Protein AF-A0A420XPG4-F1 (afdb_monomer)

pLDDT: mean 70.77, std 21.62, range [25.17, 98.94]

Structure (mmCIF, N/CA/C/O backbone):
data_AF-A0A420XPG4-F1
#
_entry.id   AF-A0A420XPG4-F1
#
loop_
_atom_site.group_PDB
_atom_site.id
_atom_site.type_symbol
_atom_site.label_atom_id
_atom_site.label_alt_id
_atom_site.label_comp_id
_atom_site.label_asym_id
_atom_site.label_entity_id
_atom_site.label_seq_id
_atom_site.pdbx_PDB_ins_code
_atom_site.Cartn_x
_atom_site.Cartn_y
_atom_site.Cartn_z
_atom_site.occupancy
_atom_site.B_iso_or_equiv
_atom_site.auth_seq_id
_atom_site.auth_comp_id
_atom_site.auth_asym_id
_atom_site.auth_atom_id
_atom_site.pdbx_PDB_model_num
ATOM 1 N N . MET A 1 1 ? -44.645 -32.592 48.740 1.00 31.52 1 MET A N 1
ATOM 2 C CA . MET A 1 1 ? -45.724 -33.504 49.201 1.00 31.52 1 MET A CA 1
ATOM 3 C C . MET A 1 1 ? -46.464 -34.057 47.979 1.00 31.52 1 MET A C 1
ATOM 5 O O . MET A 1 1 ? -46.398 -33.397 46.958 1.00 31.52 1 MET A O 1
ATOM 9 N N . VAL A 1 2 ? -47.105 -35.236 48.093 1.00 32.53 2 VAL A N 1
ATOM 10 C CA . VAL A 1 2 ? -48.361 -35.679 47.411 1.00 32.53 2 VAL A CA 1
ATOM 11 C C . VAL A 1 2 ? -48.550 -35.232 45.931 1.00 32.53 2 VAL A C 1
ATOM 13 O O . VAL A 1 2 ? -48.788 -34.062 45.683 1.00 32.53 2 VAL A O 1
ATOM 16 N N . ARG A 1 3 ? -48.349 -36.095 44.908 1.00 37.06 3 ARG A N 1
ATOM 17 C CA . ARG A 1 3 ? -49.292 -37.122 44.348 1.00 37.06 3 ARG A CA 1
ATOM 18 C C . ARG A 1 3 ? -50.565 -36.508 43.704 1.00 37.06 3 ARG A C 1
ATOM 20 O O . ARG A 1 3 ? -51.094 -35.562 44.256 1.00 37.06 3 ARG A O 1
ATOM 27 N N . LEU A 1 4 ? -51.184 -37.019 42.628 1.00 38.66 4 LEU A N 1
ATOM 28 C CA . LEU A 1 4 ? -50.964 -38.161 41.706 1.00 38.66 4 LEU A CA 1
ATOM 29 C C . LEU A 1 4 ? -51.913 -37.990 40.487 1.00 38.66 4 LEU A C 1
ATOM 31 O O . LEU A 1 4 ? -53.027 -37.520 40.701 1.00 38.66 4 LEU A O 1
ATOM 35 N N . HIS A 1 5 ? -51.560 -38.472 39.282 1.00 32.75 5 HIS A N 1
ATOM 36 C CA . HIS A 1 5 ? -52.242 -39.615 38.621 1.00 32.75 5 HIS A CA 1
ATOM 37 C C . HIS A 1 5 ? -51.789 -39.908 37.172 1.00 32.75 5 HIS A C 1
ATOM 39 O O . HIS A 1 5 ? -51.384 -39.054 36.393 1.00 32.75 5 HIS A O 1
ATOM 45 N N . SER A 1 6 ? -51.894 -41.188 36.831 1.00 39.88 6 SER A N 1
ATOM 46 C CA . SER A 1 6 ? -51.866 -41.852 35.511 1.00 39.88 6 SER A CA 1
ATOM 47 C C . SER A 1 6 ? -52.829 -43.080 35.670 1.00 39.88 6 SER A C 1
ATOM 49 O O . SER A 1 6 ? -53.490 -43.096 36.718 1.00 39.88 6 SER A O 1
ATOM 51 N N . PRO A 1 7 ? -52.944 -44.142 34.818 1.00 55.41 7 PRO A N 1
ATOM 52 C CA . PRO A 1 7 ? -52.112 -44.540 33.662 1.00 55.41 7 PRO A CA 1
ATOM 53 C C . PRO A 1 7 ? -52.809 -45.363 32.514 1.00 55.41 7 PRO A C 1
ATOM 55 O O . PRO A 1 7 ? -54.017 -45.558 32.502 1.00 55.41 7 PRO A O 1
ATOM 58 N N . ARG A 1 8 ? -51.961 -45.988 31.664 1.00 31.66 8 ARG A N 1
ATOM 59 C CA . ARG A 1 8 ? -52.093 -47.299 30.949 1.00 31.66 8 ARG A CA 1
ATOM 60 C C . ARG A 1 8 ? -52.672 -47.396 29.517 1.00 31.66 8 ARG A C 1
ATOM 62 O O . ARG A 1 8 ? -53.660 -46.780 29.151 1.00 31.66 8 ARG A O 1
ATOM 69 N N . ARG A 1 9 ? -52.022 -48.293 28.748 1.00 35.31 9 ARG A N 1
ATOM 70 C CA . ARG A 1 9 ? -52.396 -48.865 27.434 1.00 35.31 9 ARG A CA 1
ATOM 71 C C . ARG A 1 9 ? -52.854 -50.335 27.577 1.00 35.31 9 ARG A C 1
ATOM 73 O O . ARG A 1 9 ? -52.466 -50.975 28.558 1.00 35.31 9 ARG A O 1
ATOM 80 N N . PRO A 1 10 ? -53.531 -50.894 26.551 1.00 49.34 10 PRO A N 1
ATOM 81 C CA . PRO A 1 10 ? -53.412 -52.314 26.132 1.00 49.34 10 PRO A CA 1
ATOM 82 C C . PRO A 1 10 ? -52.450 -52.536 24.927 1.00 49.34 10 PRO A C 1
ATOM 84 O O . PRO A 1 10 ? -51.630 -51.667 24.626 1.00 49.34 10 PRO A O 1
ATOM 87 N N . VAL A 1 11 ? -52.454 -53.730 24.299 1.00 33.03 11 VAL A N 1
ATOM 88 C CA . VAL A 1 11 ? -51.278 -54.303 23.587 1.00 33.03 11 VAL A CA 1
ATOM 89 C C . VAL A 1 11 ? -51.637 -55.314 22.450 1.00 33.03 11 VAL A C 1
ATOM 91 O O . VAL A 1 11 ? -52.542 -56.114 22.658 1.00 33.03 11 VAL A O 1
ATOM 94 N N . ARG A 1 12 ? -50.819 -55.375 21.358 1.00 32.38 12 ARG A N 1
ATOM 95 C CA . ARG A 1 12 ? -50.674 -56.453 20.302 1.00 32.38 12 ARG A CA 1
ATOM 96 C C . ARG A 1 12 ? -51.816 -56.623 19.246 1.00 32.38 12 ARG A C 1
ATOM 98 O O . ARG A 1 12 ? -52.920 -56.182 19.517 1.00 32.38 12 ARG A O 1
ATOM 105 N N . ALA A 1 13 ? -51.645 -57.223 18.039 1.00 28.66 13 ALA A N 1
ATOM 106 C CA . ALA A 1 13 ? -50.471 -57.754 17.281 1.00 28.66 13 ALA A CA 1
ATOM 107 C C . ALA A 1 13 ? -50.730 -58.004 15.747 1.00 28.66 13 ALA A C 1
ATOM 109 O O . ALA A 1 13 ? -51.874 -58.107 15.334 1.00 28.66 13 ALA A O 1
ATOM 110 N N . ALA A 1 14 ? -49.634 -58.224 14.983 1.00 30.55 14 ALA A N 1
ATOM 111 C CA . ALA A 1 14 ? -49.432 -59.150 13.827 1.00 30.55 14 ALA A CA 1
ATOM 112 C C . ALA A 1 14 ? -50.010 -58.935 12.381 1.00 30.55 14 ALA A C 1
ATOM 114 O O . ALA A 1 14 ? -51.122 -59.345 12.086 1.00 30.55 14 ALA A O 1
ATOM 115 N N . ALA A 1 15 ? -49.106 -58.535 11.457 1.00 32.00 15 ALA A N 1
ATOM 116 C CA . ALA A 1 15 ? -48.528 -59.340 10.337 1.00 32.00 15 ALA A CA 1
ATOM 117 C C . ALA A 1 15 ? -49.186 -59.538 8.921 1.00 32.00 15 ALA A C 1
ATOM 119 O O . ALA A 1 15 ? -50.388 -59.696 8.781 1.00 32.00 15 ALA A O 1
ATOM 120 N N . LEU A 1 16 ? -48.279 -59.691 7.918 1.00 30.09 16 LEU A N 1
ATOM 121 C CA . LEU A 1 16 ? -48.343 -60.373 6.584 1.00 30.09 16 LEU A CA 1
ATOM 122 C C . LEU A 1 16 ? -48.868 -59.680 5.281 1.00 30.09 16 LEU A C 1
ATOM 124 O O . LEU A 1 16 ? -50.062 -59.610 5.036 1.00 30.09 16 LEU A O 1
ATOM 128 N N . LEU A 1 17 ? -47.903 -59.321 4.405 1.00 29.80 17 LEU A N 1
ATOM 129 C CA . LEU A 1 17 ? -47.677 -59.690 2.969 1.00 29.80 17 LEU A CA 1
ATOM 130 C C . LEU A 1 17 ? -48.765 -59.658 1.847 1.00 29.80 17 LEU A C 1
ATOM 132 O O . LEU A 1 17 ? -49.904 -60.074 2.013 1.00 29.80 17 LEU A O 1
ATOM 136 N N . SER A 1 18 ? -48.309 -59.272 0.638 1.00 33.88 18 SER A N 1
ATOM 137 C CA . SER A 1 18 ? -49.013 -59.216 -0.672 1.00 33.88 18 SER A CA 1
ATOM 138 C C . SER A 1 18 ? -49.035 -60.541 -1.473 1.00 33.88 18 SER A C 1
ATOM 140 O O . SER A 1 18 ? -48.288 -61.465 -1.148 1.00 33.88 18 SER A O 1
ATOM 142 N N . PRO A 1 19 ? -49.804 -60.604 -2.591 1.00 56.66 19 PRO A N 1
ATOM 143 C CA . PRO A 1 19 ? -49.243 -61.056 -3.888 1.00 56.66 19 PRO A CA 1
ATOM 144 C C . PRO A 1 19 ? -49.596 -60.132 -5.101 1.00 56.66 19 PRO A C 1
ATOM 146 O O . PRO A 1 19 ? -49.576 -58.915 -4.931 1.00 56.66 19 PRO A O 1
ATOM 149 N N . LEU A 1 20 ? -49.785 -60.659 -6.335 1.00 37.75 20 LEU A N 1
ATOM 150 C CA . LEU A 1 20 ? -49.637 -59.932 -7.630 1.00 37.75 20 LEU A CA 1
ATOM 151 C C . LEU A 1 20 ? -50.364 -60.605 -8.847 1.00 37.75 20 LEU A C 1
ATOM 153 O O . LEU A 1 20 ? -50.935 -61.678 -8.674 1.00 37.75 20 LEU A O 1
ATOM 157 N N . LEU A 1 21 ? -50.210 -60.031 -10.070 1.00 35.19 21 LEU A N 1
ATOM 158 C CA . LEU A 1 21 ? -50.530 -60.562 -11.442 1.00 35.19 21 LEU A CA 1
ATOM 159 C C . LEU A 1 21 ? -52.034 -60.553 -11.865 1.00 35.19 21 LEU A C 1
ATOM 161 O O . LEU A 1 21 ? -52.884 -60.557 -10.984 1.00 35.19 21 LEU A O 1
ATOM 165 N N . CYS A 1 22 ? -52.507 -60.552 -13.138 1.00 27.77 22 CYS A N 1
ATOM 166 C CA . CYS A 1 22 ? -52.030 -60.389 -14.556 1.00 27.77 22 CYS A CA 1
ATOM 167 C C . CYS A 1 22 ? -53.297 -60.135 -15.461 1.00 27.77 22 CYS A C 1
ATOM 169 O O . CYS A 1 22 ? -54.386 -60.142 -14.896 1.00 27.77 22 CYS A O 1
ATOM 171 N N . SER A 1 23 ? -53.391 -59.953 -16.802 1.00 34.38 23 SER A N 1
ATOM 172 C CA . SER A 1 23 ? -52.579 -59.788 -18.055 1.00 34.38 23 SER A CA 1
ATOM 173 C C . SER A 1 23 ? -53.543 -59.179 -19.137 1.00 34.38 23 SER A C 1
ATOM 175 O O . SER A 1 23 ? -54.748 -59.288 -18.938 1.00 34.38 23 SER A O 1
ATOM 177 N N . ALA A 1 24 ? -53.220 -58.430 -20.214 1.00 39.78 24 ALA A N 1
ATOM 178 C CA . ALA A 1 24 ? -52.250 -58.469 -21.344 1.00 39.78 24 ALA A CA 1
ATOM 179 C C . ALA A 1 24 ? -52.742 -59.174 -22.654 1.00 39.78 24 ALA A C 1
ATOM 181 O O . ALA A 1 24 ? -53.135 -60.332 -22.569 1.00 39.78 24 ALA A O 1
ATOM 182 N N . VAL A 1 25 ? -52.677 -58.482 -23.829 1.00 31.78 25 VAL A N 1
ATOM 183 C CA . VAL A 1 25 ? -52.510 -58.924 -25.270 1.00 31.78 25 VAL A CA 1
ATOM 184 C C . VAL A 1 25 ? -53.006 -57.831 -26.279 1.00 31.78 25 VAL A C 1
ATOM 186 O O . VAL A 1 25 ? -53.831 -57.003 -25.905 1.00 31.78 25 VAL A O 1
ATOM 189 N N . ALA A 1 26 ? -52.486 -57.777 -27.529 1.00 38.62 26 ALA A N 1
ATOM 190 C CA . ALA A 1 26 ? -52.723 -56.732 -28.570 1.00 38.62 26 ALA A CA 1
ATOM 191 C C .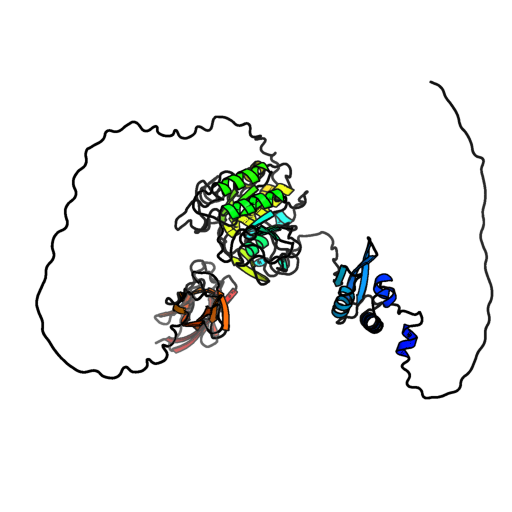 ALA A 1 26 ? -52.579 -57.258 -30.038 1.00 38.62 26 ALA A C 1
ATOM 193 O O . ALA A 1 26 ? -52.154 -58.403 -30.181 1.00 38.62 26 ALA A O 1
ATOM 194 N N . LEU A 1 27 ? -52.857 -56.464 -31.112 1.00 29.59 27 LEU A N 1
ATOM 195 C CA . LEU A 1 27 ? -52.445 -56.772 -32.522 1.00 29.59 27 LEU A CA 1
ATOM 196 C C . LEU A 1 27 ? -52.531 -55.622 -33.601 1.00 29.59 27 LEU A C 1
ATOM 198 O O . LEU A 1 27 ? -53.574 -54.997 -33.731 1.00 29.59 27 LEU A O 1
ATOM 202 N N . ALA A 1 28 ? -51.451 -55.453 -34.401 1.00 34.97 28 ALA A N 1
ATOM 203 C CA . ALA A 1 28 ? -51.246 -55.094 -35.851 1.00 34.97 28 ALA A CA 1
ATOM 204 C C . ALA A 1 28 ? -52.006 -53.989 -36.690 1.00 34.97 28 ALA A C 1
ATOM 206 O O . ALA A 1 28 ? -53.113 -53.570 -36.382 1.00 34.97 28 ALA A O 1
ATOM 207 N N . ALA A 1 29 ? -51.382 -53.581 -37.829 1.00 35.97 29 ALA A N 1
ATOM 208 C CA . ALA A 1 29 ? -51.813 -52.627 -38.904 1.00 35.97 29 ALA A CA 1
ATOM 209 C C . ALA A 1 29 ? -51.394 -53.124 -40.336 1.00 35.97 29 ALA A C 1
ATOM 211 O O . ALA A 1 29 ? -50.753 -54.181 -40.371 1.00 35.97 29 ALA A O 1
ATOM 212 N N . PRO A 1 30 ? -51.725 -52.472 -41.504 1.00 52.12 30 PRO A N 1
ATOM 213 C CA . PRO A 1 30 ? -50.714 -51.649 -42.254 1.00 52.12 30 PRO A CA 1
ATOM 214 C C . PRO A 1 30 ? -51.152 -50.587 -43.351 1.00 52.12 30 PRO A C 1
ATOM 216 O O . PRO A 1 30 ? -52.201 -50.697 -43.970 1.00 52.12 30 PRO A O 1
ATOM 219 N N . ALA A 1 31 ? -50.242 -49.620 -43.622 1.00 31.89 31 ALA A N 1
ATOM 220 C CA . ALA A 1 31 ? -49.834 -48.813 -44.829 1.00 31.89 31 ALA A CA 1
ATOM 221 C C . ALA A 1 31 ? -50.682 -48.506 -46.119 1.00 31.89 31 ALA A C 1
ATOM 223 O O . ALA A 1 31 ? -51.300 -49.404 -46.678 1.00 31.89 31 ALA A O 1
ATOM 224 N N . VAL A 1 32 ? -50.496 -47.286 -46.709 1.00 29.38 32 VAL A N 1
ATOM 225 C CA . VAL A 1 32 ? -50.073 -46.961 -48.129 1.00 29.38 32 VAL A CA 1
ATOM 226 C C . VAL A 1 32 ? -49.886 -45.421 -48.386 1.00 29.38 32 VAL A C 1
ATOM 228 O O . VAL A 1 32 ? -50.360 -44.605 -47.609 1.00 29.38 32 VAL A O 1
ATOM 231 N N . ALA A 1 33 ? -49.120 -45.043 -49.429 1.00 28.42 33 ALA A N 1
ATOM 232 C CA . ALA A 1 33 ? -48.316 -43.816 -49.665 1.00 28.42 33 ALA A CA 1
ATOM 233 C C . ALA A 1 33 ? -48.936 -42.477 -50.199 1.00 28.42 33 ALA A C 1
ATOM 235 O O . ALA A 1 33 ? -49.929 -42.501 -50.912 1.00 28.42 33 ALA A O 1
ATOM 236 N N . ALA A 1 34 ? -48.166 -41.376 -49.991 1.00 27.48 34 ALA A N 1
ATOM 237 C CA . ALA A 1 34 ? -47.862 -40.204 -50.873 1.00 27.48 34 ALA A CA 1
ATOM 238 C C . ALA A 1 34 ? -48.978 -39.234 -51.381 1.00 27.48 34 ALA A C 1
ATOM 240 O O . ALA A 1 34 ? -50.056 -39.677 -51.744 1.00 27.48 34 ALA A O 1
ATOM 241 N N . ALA A 1 35 ? -48.763 -37.912 -51.563 1.00 28.33 35 ALA A N 1
ATOM 242 C CA . ALA A 1 35 ? -47.692 -36.963 -51.165 1.00 28.33 35 ALA A CA 1
ATOM 243 C C . ALA A 1 35 ? -48.147 -35.480 -51.386 1.00 28.33 35 ALA A C 1
ATOM 245 O O . ALA A 1 35 ? -49.238 -35.253 -51.896 1.00 28.33 35 ALA A O 1
ATOM 246 N N . ASP A 1 36 ? -47.262 -34.519 -51.067 1.00 28.03 36 ASP A N 1
ATOM 247 C CA . ASP A 1 36 ? -47.311 -33.055 -51.320 1.00 28.03 36 ASP A CA 1
ATOM 248 C C . ASP A 1 36 ? -48.180 -32.154 -50.408 1.00 28.03 36 ASP A C 1
ATOM 250 O O . ASP A 1 36 ? -49.301 -31.777 -50.741 1.00 28.03 36 ASP A O 1
ATOM 254 N N . THR A 1 37 ? -47.574 -31.704 -49.300 1.00 29.52 37 THR A N 1
ATOM 255 C CA . THR A 1 37 ? -47.680 -30.314 -48.818 1.00 29.52 37 THR A CA 1
ATOM 256 C C . THR A 1 37 ? -46.362 -29.884 -48.163 1.00 29.52 37 THR A C 1
ATOM 258 O O . THR A 1 37 ? -45.938 -30.457 -47.160 1.00 29.52 37 THR A O 1
ATOM 261 N N . THR A 1 38 ? -45.719 -28.820 -48.653 1.00 33.56 38 THR A N 1
ATOM 262 C CA . THR A 1 38 ? -44.682 -28.110 -47.880 1.00 33.56 38 THR A CA 1
ATOM 263 C C . THR A 1 38 ? -45.342 -27.147 -46.890 1.00 33.56 38 THR A C 1
ATOM 265 O O . THR A 1 38 ? -45.362 -25.933 -47.101 1.00 33.56 38 THR A O 1
ATOM 268 N N . HIS A 1 39 ? -45.918 -27.694 -45.819 1.00 36.25 39 HIS A N 1
ATOM 269 C CA . HIS A 1 39 ? -46.256 -26.933 -44.616 1.00 36.25 39 HIS A CA 1
ATOM 270 C C . HIS A 1 39 ? -45.264 -27.310 -43.516 1.00 36.25 39 HIS A C 1
ATOM 272 O O . HIS A 1 39 ? -44.994 -28.491 -43.301 1.00 36.25 39 HIS A O 1
ATOM 278 N N . ASP A 1 40 ? -44.652 -26.308 -42.886 1.00 36.66 40 ASP A N 1
ATOM 279 C CA . ASP A 1 40 ? -43.470 -26.515 -42.052 1.00 36.66 40 ASP A CA 1
ATOM 280 C C . ASP A 1 40 ? -43.839 -27.130 -40.692 1.00 36.66 40 ASP A C 1
ATOM 282 O O . ASP A 1 40 ? -44.284 -26.444 -39.766 1.00 36.66 40 ASP A O 1
ATOM 286 N N . ALA A 1 41 ? -43.629 -28.445 -40.590 1.00 33.34 41 ALA A N 1
ATOM 287 C CA . ALA A 1 41 ? -43.954 -29.266 -39.426 1.00 33.34 41 ALA A CA 1
ATOM 288 C C . ALA A 1 41 ? -43.168 -28.903 -38.148 1.00 33.34 41 ALA A C 1
ATOM 290 O O . ALA A 1 41 ? -43.465 -29.446 -37.083 1.00 33.34 41 ALA A O 1
ATOM 291 N N . SER A 1 42 ? -42.196 -27.985 -38.218 1.00 40.56 42 SER A N 1
ATOM 292 C CA . SER A 1 42 ? -41.512 -27.452 -37.032 1.00 40.56 42 SER A CA 1
ATOM 293 C C . SER A 1 42 ? -42.438 -26.652 -36.102 1.00 40.56 42 SER A C 1
ATOM 295 O O . SER A 1 42 ? -42.248 -26.685 -34.886 1.00 40.56 42 SER A O 1
ATOM 297 N N . ASN A 1 43 ? -43.467 -25.980 -36.637 1.00 35.97 43 ASN A N 1
ATOM 298 C CA . ASN A 1 43 ? -44.330 -25.096 -35.843 1.00 35.97 43 ASN A CA 1
ATOM 299 C C . ASN A 1 43 ? -45.320 -25.863 -34.945 1.00 35.97 43 ASN A C 1
ATOM 301 O O . ASN A 1 43 ? -45.383 -25.612 -33.739 1.00 35.97 43 ASN A O 1
ATOM 305 N N . ASP A 1 44 ? -46.055 -26.837 -35.493 1.00 38.41 44 ASP A N 1
ATOM 306 C CA . ASP A 1 44 ? -47.060 -27.592 -34.724 1.00 38.41 44 ASP A CA 1
ATOM 307 C C . ASP A 1 44 ? -46.424 -28.490 -33.645 1.00 38.41 44 ASP A C 1
ATOM 309 O O . ASP A 1 44 ? -47.000 -28.688 -32.571 1.00 38.41 44 ASP A O 1
ATOM 313 N N . ALA A 1 45 ? -45.200 -28.979 -33.879 1.00 36.34 45 ALA A N 1
ATOM 314 C CA . ALA A 1 45 ? -44.456 -29.799 -32.921 1.00 36.34 45 ALA A CA 1
ATOM 315 C C . ALA A 1 45 ? -44.072 -29.044 -31.630 1.00 36.34 45 ALA A C 1
ATOM 317 O O . ALA A 1 45 ? -43.933 -29.665 -30.575 1.00 36.34 45 ALA A O 1
ATOM 318 N N . LEU A 1 46 ? -43.926 -27.714 -31.688 1.00 39.69 46 LEU A N 1
ATOM 319 C CA . LEU A 1 46 ? -43.554 -26.874 -30.539 1.00 39.69 46 LEU A CA 1
ATOM 320 C C . LEU A 1 46 ? -44.757 -26.300 -29.777 1.00 39.69 46 LEU A C 1
ATOM 322 O O . LEU A 1 46 ? -44.632 -25.975 -28.594 1.00 39.69 46 LEU A O 1
ATOM 326 N N . ALA A 1 47 ? -45.930 -26.218 -30.409 1.00 38.91 47 ALA A N 1
ATOM 327 C CA . ALA A 1 47 ? -47.172 -25.831 -29.738 1.00 38.91 47 ALA A CA 1
ATOM 328 C C . ALA A 1 47 ? -47.744 -26.959 -28.848 1.00 38.91 47 ALA A C 1
ATOM 330 O O . ALA A 1 47 ? -48.402 -26.693 -27.840 1.00 38.91 47 ALA A O 1
ATOM 331 N N . ALA A 1 48 ? -47.489 -28.225 -29.198 1.00 34.59 48 ALA A N 1
ATOM 332 C CA . ALA A 1 48 ? -48.185 -29.392 -28.653 1.00 34.59 48 ALA A CA 1
ATOM 333 C C . ALA A 1 48 ? -47.453 -30.127 -27.504 1.00 34.59 48 ALA A C 1
ATOM 335 O O . ALA A 1 48 ? -47.199 -31.327 -27.568 1.00 34.59 48 ALA A O 1
ATOM 336 N N . GLY A 1 49 ? -47.169 -29.433 -26.397 1.00 43.16 49 GLY A N 1
ATOM 337 C CA . GLY A 1 49 ? -47.004 -30.062 -25.070 1.00 43.16 49 GLY A CA 1
ATOM 338 C C . GLY A 1 49 ? -45.760 -30.933 -24.803 1.00 43.16 49 GLY A C 1
ATOM 339 O O . GLY A 1 49 ? -45.536 -31.311 -23.651 1.00 43.16 49 GLY A O 1
ATOM 340 N N . SER A 1 50 ? -44.914 -31.223 -25.794 1.00 40.94 50 SER A N 1
ATOM 341 C CA . SER A 1 50 ? -43.641 -31.934 -25.608 1.00 40.94 50 SER A CA 1
ATOM 342 C C . SER A 1 50 ? -42.431 -31.010 -25.753 1.00 40.94 50 SER A C 1
ATOM 344 O O . SER A 1 50 ? -41.619 -31.174 -26.660 1.00 40.94 50 SER A O 1
ATOM 346 N N . ALA A 1 51 ? -42.266 -30.076 -24.808 1.00 50.56 51 ALA A N 1
ATOM 347 C CA . ALA A 1 51 ? -40.972 -29.424 -24.599 1.00 50.56 51 ALA A CA 1
ATOM 348 C C . ALA A 1 51 ? -39.874 -30.495 -24.450 1.00 50.56 51 ALA A C 1
ATOM 350 O O . ALA A 1 51 ? -40.109 -31.525 -23.793 1.00 50.56 51 ALA A O 1
ATOM 351 N N . SER A 1 52 ? -38.715 -30.259 -25.074 1.00 61.44 52 SER A N 1
ATOM 352 C CA . SER A 1 52 ? -37.603 -31.214 -25.123 1.00 61.44 52 SER A CA 1
ATOM 353 C C . SER A 1 52 ? -37.060 -31.540 -23.724 1.00 61.44 52 SER A C 1
ATOM 355 O O . SER A 1 52 ? -37.410 -30.886 -22.736 1.00 61.44 52 SER A O 1
ATOM 357 N N . ALA A 1 53 ? -36.219 -32.572 -23.614 1.00 61.06 53 ALA A N 1
ATOM 358 C CA . ALA A 1 53 ? -35.618 -32.940 -22.330 1.00 61.06 53 ALA A CA 1
ATOM 359 C C . ALA A 1 53 ? -34.766 -31.793 -21.752 1.00 61.06 53 ALA A C 1
ATOM 361 O O . ALA A 1 53 ? -34.760 -31.576 -20.543 1.00 61.06 53 ALA A O 1
ATOM 362 N N . GLU A 1 54 ? -34.130 -31.025 -22.634 1.00 67.50 54 GLU A N 1
ATOM 363 C CA . GLU A 1 54 ? -33.329 -29.836 -22.357 1.00 67.50 54 GLU A CA 1
ATOM 364 C C . GLU A 1 54 ? -34.189 -28.676 -21.835 1.00 67.50 54 GLU A C 1
ATOM 366 O O . GLU A 1 54 ? -33.934 -28.155 -20.750 1.00 67.50 54 GLU A O 1
ATOM 371 N N . LEU A 1 55 ? -35.247 -28.292 -22.567 1.00 67.00 55 LEU A N 1
ATOM 372 C CA . LEU A 1 55 ? -36.116 -27.162 -22.195 1.00 67.00 55 LEU A CA 1
ATOM 373 C C . LEU A 1 55 ? -36.773 -27.347 -20.820 1.00 67.00 55 LEU A C 1
ATOM 375 O O . LEU A 1 55 ? -37.005 -26.369 -20.113 1.00 67.00 55 LEU A O 1
ATOM 379 N N . ARG A 1 56 ? -37.045 -28.592 -20.4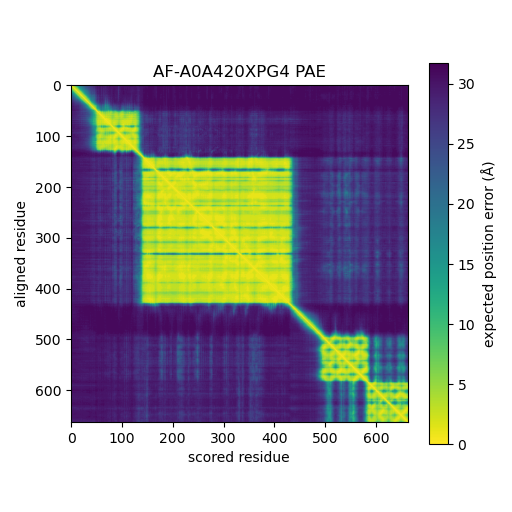07 1.00 71.31 56 ARG A N 1
ATOM 380 C CA . ARG A 1 56 ? -37.626 -28.916 -19.089 1.00 71.31 56 ARG A CA 1
ATOM 381 C C . ARG A 1 56 ? -36.718 -28.585 -17.901 1.00 71.31 56 ARG A C 1
ATOM 383 O O . ARG A 1 56 ? -37.199 -28.627 -16.771 1.00 71.31 56 ARG A O 1
ATOM 390 N N . ALA A 1 57 ? -35.443 -28.270 -18.129 1.00 66.69 57 ALA A N 1
ATOM 391 C CA . ALA A 1 57 ? -34.536 -27.805 -17.083 1.00 66.69 57 ALA A CA 1
ATOM 392 C C . ALA A 1 57 ? -34.707 -26.306 -16.748 1.00 66.69 57 ALA A C 1
ATOM 394 O O . ALA A 1 57 ? -34.225 -25.858 -15.709 1.00 66.69 57 ALA A O 1
ATOM 395 N N . LEU A 1 58 ? -35.404 -25.528 -17.588 1.00 74.38 58 LEU A N 1
ATOM 396 C CA . LEU A 1 58 ? -35.710 -24.116 -17.331 1.00 74.38 58 LEU A CA 1
ATOM 397 C C . LEU A 1 58 ? -36.950 -23.961 -16.419 1.00 74.38 58 LEU A C 1
ATOM 399 O O . LEU A 1 58 ? -37.933 -24.683 -16.603 1.00 74.38 58 LEU A O 1
ATOM 403 N N . PRO A 1 59 ? -36.969 -23.000 -15.472 1.00 75.06 59 PRO A N 1
ATOM 404 C CA . PRO A 1 59 ? -38.161 -22.688 -14.680 1.00 75.06 59 PRO A CA 1
ATOM 405 C C . PRO A 1 59 ? -39.369 -22.273 -15.521 1.00 75.06 59 PRO A C 1
ATOM 407 O O . PRO A 1 59 ? -39.231 -21.604 -16.546 1.00 75.06 59 PRO A O 1
ATOM 410 N N . ALA A 1 60 ? -40.572 -22.580 -15.032 1.00 77.81 60 ALA A N 1
ATOM 411 C CA . ALA A 1 60 ? -41.821 -22.194 -15.688 1.00 77.81 60 ALA A CA 1
ATOM 412 C C . ALA A 1 60 ? -41.975 -20.669 -15.925 1.00 77.81 60 ALA A C 1
ATOM 414 O O . ALA A 1 60 ? -42.432 -20.316 -17.014 1.00 77.81 60 ALA A O 1
ATOM 415 N N . PRO A 1 61 ? -41.558 -19.758 -15.013 1.00 74.94 61 PRO A N 1
ATOM 416 C CA . PRO A 1 61 ? -41.569 -18.316 -15.285 1.00 74.94 61 PRO A CA 1
ATOM 417 C C . PRO A 1 61 ? -40.700 -17.911 -16.484 1.00 74.94 61 PRO A C 1
ATOM 419 O O . PRO A 1 61 ? -41.118 -17.089 -17.293 1.00 74.94 61 PRO A O 1
ATOM 422 N N . LEU A 1 62 ? -39.526 -18.535 -16.631 1.00 77.69 62 LEU A N 1
ATOM 423 C CA . LEU A 1 62 ? -38.565 -18.259 -17.702 1.00 77.69 62 LEU A CA 1
ATOM 424 C C . LEU A 1 62 ? -39.018 -18.868 -19.039 1.00 77.69 62 LEU A C 1
ATOM 426 O O . LEU A 1 62 ? -39.010 -18.195 -20.067 1.00 77.69 62 LEU A O 1
ATOM 430 N N . LEU A 1 63 ? -39.522 -20.107 -19.021 1.00 80.19 63 LEU A N 1
ATOM 431 C CA . LEU A 1 63 ? -40.175 -20.723 -20.184 1.00 80.19 63 LEU A CA 1
ATOM 432 C C . LEU A 1 63 ? -41.369 -19.897 -20.679 1.00 80.19 63 LEU A C 1
ATOM 434 O O . LEU A 1 63 ? -41.597 -19.817 -21.883 1.00 80.19 63 LEU A O 1
ATOM 438 N N . GLY A 1 64 ? -42.124 -19.277 -19.768 1.00 78.19 64 GLY A N 1
ATOM 439 C CA . GLY A 1 64 ? -43.244 -18.396 -20.096 1.00 78.19 64 GLY A CA 1
ATOM 440 C C . GLY A 1 64 ? -42.849 -17.084 -20.784 1.00 78.19 64 GLY A C 1
ATOM 441 O O . GLY A 1 64 ? -43.712 -16.477 -21.412 1.00 78.19 64 GLY A O 1
ATOM 442 N N . GLN A 1 65 ? -41.582 -16.665 -20.687 1.00 82.75 65 GLN A N 1
ATOM 443 C CA . GLN A 1 65 ? -41.065 -15.427 -21.286 1.00 82.75 65 GLN A CA 1
ATOM 444 C C . GLN A 1 65 ? -40.460 -15.653 -22.677 1.00 82.75 65 GLN A C 1
ATOM 446 O O . GLN A 1 65 ? -40.752 -14.877 -23.581 1.00 82.75 65 GLN A O 1
ATOM 451 N N . LEU A 1 66 ? -39.693 -16.736 -22.860 1.00 81.31 66 LEU A N 1
ATOM 452 C CA . LEU A 1 66 ? -39.017 -17.050 -24.125 1.00 81.31 66 LEU A CA 1
ATOM 453 C C . LEU A 1 66 ? -40.010 -17.274 -25.281 1.00 81.31 66 LEU A C 1
ATOM 455 O O . LEU A 1 66 ? -40.921 -18.107 -25.160 1.00 81.31 66 LEU A O 1
ATOM 459 N N . ASP A 1 67 ? -39.791 -16.608 -26.419 1.00 84.75 67 ASP A N 1
ATOM 460 C CA . ASP A 1 67 ? -40.562 -16.806 -27.656 1.00 84.75 67 ASP A CA 1
ATOM 461 C C . ASP A 1 67 ? -40.226 -18.136 -28.377 1.00 84.75 67 ASP A C 1
ATOM 463 O O . ASP A 1 67 ? -39.384 -18.919 -27.935 1.00 84.75 67 ASP A O 1
ATOM 467 N N . VAL A 1 68 ? -40.907 -18.452 -29.486 1.00 77.62 68 VAL A N 1
ATOM 468 C CA . VAL A 1 68 ? -40.694 -19.716 -30.228 1.00 77.62 68 VAL A CA 1
ATOM 469 C C . VAL A 1 68 ? -39.271 -19.830 -30.804 1.00 77.62 68 VAL A C 1
ATOM 471 O O . VAL A 1 68 ? -38.669 -20.903 -30.748 1.00 77.62 68 VAL A O 1
ATOM 474 N N . SER A 1 69 ? -38.707 -18.731 -31.306 1.00 77.69 69 SER A N 1
ATOM 475 C CA . SER A 1 69 ? -37.336 -18.656 -31.833 1.00 77.69 69 SER A CA 1
ATOM 476 C C . SER A 1 69 ? -36.294 -18.710 -30.717 1.00 77.69 69 SER A C 1
ATOM 478 O O . SER A 1 69 ? -35.236 -19.318 -30.881 1.00 77.69 69 SER A O 1
ATOM 480 N N . GLU A 1 70 ? -36.575 -18.090 -29.573 1.00 82.44 70 GLU A N 1
ATOM 481 C CA . GLU A 1 70 ? -35.719 -18.141 -28.388 1.00 82.44 70 GLU A CA 1
ATOM 482 C C . GLU A 1 70 ? -35.715 -19.536 -27.755 1.00 82.44 70 GLU A C 1
ATOM 484 O O . GLU A 1 70 ? -34.647 -20.048 -27.424 1.00 82.44 70 GLU A O 1
ATOM 489 N N . ARG A 1 71 ? -36.872 -20.205 -27.665 1.00 82.38 71 ARG A N 1
ATOM 490 C CA . ARG A 1 71 ? -36.976 -21.609 -27.226 1.00 82.38 71 ARG A CA 1
ATOM 491 C C . ARG A 1 71 ? -36.231 -22.558 -28.158 1.00 82.38 71 ARG A C 1
ATOM 493 O O . ARG A 1 71 ? -35.569 -23.470 -27.666 1.00 82.38 71 ARG A O 1
ATOM 500 N N . LEU A 1 72 ? -36.291 -22.339 -29.474 1.00 78.06 72 LEU A N 1
ATOM 501 C CA . LEU A 1 72 ? -35.478 -23.074 -30.451 1.00 78.06 72 LEU A CA 1
ATOM 502 C C . LEU A 1 72 ? -33.980 -22.868 -30.184 1.00 78.06 72 LEU A C 1
ATOM 504 O O . LEU A 1 72 ? -33.275 -23.838 -29.929 1.00 78.06 72 LEU A O 1
ATOM 508 N N . ARG A 1 73 ? -33.510 -21.615 -30.108 1.00 78.81 73 ARG A N 1
ATOM 509 C CA . ARG A 1 73 ? -32.100 -21.292 -29.803 1.00 78.81 73 ARG A CA 1
ATOM 510 C C . ARG A 1 73 ? -31.632 -21.842 -28.454 1.00 78.81 73 ARG A C 1
ATOM 512 O O . ARG A 1 73 ? -30.484 -22.259 -28.338 1.00 78.81 73 ARG A O 1
ATOM 519 N N . ALA A 1 74 ? -32.500 -21.846 -27.444 1.00 78.50 74 ALA A N 1
ATOM 520 C CA . ALA A 1 74 ? -32.215 -22.441 -26.145 1.00 78.50 74 ALA A CA 1
ATOM 521 C C . ALA A 1 74 ? -32.111 -23.971 -26.242 1.00 78.50 74 ALA A C 1
ATOM 523 O O . ALA A 1 74 ? -31.188 -24.543 -25.675 1.00 78.50 74 ALA A O 1
ATOM 524 N N . THR A 1 75 ? -32.993 -24.624 -27.006 1.00 82.62 75 THR A N 1
ATOM 525 C CA . THR A 1 75 ? -32.929 -26.072 -27.278 1.00 82.62 75 THR A CA 1
ATOM 526 C C . THR A 1 75 ? -31.632 -26.435 -28.000 1.00 82.62 75 THR A C 1
ATOM 528 O O . THR A 1 75 ? -30.900 -27.297 -27.527 1.00 82.62 75 THR A O 1
ATOM 531 N N . ASP A 1 76 ? -31.302 -25.720 -29.079 1.00 80.50 76 ASP A N 1
ATOM 532 C CA . ASP A 1 76 ? -30.087 -25.928 -29.877 1.00 80.50 76 ASP A CA 1
ATOM 533 C C . ASP A 1 76 ? -28.794 -25.657 -29.090 1.00 80.50 76 ASP A C 1
ATOM 535 O O . ASP A 1 76 ? -27.725 -26.133 -29.467 1.00 80.50 76 ASP A O 1
ATOM 539 N N . ALA A 1 77 ? -28.847 -24.858 -28.022 1.00 78.06 77 ALA A N 1
ATOM 540 C CA . ALA A 1 77 ? -27.678 -24.518 -27.215 1.00 78.06 77 ALA A CA 1
ATOM 541 C C . ALA A 1 77 ? -27.550 -25.334 -25.922 1.00 78.06 77 ALA A C 1
ATOM 543 O O . ALA A 1 77 ? -26.468 -25.332 -25.333 1.00 78.06 77 ALA A O 1
ATOM 544 N N . LEU A 1 78 ? -28.608 -26.009 -25.469 1.00 81.81 78 LEU A N 1
ATOM 545 C CA . LEU A 1 78 ? -28.608 -26.862 -24.282 1.00 81.81 78 LEU A CA 1
ATOM 546 C C . LEU A 1 78 ? -28.188 -28.303 -24.611 1.00 81.81 78 LEU A C 1
ATOM 548 O O . LEU A 1 78 ? -28.242 -28.758 -25.748 1.00 81.81 78 LEU A O 1
ATOM 552 N N . THR A 1 79 ? -27.773 -29.050 -23.590 1.00 78.19 79 THR A N 1
ATOM 553 C CA . THR A 1 79 ? -27.506 -30.487 -23.697 1.00 78.19 79 THR A CA 1
ATOM 554 C C . THR A 1 79 ? -27.858 -31.214 -22.402 1.00 78.19 79 THR A C 1
ATOM 556 O O . THR A 1 79 ? -27.759 -30.660 -21.310 1.00 78.19 79 THR A O 1
ATOM 559 N N . THR A 1 80 ? -28.258 -32.478 -22.521 1.00 66.06 80 THR A N 1
ATOM 560 C CA . THR A 1 80 ? -28.506 -33.389 -21.392 1.00 66.06 80 THR A CA 1
ATOM 561 C C . THR A 1 80 ? -27.255 -34.165 -20.951 1.00 66.06 80 THR A C 1
ATOM 563 O O . THR A 1 80 ? -27.306 -34.894 -19.961 1.00 66.06 80 THR A O 1
ATOM 566 N N . GLY A 1 81 ? -26.125 -34.013 -21.656 1.00 57.69 81 GLY A N 1
ATOM 567 C CA . GLY A 1 81 ? -24.856 -34.680 -21.346 1.00 57.69 81 GLY A CA 1
ATOM 568 C C . GLY A 1 81 ? -24.011 -33.981 -20.271 1.00 57.69 81 GLY A C 1
ATOM 569 O O . GLY A 1 81 ? -24.117 -32.776 -20.041 1.00 57.69 81 GLY A O 1
ATOM 570 N N . THR A 1 82 ? -23.105 -34.739 -19.646 1.00 54.25 82 THR A N 1
ATOM 571 C CA . THR A 1 82 ? -22.119 -34.239 -18.664 1.00 54.25 82 THR A CA 1
ATOM 572 C C . THR A 1 82 ? -21.088 -33.283 -19.260 1.00 54.25 82 THR A C 1
ATOM 574 O O . THR A 1 82 ? -20.549 -32.440 -18.545 1.00 54.25 82 THR A O 1
ATOM 577 N N . ASP A 1 83 ? -20.839 -33.399 -20.563 1.00 53.19 83 ASP A N 1
ATOM 578 C CA . ASP A 1 83 ? -19.648 -32.853 -21.228 1.00 53.19 83 ASP A CA 1
ATOM 579 C C . ASP A 1 83 ? -19.888 -31.445 -21.814 1.00 53.19 83 ASP A C 1
ATOM 581 O O . ASP A 1 83 ? -19.001 -30.834 -22.415 1.00 53.19 83 ASP A O 1
ATOM 585 N N . GLY A 1 84 ? -21.104 -30.919 -21.632 1.00 62.31 84 GLY A N 1
ATOM 586 C CA . GLY A 1 84 ? -21.453 -29.535 -21.938 1.00 62.31 84 GLY A CA 1
ATOM 587 C C . GLY A 1 84 ? -20.880 -28.548 -20.919 1.00 62.31 84 GLY A C 1
ATOM 588 O O . GLY A 1 84 ? -20.672 -28.879 -19.747 1.00 62.31 84 GLY A O 1
ATOM 589 N N . VAL A 1 85 ? -20.683 -27.305 -21.353 1.00 60.31 85 VAL A N 1
ATOM 590 C CA . VAL A 1 85 ? -20.276 -26.189 -20.493 1.00 60.31 85 VAL A CA 1
ATOM 591 C C . VAL A 1 85 ? -21.340 -25.988 -19.406 1.00 60.31 85 VAL A C 1
ATOM 593 O O . VAL A 1 85 ? -22.521 -25.859 -19.744 1.00 60.31 85 VAL A O 1
ATOM 596 N N . PRO A 1 86 ? -20.973 -25.967 -18.116 1.00 54.72 86 PRO A N 1
ATOM 597 C CA . PRO A 1 86 ? -21.913 -25.681 -17.040 1.00 54.72 86 PRO A CA 1
ATOM 598 C C . PRO A 1 86 ? -22.350 -24.206 -17.084 1.00 54.72 86 PRO A C 1
ATOM 600 O O . PRO A 1 86 ? -21.534 -23.303 -17.280 1.00 54.72 86 PRO A O 1
ATOM 603 N N . VAL A 1 87 ? -23.649 -23.961 -16.918 1.00 65.75 87 VAL A N 1
ATOM 604 C CA . VAL A 1 87 ? -24.279 -22.629 -16.949 1.00 65.75 87 VAL A CA 1
ATOM 605 C C . VAL A 1 87 ? -25.195 -22.498 -15.734 1.00 65.75 87 VAL A C 1
ATOM 607 O O . VAL A 1 87 ? -26.007 -23.388 -15.491 1.00 65.75 87 VAL A O 1
ATOM 610 N N . ALA A 1 88 ? -25.092 -21.402 -14.985 1.00 58.41 88 ALA A N 1
ATOM 611 C CA . ALA A 1 88 ? -25.967 -21.096 -13.854 1.00 58.41 88 ALA A CA 1
ATOM 612 C C . ALA A 1 88 ? -26.766 -19.822 -14.116 1.00 58.41 88 ALA A C 1
ATOM 614 O O . ALA A 1 88 ? -26.290 -18.897 -14.772 1.00 58.41 88 ALA A O 1
ATOM 615 N N . LEU A 1 89 ? -27.987 -19.789 -13.593 1.00 66.19 89 LEU A N 1
ATOM 616 C CA . LEU A 1 89 ? -28.894 -18.648 -13.666 1.00 66.19 89 LEU A CA 1
ATOM 617 C C . LEU A 1 89 ? -29.638 -18.496 -12.343 1.00 66.19 89 LEU A C 1
ATOM 619 O O . LEU A 1 89 ? -30.105 -19.480 -11.765 1.00 66.19 89 LEU A O 1
ATOM 623 N N . THR A 1 90 ? -29.771 -17.253 -11.892 1.00 58.47 90 THR A N 1
ATOM 624 C CA . THR A 1 90 ? -30.580 -16.871 -10.735 1.00 58.47 90 THR A CA 1
ATOM 625 C C . THR A 1 90 ? -31.903 -16.317 -11.242 1.00 58.47 90 THR A C 1
ATOM 627 O O . THR A 1 90 ? -31.938 -15.238 -11.826 1.00 58.47 90 THR A O 1
ATOM 630 N N . VAL A 1 91 ? -32.995 -17.050 -11.034 1.00 67.12 91 VAL A N 1
ATOM 631 C CA . VAL A 1 91 ? -34.338 -16.682 -11.507 1.00 67.12 91 VAL A CA 1
ATOM 632 C C . VAL A 1 91 ? -35.178 -16.174 -10.337 1.00 67.12 91 VAL A C 1
ATOM 634 O O . VAL A 1 91 ? -35.248 -16.828 -9.293 1.00 67.12 91 VAL A O 1
ATOM 637 N N . ARG A 1 92 ? -35.826 -15.019 -10.494 1.00 64.38 92 ARG A N 1
ATOM 638 C CA . ARG A 1 92 ? -36.744 -14.434 -9.513 1.00 64.38 92 ARG A CA 1
ATOM 639 C C . ARG A 1 92 ? -38.181 -14.886 -9.781 1.00 64.38 92 ARG A C 1
ATOM 641 O O . ARG A 1 92 ? -38.773 -14.557 -10.805 1.00 64.38 92 ARG A O 1
ATOM 648 N N . GLU A 1 93 ? -38.773 -15.575 -8.809 1.00 70.81 93 GLU A N 1
ATOM 649 C CA . GLU A 1 93 ? -40.200 -15.907 -8.777 1.00 70.81 93 GLU A CA 1
ATOM 650 C C . GLU A 1 93 ? -40.862 -15.157 -7.610 1.00 70.81 93 GLU A C 1
ATOM 652 O O . GLU A 1 93 ? -40.787 -15.549 -6.440 1.00 70.81 93 GLU A O 1
ATOM 657 N N . GLY A 1 94 ? -41.468 -14.007 -7.920 1.00 71.12 94 GLY A N 1
ATOM 658 C CA . GLY A 1 94 ? -42.015 -13.094 -6.915 1.00 71.12 94 GLY A CA 1
ATOM 659 C C . GLY A 1 94 ? -40.922 -12.553 -5.987 1.00 71.12 94 GLY A C 1
ATOM 660 O O . GLY A 1 94 ? -40.045 -11.812 -6.419 1.00 71.12 94 GLY A O 1
ATOM 661 N N . THR A 1 95 ? -40.976 -12.919 -4.704 1.00 54.47 95 THR A N 1
ATOM 662 C CA . THR A 1 95 ? -39.977 -12.539 -3.685 1.00 54.47 95 THR A CA 1
ATOM 663 C C . THR A 1 95 ? -38.896 -13.599 -3.448 1.00 54.47 95 THR A C 1
ATOM 665 O O . THR A 1 95 ? -38.058 -13.424 -2.564 1.00 54.47 95 THR A O 1
ATOM 668 N N . ARG A 1 96 ? -38.903 -14.710 -4.197 1.00 46.47 96 ARG A N 1
ATOM 669 C CA . ARG A 1 96 ? -37.915 -15.791 -4.070 1.00 46.47 96 ARG A CA 1
ATOM 670 C C . ARG A 1 96 ? -36.924 -15.768 -5.225 1.00 46.47 96 ARG A C 1
ATOM 672 O O . ARG A 1 96 ? -37.297 -15.479 -6.356 1.00 46.47 96 ARG A O 1
ATOM 679 N N . LEU A 1 97 ? -35.680 -16.130 -4.927 1.00 46.75 97 LEU A N 1
ATOM 680 C CA . LEU A 1 97 ? -34.652 -16.425 -5.921 1.00 46.75 97 LEU A CA 1
ATOM 681 C C . LEU A 1 97 ? -34.439 -17.941 -5.980 1.00 46.75 97 LEU A C 1
ATOM 683 O O . LEU A 1 97 ? -34.321 -18.591 -4.939 1.00 46.75 97 LEU A O 1
ATOM 687 N N . GLN A 1 98 ? -34.375 -18.492 -7.187 1.00 56.84 98 GLN A N 1
ATOM 688 C CA . GLN A 1 98 ? -34.040 -19.884 -7.460 1.00 56.84 98 GLN A CA 1
ATOM 689 C C . GLN A 1 98 ? -32.791 -19.928 -8.340 1.00 56.84 98 GLN A C 1
ATOM 691 O O . GLN A 1 98 ? -32.793 -19.397 -9.447 1.00 56.84 98 GLN A O 1
ATOM 696 N N . VAL A 1 99 ? -31.738 -20.601 -7.874 1.00 50.16 99 VAL A N 1
ATOM 697 C CA . VAL A 1 99 ? -30.581 -20.917 -8.720 1.00 50.16 99 VAL A CA 1
ATOM 698 C C . VAL A 1 99 ? -30.880 -22.189 -9.509 1.00 50.16 99 VAL A C 1
ATOM 700 O O . VAL A 1 99 ? -31.272 -23.206 -8.932 1.00 50.16 99 VAL A O 1
ATOM 703 N N . VAL A 1 100 ? -30.683 -22.136 -10.823 1.00 67.00 100 VAL A N 1
ATOM 704 C CA . VAL A 1 100 ? -30.800 -23.277 -11.736 1.00 67.00 100 VAL A CA 1
ATOM 705 C C . VAL A 1 100 ? -29.469 -23.509 -12.433 1.00 67.00 100 VAL A C 1
ATOM 707 O O . VAL A 1 100 ? -28.791 -22.564 -12.826 1.00 67.00 100 VAL A O 1
ATOM 710 N N . ARG A 1 101 ? -29.110 -24.787 -12.583 1.00 70.25 101 ARG A N 1
ATOM 711 C CA . ARG A 1 101 ? -27.929 -25.249 -13.315 1.00 70.25 101 ARG A CA 1
ATOM 712 C C . ARG A 1 101 ? -28.349 -25.957 -14.592 1.00 70.25 101 ARG A C 1
ATOM 714 O O . ARG A 1 101 ? -29.210 -26.833 -14.562 1.00 70.25 101 ARG A O 1
ATOM 721 N N . LEU A 1 102 ? -27.701 -25.589 -15.685 1.00 78.94 102 LEU A N 1
ATOM 722 C CA . LEU A 1 102 ? -27.891 -26.107 -17.031 1.00 78.94 102 LEU A CA 1
ATOM 723 C C . LEU A 1 102 ? -26.546 -26.590 -17.590 1.00 78.94 102 LEU A C 1
ATOM 725 O O . LEU A 1 102 ? -25.474 -26.292 -17.055 1.00 78.94 102 LEU A O 1
ATOM 729 N N . ARG A 1 103 ? -26.606 -27.321 -18.702 1.00 77.06 103 ARG A N 1
ATOM 730 C CA . ARG A 1 103 ? -25.443 -27.700 -19.507 1.00 77.06 103 ARG A CA 1
ATOM 731 C C . ARG A 1 103 ? -25.669 -27.224 -20.931 1.00 77.06 103 ARG A C 1
ATOM 733 O O . ARG A 1 103 ? -26.753 -27.416 -21.473 1.00 77.06 103 ARG A O 1
ATOM 740 N N . ALA A 1 104 ? -24.658 -26.594 -21.513 1.00 77.62 104 ALA A N 1
ATOM 741 C CA . ALA A 1 104 ? -24.722 -25.995 -22.838 1.00 77.62 104 ALA A CA 1
ATOM 742 C C . ALA A 1 104 ? -23.665 -26.580 -23.781 1.00 77.62 104 ALA A C 1
ATOM 744 O O . ALA A 1 104 ? -22.588 -26.984 -23.343 1.00 77.62 104 ALA A O 1
ATOM 745 N N . GLU A 1 105 ? -23.939 -26.610 -25.083 1.00 82.25 105 GLU A N 1
ATOM 746 C CA . GLU A 1 105 ? -22.963 -27.083 -26.065 1.00 82.25 105 GLU A CA 1
ATOM 747 C C . GLU A 1 105 ? -21.722 -26.169 -26.096 1.00 82.25 105 GLU A C 1
ATOM 749 O O . GLU A 1 105 ? -21.806 -24.936 -25.994 1.00 82.25 105 GLU A O 1
ATOM 754 N N . ASN A 1 106 ? -20.545 -26.783 -26.247 1.00 59.88 106 ASN A N 1
ATOM 755 C CA . ASN A 1 106 ? -19.282 -26.068 -26.399 1.00 59.88 106 ASN A CA 1
ATOM 756 C C . ASN A 1 106 ? -19.356 -25.090 -27.587 1.00 59.88 106 ASN A C 1
ATOM 758 O O . ASN A 1 106 ? -19.763 -25.443 -28.688 1.00 59.88 106 ASN A O 1
ATOM 762 N N . GLY A 1 107 ? -18.998 -23.828 -27.344 1.00 60.97 107 GLY A N 1
ATOM 763 C CA . GLY A 1 107 ? -19.148 -22.732 -28.309 1.00 60.97 107 GLY A CA 1
ATOM 764 C C . GLY A 1 107 ? -20.518 -22.033 -28.300 1.00 60.97 107 GLY A C 1
ATOM 765 O O . GLY A 1 107 ? -20.564 -20.839 -28.591 1.00 60.97 107 GLY A O 1
ATOM 766 N N . ARG A 1 108 ? -21.613 -22.695 -27.889 1.00 75.00 108 ARG A N 1
ATOM 767 C CA . ARG A 1 108 ? -22.954 -22.072 -27.776 1.00 75.00 108 ARG A CA 1
ATOM 768 C C . ARG A 1 108 ? -23.238 -21.472 -26.397 1.00 75.00 108 ARG A C 1
ATOM 770 O O . ARG A 1 108 ? -24.007 -20.520 -26.297 1.00 75.00 108 ARG A O 1
ATOM 777 N N . ALA A 1 109 ? -22.563 -21.946 -25.348 1.00 63.78 109 ALA A N 1
ATOM 778 C CA . ALA A 1 109 ? -22.785 -21.536 -23.955 1.00 63.78 109 ALA A CA 1
ATOM 779 C C . ALA A 1 109 ? -22.844 -20.013 -23.701 1.00 63.78 109 ALA A C 1
ATOM 781 O O . ALA A 1 109 ? -23.723 -19.554 -22.979 1.00 63.78 109 ALA A O 1
ATOM 782 N N . ARG A 1 110 ? -21.963 -19.207 -24.318 1.00 58.97 110 ARG A N 1
ATOM 783 C CA . ARG A 1 110 ? -21.991 -17.735 -24.160 1.00 58.97 110 ARG A CA 1
ATOM 784 C C . ARG A 1 110 ? -23.207 -17.080 -24.825 1.00 58.97 110 ARG A C 1
ATOM 786 O O . ARG A 1 110 ? -23.717 -16.097 -24.301 1.00 58.97 110 ARG A O 1
ATOM 793 N N . ALA A 1 111 ? -23.681 -17.627 -25.945 1.00 71.38 111 ALA A N 1
ATOM 794 C CA . ALA A 1 111 ? -24.893 -17.152 -26.608 1.00 71.38 111 ALA A CA 1
ATOM 795 C C . ALA A 1 111 ? -26.153 -17.544 -25.818 1.00 71.38 111 ALA A C 1
ATOM 797 O O . ALA A 1 111 ? -27.075 -16.742 -25.720 1.00 71.38 111 ALA A O 1
ATOM 798 N N . LEU A 1 112 ? -26.163 -18.731 -25.193 1.00 74.81 112 LEU A N 1
ATOM 799 C CA . LEU A 1 112 ? -27.224 -19.129 -24.265 1.00 74.81 112 LEU A CA 1
ATOM 800 C C . LEU A 1 112 ? -27.257 -18.232 -23.021 1.00 74.81 112 LEU A C 1
ATOM 802 O O . LEU A 1 112 ? -28.330 -17.776 -22.646 1.00 74.81 112 LEU A O 1
ATOM 806 N N . VAL A 1 113 ? -26.102 -17.938 -22.412 1.00 67.38 113 VAL A N 1
ATOM 807 C CA . VAL A 1 113 ? -26.020 -16.991 -21.287 1.00 67.38 113 VAL A CA 1
ATOM 808 C C . VAL A 1 113 ? -26.607 -15.638 -21.687 1.00 67.38 113 VAL A C 1
ATOM 810 O O . VAL A 1 113 ? -27.536 -15.189 -21.033 1.00 67.38 113 VAL A O 1
ATOM 813 N N . ALA A 1 114 ? -26.162 -15.038 -22.797 1.00 67.88 114 ALA A N 1
ATOM 814 C CA . ALA A 1 114 ? -26.682 -13.744 -23.251 1.00 67.88 114 ALA A CA 1
ATOM 815 C C . ALA A 1 114 ? -28.189 -13.761 -23.595 1.00 67.88 114 ALA A C 1
ATOM 817 O O . ALA A 1 114 ? -28.870 -12.757 -23.409 1.00 67.88 114 ALA A O 1
ATOM 818 N N . LEU A 1 115 ? -28.718 -14.894 -24.075 1.00 81.19 115 LEU A N 1
ATOM 819 C CA . LEU A 1 115 ? -30.148 -15.080 -24.346 1.00 81.19 115 LEU A CA 1
ATOM 820 C C . LEU A 1 115 ? -30.992 -15.149 -23.063 1.00 81.19 115 LEU A C 1
ATOM 822 O O . LEU A 1 115 ? -32.119 -14.657 -23.054 1.00 81.19 115 LEU A O 1
ATOM 826 N N . LEU A 1 116 ? -30.470 -15.780 -22.006 1.00 79.38 116 LEU A N 1
ATOM 827 C CA . LEU A 1 116 ? -31.180 -15.962 -20.738 1.00 79.38 116 LEU A CA 1
ATOM 828 C C . LEU A 1 116 ? -31.008 -14.763 -19.791 1.00 79.38 116 LEU A C 1
ATOM 830 O O . LEU A 1 116 ? -31.973 -14.385 -19.139 1.00 79.38 116 LEU A O 1
ATOM 834 N N . ASP A 1 117 ? -29.831 -14.135 -19.752 1.00 73.19 117 ASP A N 1
ATOM 835 C CA . ASP A 1 117 ? -29.540 -12.939 -18.939 1.00 73.19 117 ASP A CA 1
ATOM 836 C C . ASP A 1 117 ? -30.422 -11.738 -19.331 1.00 73.19 117 ASP A C 1
ATOM 838 O O . ASP A 1 117 ? -30.803 -10.929 -18.493 1.00 73.19 117 ASP A O 1
ATOM 842 N N . GLY A 1 118 ? -30.826 -11.658 -20.605 1.00 70.75 118 GLY A N 1
ATOM 843 C CA . GLY A 1 118 ? -31.750 -10.635 -21.105 1.00 70.75 118 GLY A CA 1
ATOM 844 C C . GLY A 1 118 ? -33.230 -10.833 -20.734 1.00 70.75 118 GLY A C 1
ATOM 845 O O . GLY A 1 118 ? -34.055 -10.016 -21.146 1.00 70.75 118 GLY A O 1
ATOM 846 N N . GLN A 1 119 ? -33.600 -11.897 -20.011 1.00 84.25 119 GLN A N 1
ATOM 847 C CA . GLN A 1 119 ? -35.004 -12.232 -19.734 1.00 84.25 119 GLN A CA 1
ATOM 848 C C . GLN A 1 119 ? -35.509 -11.593 -18.425 1.00 84.25 119 GLN A C 1
ATOM 850 O O . GLN A 1 119 ? -34.839 -11.714 -17.402 1.00 84.25 119 GLN A O 1
ATOM 855 N N . PRO A 1 120 ? -36.720 -10.993 -18.371 1.00 79.44 120 PRO A N 1
ATOM 856 C CA . PRO A 1 120 ? -37.179 -10.222 -17.203 1.00 79.44 120 PRO A CA 1
ATOM 857 C C . PRO A 1 120 ? -37.349 -10.979 -15.873 1.00 79.44 120 PRO A C 1
ATOM 859 O O . PRO A 1 120 ? -37.655 -10.350 -14.862 1.00 79.44 120 PRO A O 1
ATOM 862 N N . SER A 1 121 ? -37.241 -12.312 -15.856 1.00 74.44 121 SER A N 1
ATOM 863 C CA . SER A 1 121 ? -37.210 -13.120 -14.622 1.00 74.44 121 SER A CA 1
ATOM 864 C C . SER A 1 121 ? -35.801 -13.525 -14.177 1.00 74.44 121 SER A C 1
ATOM 866 O O . SER A 1 121 ? -35.670 -14.151 -13.127 1.00 74.44 121 SER A O 1
ATOM 868 N N . VAL A 1 122 ? -34.753 -13.199 -14.934 1.00 65.62 122 VAL A N 1
ATOM 869 C CA . VAL A 1 122 ? -33.366 -13.570 -14.636 1.00 65.62 122 VAL A CA 1
ATOM 870 C C . VAL A 1 122 ? -32.643 -12.379 -14.008 1.00 65.62 122 VAL A C 1
ATOM 872 O O . VAL A 1 122 ? -32.601 -11.289 -14.562 1.00 65.62 122 VAL A O 1
ATOM 875 N N . GLU A 1 123 ? -32.085 -12.593 -12.819 1.00 63.09 123 GLU A N 1
ATOM 876 C CA . GLU A 1 123 ? -31.277 -11.605 -12.087 1.00 63.09 123 GLU A CA 1
ATOM 877 C C . GLU A 1 123 ? -29.795 -11.672 -12.473 1.00 63.09 123 GLU A C 1
ATOM 879 O O . GLU A 1 123 ? -29.047 -10.722 -12.257 1.00 63.09 123 GLU A O 1
ATOM 884 N N . SER A 1 124 ? -29.366 -12.835 -12.965 1.00 48.34 124 SER A N 1
ATOM 885 C CA . SER A 1 124 ? -28.054 -13.085 -13.558 1.00 48.34 124 SER A CA 1
ATOM 886 C C . SER A 1 124 ? -28.037 -14.448 -14.246 1.00 48.34 124 SER A C 1
ATOM 888 O O . SER A 1 124 ? -28.592 -15.416 -13.715 1.00 48.34 124 SER A O 1
ATOM 890 N N . ALA A 1 125 ? -27.350 -14.554 -15.380 1.00 52.19 125 ALA A N 1
ATOM 891 C CA . ALA A 1 125 ? -26.893 -15.814 -15.958 1.00 52.19 125 ALA A CA 1
ATOM 892 C C . ALA A 1 125 ? -25.380 -15.777 -16.235 1.00 52.19 125 ALA A C 1
ATOM 894 O O . ALA A 1 125 ? -24.804 -14.748 -16.577 1.00 52.19 125 ALA A O 1
ATOM 895 N N . GLY A 1 126 ? -24.712 -16.922 -16.100 1.00 53.25 126 GLY A N 1
ATOM 896 C CA . GLY A 1 126 ? -23.263 -17.026 -16.259 1.00 53.25 126 GLY A CA 1
ATOM 897 C C . GLY A 1 126 ? -22.778 -18.460 -16.451 1.00 53.25 126 GLY A C 1
ATOM 898 O O . GLY A 1 126 ? -23.551 -19.415 -16.389 1.00 53.25 126 GLY A O 1
ATOM 899 N N . LEU A 1 127 ? -21.477 -18.621 -16.694 1.00 54.44 127 LEU A N 1
ATOM 900 C CA . LEU A 1 127 ? -20.841 -19.941 -16.730 1.00 54.44 127 LEU A CA 1
ATOM 901 C C . LEU A 1 127 ? -20.590 -20.415 -15.285 1.00 54.44 127 LEU A C 1
ATOM 903 O O . LEU A 1 127 ? -19.988 -19.690 -14.498 1.00 54.44 127 LEU A O 1
ATOM 907 N N . ASP A 1 128 ? -21.061 -21.612 -14.936 1.00 42.97 128 ASP A N 1
ATOM 908 C CA . ASP A 1 128 ? -21.041 -22.175 -13.570 1.00 42.97 128 ASP A CA 1
ATOM 909 C C . ASP A 1 128 ? -19.709 -22.897 -13.323 1.00 42.97 128 ASP A C 1
ATOM 911 O O . ASP A 1 128 ? -19.567 -24.097 -13.561 1.00 42.97 128 ASP A O 1
ATOM 915 N N . THR A 1 129 ? -18.691 -22.133 -12.926 1.00 36.78 129 THR A N 1
ATOM 916 C CA . THR A 1 129 ? -17.329 -22.637 -12.719 1.00 36.78 129 THR A CA 1
ATOM 917 C C . THR A 1 129 ? -17.255 -23.625 -11.553 1.00 36.78 129 THR A C 1
ATOM 919 O O . THR A 1 129 ? -17.727 -23.372 -10.445 1.00 36.78 129 THR A O 1
ATOM 922 N N . VAL A 1 130 ? -16.630 -24.780 -11.795 1.00 32.41 130 VAL A N 1
ATOM 923 C CA . VAL A 1 130 ? -16.465 -25.825 -10.778 1.00 32.41 130 VAL A CA 1
ATOM 924 C C . VAL A 1 130 ? -15.235 -25.521 -9.927 1.00 32.41 130 VAL A C 1
ATOM 926 O O . VAL A 1 130 ? -14.109 -25.693 -10.384 1.00 32.41 130 VAL A O 1
ATOM 929 N N . ALA A 1 131 ? -15.452 -25.130 -8.672 1.00 26.17 131 ALA A N 1
ATOM 930 C CA . ALA A 1 131 ? -14.413 -25.162 -7.650 1.00 26.17 131 ALA A CA 1
ATOM 931 C C . ALA A 1 131 ? -14.265 -26.596 -7.109 1.00 26.17 131 ALA A C 1
ATOM 933 O O . ALA A 1 131 ? -15.219 -27.164 -6.571 1.00 26.17 131 ALA A O 1
ATOM 934 N N . THR A 1 132 ? -13.079 -27.187 -7.245 1.00 25.64 132 THR A N 1
ATOM 935 C CA . THR A 1 132 ? -12.740 -28.491 -6.657 1.00 25.64 132 THR A CA 1
ATOM 936 C C . THR A 1 132 ? -12.011 -28.304 -5.334 1.00 25.64 132 THR A C 1
ATOM 938 O O . THR A 1 132 ? -10.960 -27.668 -5.299 1.00 25.64 132 THR A O 1
ATOM 941 N N . ALA A 1 133 ? -12.525 -28.899 -4.258 1.00 25.17 133 ALA A N 1
ATOM 942 C CA . ALA A 1 133 ? -11.752 -29.057 -3.031 1.00 25.17 133 ALA A CA 1
ATOM 943 C C . ALA A 1 133 ? -10.692 -30.154 -3.232 1.00 25.17 133 ALA A C 1
ATOM 945 O O . ALA A 1 133 ? -11.032 -31.268 -3.632 1.00 25.17 133 ALA A O 1
ATOM 946 N N . SER A 1 134 ? -9.434 -29.828 -2.937 1.00 28.17 134 SER A N 1
ATOM 947 C CA . SER A 1 134 ? -8.301 -30.761 -2.913 1.00 28.17 134 SER A CA 1
ATOM 948 C C . SER A 1 134 ? -7.826 -30.938 -1.471 1.00 28.17 134 SER A C 1
ATOM 950 O O . SER A 1 134 ? -7.815 -29.973 -0.707 1.00 28.17 134 SER A O 1
ATOM 952 N N . ASP A 1 135 ? -7.455 -32.161 -1.090 1.00 26.19 135 ASP A N 1
ATOM 953 C CA . ASP A 1 135 ? -7.094 -32.493 0.292 1.00 26.19 135 ASP A CA 1
ATOM 954 C C . ASP A 1 135 ? -5.824 -31.781 0.793 1.00 26.19 135 ASP A C 1
ATOM 956 O O . ASP A 1 135 ? -4.886 -31.493 0.047 1.00 26.19 135 ASP A O 1
ATOM 960 N N . VAL A 1 136 ? -5.793 -31.511 2.101 1.00 39.12 136 VAL A N 1
ATOM 961 C CA . VAL A 1 136 ? -4.794 -30.646 2.740 1.00 39.12 136 VAL A CA 1
ATOM 962 C C . VAL A 1 136 ? -3.480 -31.392 3.013 1.00 39.12 136 VAL A C 1
ATOM 964 O O . VAL A 1 136 ? -3.362 -32.097 4.015 1.00 39.12 136 VAL A O 1
ATOM 967 N N . SER A 1 137 ? -2.452 -31.185 2.182 1.00 28.08 137 SER A N 1
ATOM 968 C CA . SER A 1 137 ? -1.060 -31.480 2.563 1.00 28.08 137 SER A CA 1
ATOM 969 C C . SER A 1 137 ? -0.036 -30.703 1.728 1.00 28.08 137 SER A C 1
ATOM 971 O O . SER A 1 137 ? -0.166 -30.643 0.510 1.00 28.08 137 SER A O 1
ATOM 973 N N . ALA A 1 138 ? 1.009 -30.198 2.401 1.00 27.36 138 ALA A N 1
ATOM 974 C CA . ALA A 1 138 ? 2.056 -29.307 1.883 1.00 27.36 138 ALA A CA 1
ATOM 975 C C . ALA A 1 138 ? 1.556 -27.932 1.392 1.00 27.36 138 ALA A C 1
ATOM 977 O O . ALA A 1 138 ? 0.425 -27.772 0.941 1.00 27.36 138 ALA A O 1
ATOM 978 N N . ALA A 1 139 ? 2.415 -26.916 1.511 1.00 35.16 139 ALA A N 1
ATOM 979 C CA . ALA A 1 139 ? 2.123 -25.588 0.989 1.00 35.16 139 ALA A CA 1
ATOM 980 C C . ALA A 1 139 ? 2.141 -25.636 -0.545 1.00 35.16 139 ALA A C 1
ATOM 982 O O . ALA A 1 139 ? 3.185 -25.886 -1.149 1.00 35.16 139 ALA A O 1
ATOM 983 N N . ALA A 1 140 ? 0.986 -25.402 -1.168 1.00 37.03 140 ALA A N 1
ATOM 984 C CA . ALA A 1 140 ? 0.933 -25.104 -2.589 1.00 37.03 140 ALA A CA 1
ATOM 985 C C . ALA A 1 140 ? 1.667 -23.777 -2.816 1.00 37.03 140 ALA A C 1
ATOM 987 O O . ALA A 1 140 ? 1.291 -22.757 -2.236 1.00 37.03 140 ALA A O 1
ATOM 988 N N . ALA A 1 141 ? 2.724 -23.805 -3.628 1.00 47.75 141 ALA A N 1
ATOM 989 C CA . ALA A 1 141 ? 3.325 -22.579 -4.124 1.00 47.75 141 ALA A CA 1
ATOM 990 C C . ALA A 1 141 ? 2.273 -21.829 -4.947 1.00 47.75 141 ALA A C 1
ATOM 992 O O . ALA A 1 141 ? 1.600 -22.436 -5.780 1.00 47.75 141 ALA A O 1
ATOM 993 N N . TYR A 1 142 ? 2.152 -20.529 -4.701 1.00 55.41 142 TYR A N 1
ATOM 994 C CA . TYR A 1 142 ? 1.356 -19.625 -5.518 1.00 55.41 142 TYR A CA 1
ATOM 995 C C . TYR A 1 142 ? 1.829 -19.721 -6.977 1.00 55.41 142 TYR A C 1
ATOM 997 O O . TYR A 1 142 ? 3.001 -19.464 -7.264 1.00 55.41 142 TYR A O 1
ATOM 1005 N N . ASP A 1 143 ? 0.945 -20.143 -7.884 1.00 61.31 143 ASP A N 1
ATOM 1006 C CA . ASP A 1 143 ? 1.241 -20.377 -9.306 1.00 61.31 143 ASP A CA 1
ATOM 1007 C C . ASP A 1 143 ? 1.104 -19.109 -10.172 1.00 61.31 143 ASP A C 1
ATOM 1009 O O . ASP A 1 143 ? 1.195 -19.155 -11.401 1.00 61.31 143 ASP A O 1
ATOM 1013 N N . ASP A 1 144 ? 0.951 -17.965 -9.506 1.00 68.50 144 ASP A N 1
ATOM 1014 C CA . ASP A 1 144 ? 0.823 -16.631 -10.080 1.00 68.50 144 ASP A CA 1
ATOM 1015 C C . ASP A 1 144 ? 2.112 -16.237 -10.845 1.00 68.50 144 ASP A C 1
ATOM 1017 O O . ASP A 1 144 ? 3.204 -16.233 -10.260 1.00 68.50 144 ASP A O 1
ATOM 1021 N N . PRO A 1 145 ? 2.035 -15.882 -12.147 1.00 59.53 145 PRO A N 1
ATOM 1022 C CA . PRO A 1 145 ? 3.195 -15.673 -13.024 1.00 59.53 145 PRO A CA 1
ATOM 1023 C C . PRO A 1 145 ? 4.306 -14.724 -12.544 1.00 59.53 145 PRO A C 1
ATOM 1025 O O . PRO A 1 145 ? 5.429 -14.835 -13.043 1.00 59.53 145 PRO A O 1
ATOM 1028 N N . TYR A 1 146 ? 4.029 -13.803 -11.615 1.00 68.50 146 TYR A N 1
ATOM 1029 C CA . TYR A 1 146 ? 5.012 -12.858 -11.073 1.00 68.50 146 TYR A CA 1
ATOM 1030 C C . TYR A 1 146 ? 5.370 -13.092 -9.595 1.00 68.50 146 TYR A C 1
ATOM 1032 O O . TYR A 1 146 ? 6.197 -12.347 -9.066 1.00 68.50 146 TYR A O 1
ATOM 1040 N N . ARG A 1 147 ? 4.860 -14.145 -8.928 1.00 80.31 147 ARG A N 1
ATOM 1041 C CA . ARG A 1 147 ? 5.211 -14.476 -7.524 1.00 80.31 147 ARG A CA 1
ATOM 1042 C C . ARG A 1 147 ? 6.722 -14.575 -7.286 1.00 80.31 147 ARG A C 1
ATOM 1044 O O . ARG A 1 147 ? 7.206 -14.207 -6.217 1.00 80.31 147 ARG A O 1
ATOM 1051 N N . SER A 1 148 ? 7.469 -15.044 -8.285 1.00 73.88 148 SER A N 1
ATOM 1052 C CA . SER A 1 148 ? 8.934 -15.175 -8.267 1.00 73.88 148 SER A CA 1
ATOM 1053 C C . SER A 1 148 ? 9.701 -13.848 -8.368 1.00 73.88 148 SER A C 1
ATOM 1055 O O . SER A 1 148 ? 10.918 -13.837 -8.197 1.00 73.88 148 SER A O 1
ATOM 1057 N N . MET A 1 149 ? 9.013 -12.734 -8.638 1.00 72.88 149 MET A N 1
ATOM 1058 C CA . MET A 1 149 ? 9.575 -11.376 -8.624 1.00 72.88 149 MET A CA 1
ATOM 1059 C C . MET A 1 149 ? 9.336 -10.672 -7.277 1.00 72.88 149 MET A C 1
ATOM 1061 O O . MET A 1 149 ? 10.058 -9.740 -6.923 1.00 72.88 149 MET A O 1
ATOM 1065 N N . GLN A 1 150 ? 8.363 -11.147 -6.492 1.00 84.38 150 GLN A N 1
ATOM 1066 C CA . GLN A 1 150 ? 7.928 -10.549 -5.228 1.00 84.38 150 GLN A CA 1
ATOM 1067 C C . GLN A 1 150 ? 8.838 -10.917 -4.043 1.00 84.38 150 GLN A C 1
ATOM 1069 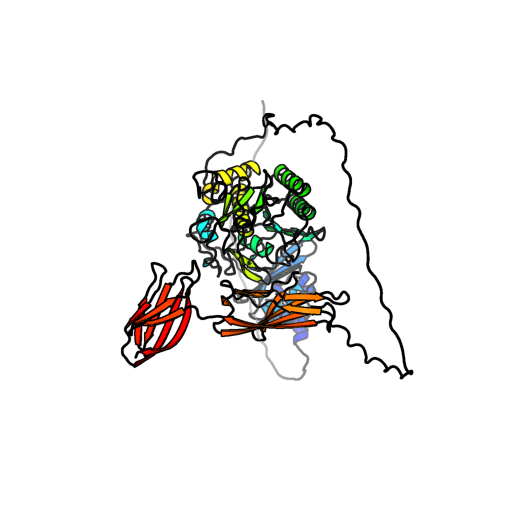O O . GLN A 1 150 ? 8.391 -11.487 -3.048 1.00 84.38 150 GLN A O 1
ATOM 1074 N N . TRP A 1 151 ? 10.116 -10.537 -4.132 1.00 88.81 151 TRP A N 1
ATOM 1075 C CA . TRP A 1 151 ? 11.150 -10.775 -3.111 1.00 88.81 151 TRP A CA 1
ATOM 1076 C C . TRP A 1 151 ? 10.721 -10.387 -1.684 1.00 88.81 151 TRP A C 1
ATOM 1078 O O . TRP A 1 151 ? 11.115 -11.023 -0.708 1.00 88.81 151 TRP A O 1
ATOM 1088 N N . ALA A 1 152 ? 9.891 -9.349 -1.567 1.00 93.69 152 ALA A N 1
ATOM 1089 C CA . ALA A 1 152 ? 9.348 -8.843 -0.316 1.00 93.69 152 ALA A CA 1
ATOM 1090 C C . ALA A 1 152 ? 8.493 -9.882 0.431 1.00 93.69 152 ALA A C 1
ATOM 1092 O O . ALA A 1 152 ? 8.571 -9.965 1.655 1.00 93.69 152 ALA A O 1
ATOM 1093 N N . LEU A 1 153 ? 7.729 -10.716 -0.288 1.00 94.44 153 LEU A N 1
ATOM 1094 C CA . LEU A 1 153 ? 6.965 -11.813 0.315 1.00 94.44 153 LEU A CA 1
ATOM 1095 C C . LEU A 1 153 ? 7.906 -12.845 0.940 1.00 94.44 153 LEU A C 1
ATOM 1097 O O . LEU A 1 153 ? 7.688 -13.284 2.068 1.00 94.44 153 LEU A O 1
ATOM 1101 N N . ASP A 1 154 ? 8.989 -13.186 0.243 1.00 91.12 154 ASP A N 1
ATOM 1102 C CA . ASP A 1 154 ? 9.982 -14.140 0.740 1.00 91.12 154 ASP A CA 1
ATOM 1103 C C . ASP A 1 154 ? 10.724 -13.575 1.962 1.00 91.12 154 ASP A C 1
ATOM 1105 O O . ASP A 1 154 ? 10.878 -14.273 2.969 1.00 91.12 154 ASP A O 1
ATOM 1109 N N . ARG A 1 155 ? 11.103 -12.287 1.926 1.00 94.31 155 ARG A N 1
ATOM 1110 C CA . ARG A 1 155 ? 11.789 -11.605 3.038 1.00 94.31 155 ARG A CA 1
ATOM 1111 C C . ARG A 1 155 ? 10.927 -11.478 4.296 1.00 94.31 155 ARG A C 1
ATOM 1113 O O . ARG A 1 155 ? 11.444 -11.647 5.400 1.00 94.31 155 ARG A O 1
ATOM 1120 N N . LEU A 1 156 ? 9.628 -11.234 4.130 1.00 96.00 156 LEU A N 1
ATOM 1121 C CA . LEU A 1 156 ? 8.634 -11.190 5.210 1.00 96.00 156 LEU A CA 1
ATOM 1122 C C . LEU A 1 156 ? 8.104 -12.582 5.603 1.00 96.00 156 LEU A C 1
ATOM 1124 O O . LEU A 1 156 ? 7.137 -12.693 6.358 1.00 96.00 156 LEU A O 1
ATOM 1128 N N . ARG A 1 157 ? 8.719 -13.658 5.086 1.00 94.69 157 ARG A N 1
ATOM 1129 C CA . ARG A 1 157 ? 8.371 -15.062 5.366 1.00 94.69 157 ARG A CA 1
ATOM 1130 C C . ARG A 1 157 ? 6.888 -15.364 5.109 1.00 94.69 157 ARG A C 1
ATOM 1132 O O . ARG A 1 157 ? 6.290 -16.190 5.802 1.00 94.69 157 ARG A O 1
ATOM 1139 N N . HIS A 1 158 ? 6.312 -14.717 4.094 1.00 93.50 158 HIS A N 1
ATOM 1140 C CA . HIS A 1 158 ? 4.893 -14.755 3.74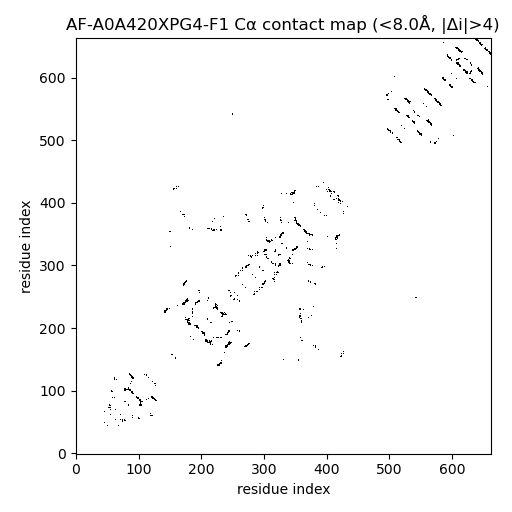2 1.00 93.50 158 HIS A CA 1
ATOM 1141 C C . HIS A 1 158 ? 4.332 -16.176 3.680 1.00 93.50 158 HIS A C 1
ATOM 1143 O O . HIS A 1 158 ? 3.245 -16.421 4.190 1.00 93.50 158 HIS A O 1
ATOM 1149 N N . ASP A 1 159 ? 5.071 -17.129 3.113 1.00 89.19 159 ASP A N 1
ATOM 1150 C CA . ASP A 1 159 ? 4.609 -18.511 2.946 1.00 89.19 159 ASP A CA 1
ATOM 1151 C C . ASP A 1 159 ? 4.583 -19.302 4.278 1.00 89.19 159 ASP A C 1
ATOM 1153 O O . ASP A 1 159 ? 3.872 -20.300 4.391 1.00 89.19 159 ASP A O 1
ATOM 1157 N N . GLN A 1 160 ? 5.291 -18.831 5.316 1.00 90.56 160 GLN A N 1
ATOM 1158 C CA . GLN A 1 160 ? 5.222 -19.364 6.687 1.00 90.56 160 GLN A CA 1
ATOM 1159 C C . GLN A 1 160 ? 4.089 -18.704 7.481 1.00 90.56 160 GLN A C 1
ATOM 1161 O O . GLN A 1 160 ? 3.262 -19.406 8.057 1.00 90.56 160 GLN A O 1
ATOM 1166 N N . VAL A 1 161 ? 4.006 -17.367 7.434 1.00 91.19 161 VAL A N 1
ATOM 1167 C CA . VAL A 1 161 ? 2.877 -16.557 7.946 1.00 91.19 161 VAL A CA 1
ATOM 1168 C C . VAL A 1 161 ? 1.549 -17.117 7.421 1.00 91.19 161 VAL A C 1
ATOM 1170 O O . VAL A 1 161 ? 0.607 -17.364 8.168 1.00 91.19 161 VAL A O 1
ATOM 1173 N N . SER A 1 162 ? 1.532 -17.423 6.125 1.00 86.06 162 SER A N 1
ATOM 1174 C CA . SER A 1 162 ? 0.459 -18.062 5.369 1.00 86.06 162 SER A CA 1
ATOM 1175 C C . SER A 1 162 ? -0.034 -19.400 5.908 1.00 86.06 162 SER A C 1
ATOM 1177 O O . SER A 1 162 ? -1.196 -19.742 5.694 1.00 86.06 162 SER A O 1
ATOM 1179 N N . ALA A 1 163 ? 0.847 -20.191 6.519 1.00 85.94 163 ALA A N 1
ATOM 1180 C CA . ALA A 1 163 ? 0.521 -21.528 7.000 1.00 85.94 163 ALA A CA 1
ATOM 1181 C C . ALA A 1 163 ? -0.108 -21.512 8.405 1.00 85.94 163 ALA A C 1
ATOM 1183 O O . ALA A 1 163 ? -0.557 -22.557 8.882 1.00 85.94 163 ALA A O 1
ATOM 1184 N N . LEU A 1 164 ? -0.144 -20.351 9.072 1.00 82.44 164 LEU A N 1
ATOM 1185 C CA . LEU A 1 164 ? -0.709 -20.214 10.410 1.00 82.44 164 LEU A CA 1
ATOM 1186 C C . LEU A 1 164 ? -2.248 -20.125 10.386 1.00 82.44 164 LEU A C 1
ATOM 1188 O O . LEU A 1 164 ? -2.825 -19.422 9.552 1.00 82.44 164 LEU A O 1
ATOM 1192 N N . PRO A 1 165 ? -2.943 -20.788 11.330 1.00 73.94 165 PRO A N 1
ATOM 1193 C CA . PRO A 1 165 ? -4.389 -20.680 11.471 1.00 73.94 165 PRO A CA 1
ATOM 1194 C C . PRO A 1 165 ? -4.777 -19.368 12.175 1.00 73.94 165 PRO A C 1
ATOM 1196 O O . PRO A 1 165 ? -4.900 -19.320 13.398 1.00 73.94 165 PRO A O 1
ATOM 1199 N N . VAL A 1 166 ? -5.009 -18.305 11.403 1.00 69.56 166 VAL A N 1
ATOM 1200 C CA . VAL A 1 166 ? -5.580 -17.050 11.926 1.00 69.56 166 VAL A CA 1
ATOM 1201 C C . VAL A 1 166 ? -7.054 -17.274 12.290 1.00 69.56 166 VAL A C 1
ATOM 1203 O O . VAL A 1 166 ? -7.842 -17.748 11.470 1.00 69.56 166 VAL A O 1
ATOM 1206 N N . ALA A 1 167 ? -7.427 -16.974 13.537 1.00 59.16 167 ALA A N 1
ATOM 1207 C CA . ALA A 1 167 ? -8.727 -17.354 14.099 1.00 59.16 167 ALA A CA 1
ATOM 1208 C C . ALA A 1 167 ? -9.895 -16.436 13.684 1.00 59.16 167 ALA A C 1
ATOM 1210 O O . ALA A 1 167 ? -11.048 -16.876 13.684 1.00 59.16 167 ALA A O 1
ATOM 1211 N N . GLY A 1 168 ? -9.617 -15.171 13.355 1.00 64.50 168 GLY A N 1
ATOM 1212 C CA . GLY A 1 168 ? -10.604 -14.199 12.883 1.00 64.50 168 GLY A CA 1
ATOM 1213 C C . GLY A 1 168 ? -10.622 -14.035 11.355 1.00 64.50 168 GLY A C 1
ATOM 1214 O O . GLY A 1 168 ? -9.605 -14.251 10.695 1.00 64.50 168 GLY A O 1
ATOM 1215 N N . PRO A 1 169 ? -11.754 -13.609 10.758 1.00 74.31 169 PRO A N 1
ATOM 1216 C CA . PRO A 1 169 ? -11.756 -13.109 9.387 1.00 74.31 169 PRO A CA 1
ATOM 1217 C C . PRO A 1 169 ? -10.944 -11.810 9.308 1.00 74.31 169 PRO A C 1
ATOM 1219 O O . PRO A 1 169 ? -10.978 -11.002 10.237 1.00 74.31 169 PRO A O 1
ATOM 1222 N N . ALA A 1 170 ? -10.270 -11.572 8.180 1.00 79.75 170 ALA A N 1
ATOM 1223 C CA . ALA A 1 170 ? -9.486 -10.355 7.999 1.00 79.75 170 ALA A CA 1
ATOM 1224 C C . ALA A 1 170 ? -10.353 -9.083 8.189 1.00 79.75 170 ALA A C 1
ATOM 1226 O O . ALA A 1 170 ? -11.493 -9.016 7.688 1.00 79.75 170 ALA A O 1
ATOM 1227 N N . PRO A 1 171 ? -9.841 -8.061 8.899 1.00 93.56 171 PRO A N 1
ATOM 1228 C CA . PRO A 1 171 ? -10.507 -6.773 8.998 1.00 93.56 171 PRO A CA 1
ATOM 1229 C C . PRO A 1 171 ? -10.555 -6.069 7.639 1.00 93.56 171 PRO A C 1
ATOM 1231 O O . PRO A 1 171 ? -9.905 -6.471 6.675 1.00 93.56 171 PRO A O 1
ATOM 1234 N N . VAL A 1 172 ? -11.325 -4.982 7.565 1.00 98.06 172 VAL A N 1
ATOM 1235 C CA . VAL A 1 172 ? -11.255 -4.086 6.408 1.00 98.06 172 VAL A CA 1
ATOM 1236 C C . VAL A 1 172 ? -9.985 -3.241 6.502 1.00 98.06 172 VAL A C 1
ATOM 1238 O O . VAL A 1 172 ? -9.760 -2.568 7.514 1.00 98.06 172 VAL A O 1
ATOM 1241 N N . VAL A 1 173 ? -9.194 -3.257 5.430 1.00 98.75 173 VAL A N 1
ATOM 1242 C CA . VAL A 1 173 ? -8.034 -2.379 5.234 1.00 98.75 173 VAL A CA 1
ATOM 1243 C C . VAL A 1 173 ? -8.424 -1.303 4.226 1.00 98.75 173 VAL A C 1
ATOM 1245 O O . VAL A 1 173 ? -8.813 -1.618 3.101 1.00 98.75 173 VAL A O 1
ATOM 1248 N N . ALA A 1 174 ? -8.355 -0.036 4.621 1.00 98.88 174 ALA A N 1
ATOM 1249 C CA . ALA A 1 174 ? -8.628 1.089 3.735 1.00 98.88 174 ALA A CA 1
ATOM 1250 C C . ALA A 1 174 ? -7.356 1.529 3.010 1.00 98.88 174 ALA A C 1
ATOM 1252 O O . ALA A 1 174 ? -6.342 1.799 3.649 1.00 98.88 174 ALA A O 1
ATOM 1253 N N . VAL A 1 175 ? -7.426 1.628 1.683 1.00 98.88 175 VAL A N 1
ATOM 1254 C CA . VAL A 1 175 ? -6.371 2.202 0.838 1.00 98.88 175 VAL A CA 1
ATOM 1255 C C . VAL A 1 175 ? -6.763 3.643 0.551 1.00 98.88 175 VAL A C 1
ATOM 1257 O O . VAL A 1 175 ? -7.659 3.894 -0.257 1.00 98.88 175 VAL A O 1
ATOM 1260 N N . ILE A 1 176 ? -6.136 4.570 1.276 1.00 98.44 176 ILE A N 1
ATOM 1261 C CA . ILE A 1 176 ? -6.419 6.006 1.239 1.00 98.44 176 ILE A CA 1
ATOM 1262 C C . ILE A 1 176 ? -5.416 6.654 0.280 1.00 98.44 176 ILE A C 1
ATOM 1264 O O . ILE A 1 176 ? -4.291 6.965 0.660 1.00 98.44 176 ILE A O 1
ATOM 1268 N N . ASP A 1 177 ? -5.805 6.760 -0.994 1.00 98.00 177 ASP A N 1
ATOM 1269 C CA . ASP A 1 177 ? -4.871 6.966 -2.111 1.00 98.00 177 ASP A CA 1
ATOM 1270 C C . ASP A 1 177 ? -5.553 7.632 -3.339 1.00 98.00 177 ASP A C 1
ATOM 1272 O O . ASP A 1 177 ? -6.545 8.354 -3.233 1.00 98.00 177 ASP A O 1
ATOM 1276 N N . THR A 1 178 ? -5.026 7.396 -4.537 1.00 83.00 178 THR A N 1
ATOM 1277 C CA . THR A 1 178 ? -5.500 7.800 -5.873 1.00 83.00 178 THR A CA 1
ATOM 1278 C C . THR A 1 178 ? -6.762 7.067 -6.344 1.00 83.00 178 THR A C 1
ATOM 1280 O O . THR A 1 178 ? -7.425 7.517 -7.281 1.00 83.00 178 THR A O 1
ATOM 1283 N N . GLY A 1 179 ? -7.147 5.987 -5.662 1.00 92.19 179 GLY A N 1
ATOM 1284 C CA . GLY A 1 179 ? -8.247 5.085 -6.014 1.00 92.19 179 GLY A CA 1
ATOM 1285 C C . GLY A 1 179 ? -7.735 3.664 -6.250 1.00 92.19 179 GLY A C 1
ATOM 1286 O O . GLY A 1 179 ? -6.593 3.356 -5.932 1.00 92.19 179 GLY A O 1
ATOM 1287 N N . ILE A 1 180 ? -8.571 2.790 -6.813 1.00 94.81 180 ILE A N 1
ATOM 1288 C CA . ILE A 1 180 ? -8.154 1.448 -7.269 1.00 94.81 180 ILE A CA 1
ATOM 1289 C C . ILE A 1 180 ? -8.763 1.186 -8.655 1.00 94.81 180 ILE A C 1
ATOM 1291 O O . ILE A 1 180 ? -9.913 1.566 -8.906 1.00 94.81 180 ILE A O 1
ATOM 1295 N N . GLN A 1 181 ? -8.054 0.514 -9.571 1.00 87.94 181 GLN A N 1
ATOM 1296 C CA . GLN A 1 181 ? -8.700 -0.153 -10.707 1.00 87.94 181 GLN A CA 1
ATOM 1297 C C . GLN A 1 181 ? -9.488 -1.360 -10.177 1.00 87.94 181 GLN A C 1
ATOM 1299 O O . GLN A 1 181 ? -9.020 -2.493 -10.231 1.00 87.94 181 GLN A O 1
ATOM 1304 N N . GLY A 1 182 ? -10.705 -1.142 -9.675 1.00 80.19 182 GLY A N 1
ATOM 1305 C CA . GLY A 1 182 ? -11.486 -2.219 -9.070 1.00 80.19 182 GLY A CA 1
ATOM 1306 C C . GLY A 1 182 ? -11.783 -3.403 -10.005 1.00 80.19 182 GLY A C 1
ATOM 1307 O O . GLY A 1 182 ? -11.955 -4.525 -9.539 1.00 80.19 182 GLY A O 1
ATOM 1308 N N . SER A 1 183 ? -11.773 -3.181 -11.321 1.00 85.88 183 SER A N 1
ATOM 1309 C CA . SER A 1 183 ? -11.941 -4.215 -12.349 1.00 85.88 183 SER A CA 1
ATOM 1310 C C . SER A 1 183 ? -10.656 -4.977 -12.703 1.00 85.88 183 SER A C 1
ATOM 1312 O O . SER A 1 183 ? -10.650 -5.743 -13.668 1.00 85.88 183 SER A O 1
ATOM 1314 N N . HIS A 1 184 ? -9.551 -4.746 -11.988 1.00 86.56 184 HIS A N 1
ATOM 1315 C CA . HIS A 1 184 ? -8.311 -5.497 -12.164 1.00 86.56 184 HIS A CA 1
ATOM 1316 C C . HIS A 1 184 ? -8.575 -6.980 -11.840 1.00 86.56 184 HIS A C 1
ATOM 1318 O O . HIS A 1 184 ? -9.130 -7.256 -10.775 1.00 86.56 184 HIS A O 1
ATOM 1324 N N . PRO A 1 185 ? -8.210 -7.943 -12.713 1.00 85.12 185 PRO A N 1
ATOM 1325 C CA . PRO A 1 185 ? -8.576 -9.353 -12.531 1.00 85.12 185 PRO A CA 1
ATOM 1326 C C . PRO A 1 185 ? -8.064 -9.900 -11.197 1.00 85.12 185 PRO A C 1
ATOM 1328 O O . PRO A 1 185 ? -8.779 -10.604 -10.495 1.00 85.12 185 PRO A O 1
ATOM 1331 N N . ASP A 1 186 ? -6.862 -9.473 -10.822 1.00 84.75 186 ASP A N 1
ATOM 1332 C CA . ASP A 1 186 ? -6.163 -9.880 -9.607 1.00 84.75 186 ASP A CA 1
ATOM 1333 C C . ASP A 1 186 ? -6.650 -9.173 -8.326 1.00 84.75 186 ASP A C 1
ATOM 1335 O O . ASP A 1 186 ? -6.228 -9.513 -7.230 1.00 84.75 186 ASP A O 1
ATOM 1339 N N . LEU A 1 187 ? -7.544 -8.181 -8.447 1.00 91.50 187 LEU A N 1
ATOM 1340 C CA . LEU A 1 187 ? -8.212 -7.514 -7.317 1.00 91.50 187 LEU A CA 1
ATOM 1341 C C . LEU A 1 187 ? -9.717 -7.843 -7.273 1.00 91.50 187 LEU A C 1
ATOM 1343 O O . LEU A 1 187 ? -10.467 -7.260 -6.482 1.00 91.50 187 LEU A O 1
ATOM 1347 N N . ALA A 1 188 ? -10.193 -8.750 -8.131 1.00 84.94 188 ALA A N 1
ATOM 1348 C CA . ALA A 1 188 ? -11.600 -9.108 -8.212 1.00 84.94 188 ALA A CA 1
ATOM 1349 C C . ALA A 1 188 ? -12.047 -9.877 -6.955 1.00 84.94 188 ALA A C 1
ATOM 1351 O O . ALA A 1 188 ? -11.454 -10.878 -6.569 1.00 84.94 188 ALA A O 1
ATOM 1352 N N . GLY A 1 189 ? -13.123 -9.418 -6.310 1.00 85.56 189 GLY A N 1
ATOM 1353 C CA . GLY A 1 189 ? -13.726 -10.090 -5.149 1.00 85.56 189 GLY A CA 1
ATOM 1354 C C . GLY A 1 189 ? -13.139 -9.737 -3.773 1.00 85.56 189 GLY A C 1
ATOM 1355 O O . GLY A 1 189 ? -13.841 -9.914 -2.783 1.00 85.56 189 GLY A O 1
ATOM 1356 N N . VAL A 1 190 ? -11.929 -9.168 -3.687 1.00 92.50 190 VAL A N 1
ATOM 1357 C CA . VAL A 1 190 ? -11.328 -8.703 -2.409 1.00 92.50 190 VAL A CA 1
ATOM 1358 C C . VAL A 1 190 ? -11.781 -7.307 -1.974 1.00 92.50 190 VAL A C 1
ATOM 1360 O O . VAL A 1 190 ? -11.478 -6.864 -0.869 1.00 92.50 190 VAL A O 1
ATOM 1363 N N . GLN A 1 191 ? -12.498 -6.577 -2.827 1.00 94.44 191 GLN A N 1
ATOM 1364 C CA . GLN A 1 191 ? -12.937 -5.213 -2.531 1.00 94.44 191 GLN A CA 1
ATOM 1365 C C . GLN A 1 191 ? -14.268 -5.174 -1.775 1.00 94.44 191 GLN A C 1
ATOM 1367 O O . GLN A 1 191 ? -15.226 -5.859 -2.135 1.00 94.44 191 GLN A O 1
ATOM 1372 N N . VAL A 1 192 ? -14.355 -4.287 -0.786 1.00 96.88 192 VAL A N 1
ATOM 1373 C CA . VAL A 1 192 ? -15.622 -3.839 -0.189 1.00 96.88 192 VAL A CA 1
ATOM 1374 C C . VAL A 1 192 ? -16.056 -2.499 -0.802 1.00 96.88 192 VAL A C 1
ATOM 1376 O O . VAL A 1 192 ? -15.385 -1.954 -1.678 1.00 96.88 192 VAL A O 1
ATOM 1379 N N . ALA A 1 193 ? -17.210 -1.970 -0.385 1.00 97.38 193 ALA A N 1
ATOM 1380 C CA . ALA A 1 193 ? -17.628 -0.626 -0.782 1.00 97.38 193 ALA A CA 1
ATOM 1381 C C . ALA A 1 193 ? -16.667 0.430 -0.205 1.00 97.38 193 ALA A C 1
ATOM 1383 O O . ALA A 1 193 ? -16.153 0.264 0.900 1.00 97.38 193 ALA A O 1
ATOM 1384 N N . GLY A 1 194 ? -16.443 1.505 -0.955 1.00 98.12 194 GLY A N 1
ATOM 1385 C CA . GLY A 1 194 ? -15.479 2.558 -0.635 1.00 98.12 194 GLY A CA 1
ATOM 1386 C C . GLY A 1 194 ? -16.005 3.961 -0.930 1.00 98.12 194 GLY A C 1
ATOM 1387 O O . GLY A 1 194 ? -17.216 4.160 -1.053 1.00 98.12 194 GLY A O 1
ATOM 1388 N N . TYR A 1 195 ? -15.108 4.938 -1.074 1.00 97.75 195 TYR A N 1
ATOM 1389 C CA . TYR A 1 195 ? -15.473 6.355 -1.165 1.00 97.75 195 TYR A CA 1
ATOM 1390 C C . TYR A 1 195 ? -14.509 7.186 -2.011 1.00 97.75 195 TYR A C 1
ATOM 1392 O O . TYR A 1 195 ? -13.296 7.074 -1.886 1.00 97.75 195 TYR A O 1
ATOM 1400 N N . ASP A 1 196 ? -15.052 8.051 -2.861 1.00 94.75 196 ASP A N 1
ATOM 1401 C CA . ASP A 1 196 ? -14.322 9.100 -3.565 1.00 94.75 196 ASP A CA 1
ATOM 1402 C C . ASP A 1 196 ? -14.565 10.416 -2.822 1.00 94.75 196 ASP A C 1
ATOM 1404 O O . ASP A 1 196 ? -15.611 11.048 -2.984 1.00 94.75 196 ASP A O 1
ATOM 1408 N N . ALA A 1 197 ? -13.607 10.812 -1.984 1.00 77.94 197 ALA A N 1
ATOM 1409 C CA . ALA A 1 197 ? -13.687 12.022 -1.172 1.00 77.94 197 ALA A CA 1
ATOM 1410 C C . ALA A 1 197 ? -13.530 13.304 -2.008 1.00 77.94 197 ALA A C 1
ATOM 1412 O O . ALA A 1 197 ? -14.012 14.357 -1.600 1.00 77.94 197 ALA A O 1
ATOM 1413 N N . ILE A 1 198 ? -12.924 13.219 -3.200 1.00 74.06 198 ILE A N 1
ATOM 1414 C CA . ILE A 1 198 ? -12.817 14.345 -4.144 1.00 74.06 198 ILE A CA 1
ATOM 1415 C C . ILE A 1 198 ? -14.192 14.659 -4.753 1.00 74.06 198 ILE A C 1
ATOM 1417 O O . ILE A 1 198 ? -14.521 15.822 -4.989 1.00 74.06 198 ILE A O 1
ATOM 1421 N N . ARG A 1 199 ? -15.008 13.629 -5.008 1.00 79.88 199 ARG A N 1
ATOM 1422 C CA . ARG A 1 199 ? -16.371 13.759 -5.558 1.00 79.88 199 ARG A CA 1
ATOM 1423 C C . ARG A 1 199 ? -17.477 13.749 -4.502 1.00 79.88 199 ARG A C 1
ATOM 1425 O O . ARG A 1 199 ? -18.607 14.117 -4.812 1.00 79.88 199 ARG A O 1
ATOM 1432 N N . GLY A 1 200 ? -17.176 13.315 -3.280 1.00 83.50 200 GLY A N 1
ATOM 1433 C CA . GLY A 1 200 ? -18.144 13.104 -2.203 1.00 83.50 200 GLY A CA 1
ATOM 1434 C C . GLY A 1 200 ? -19.044 11.874 -2.396 1.00 83.50 200 GLY A C 1
ATOM 1435 O O . GLY A 1 200 ? -20.123 11.818 -1.807 1.00 83.50 200 GLY A O 1
ATOM 1436 N N . THR A 1 201 ? -18.646 10.901 -3.224 1.00 90.38 201 THR A N 1
ATOM 1437 C CA . THR A 1 201 ? -19.508 9.796 -3.696 1.00 90.38 201 THR A CA 1
ATOM 1438 C C . THR A 1 201 ? -19.011 8.417 -3.270 1.00 90.38 201 THR A C 1
ATOM 1440 O O . THR A 1 201 ? -17.819 8.139 -3.349 1.00 90.38 201 THR A O 1
ATOM 1443 N N . ALA A 1 202 ? -19.921 7.512 -2.901 1.00 93.94 202 ALA A N 1
ATOM 1444 C CA . ALA A 1 202 ? -19.583 6.114 -2.628 1.00 93.94 202 ALA A CA 1
ATOM 1445 C C . ALA A 1 202 ? -19.072 5.372 -3.883 1.00 93.94 202 ALA A C 1
ATOM 1447 O O . ALA A 1 202 ? -19.545 5.605 -4.996 1.00 93.94 202 ALA A O 1
ATOM 1448 N N . ILE A 1 203 ? -18.137 4.445 -3.677 1.00 95.00 203 ILE A N 1
ATOM 1449 C CA . ILE A 1 203 ? -17.545 3.559 -4.686 1.00 95.00 203 ILE A CA 1
ATOM 1450 C C . ILE A 1 203 ? -18.121 2.153 -4.477 1.00 95.00 203 ILE A C 1
ATOM 1452 O O . ILE A 1 203 ? -17.998 1.584 -3.392 1.00 95.00 203 ILE A O 1
ATOM 1456 N N . ALA A 1 204 ? -18.736 1.569 -5.507 1.00 95.00 204 ALA A N 1
ATOM 1457 C CA . ALA A 1 204 ? -19.185 0.177 -5.455 1.00 95.00 204 ALA A CA 1
ATOM 1458 C C . ALA A 1 204 ? -17.992 -0.794 -5.628 1.00 95.00 204 ALA A C 1
ATOM 1460 O O . ALA A 1 204 ? -17.068 -0.466 -6.382 1.00 95.00 204 ALA A O 1
ATOM 1461 N N . PRO A 1 205 ? -18.002 -1.988 -4.999 1.00 93.12 205 PRO A N 1
ATOM 1462 C CA . PRO A 1 205 ? -16.959 -2.998 -5.192 1.00 93.12 205 PRO A CA 1
ATOM 1463 C C . PRO A 1 205 ? -16.678 -3.265 -6.676 1.00 93.12 205 PRO A C 1
ATOM 1465 O O . PRO A 1 205 ? -17.610 -3.400 -7.467 1.00 93.12 205 PRO A O 1
ATOM 1468 N N . GLY A 1 206 ? -15.405 -3.330 -7.066 1.00 89.50 206 GLY A N 1
ATOM 1469 C CA . GLY A 1 206 ? -15.012 -3.570 -8.456 1.00 89.50 206 GLY A CA 1
ATOM 1470 C C . GLY A 1 206 ? -15.045 -2.338 -9.375 1.00 89.50 206 GLY A C 1
ATOM 1471 O O . GLY A 1 206 ? -14.683 -2.441 -10.547 1.00 89.50 206 GLY A O 1
ATOM 1472 N N . THR A 1 207 ? -15.431 -1.157 -8.880 1.00 90.56 207 THR A N 1
ATOM 1473 C CA . THR A 1 207 ? -15.425 0.077 -9.687 1.00 90.56 207 THR A CA 1
ATOM 1474 C C . THR A 1 207 ? -13.996 0.571 -9.917 1.00 90.56 207 THR A C 1
ATOM 1476 O O . THR A 1 207 ? -13.259 0.842 -8.970 1.00 90.56 207 THR A O 1
ATOM 1479 N N . ALA A 1 208 ? -13.602 0.758 -11.179 1.00 85.81 208 ALA A N 1
ATOM 1480 C CA . ALA A 1 208 ? -12.345 1.421 -11.515 1.00 85.81 208 ALA A CA 1
ATOM 1481 C C . ALA A 1 208 ? -12.429 2.930 -11.224 1.00 85.81 208 ALA A C 1
ATOM 1483 O O . ALA A 1 208 ? -13.232 3.643 -11.825 1.00 85.81 208 ALA A O 1
ATOM 1484 N N . THR A 1 209 ? -11.603 3.405 -10.291 1.00 84.94 209 THR A N 1
ATOM 1485 C CA . THR A 1 209 ? -11.587 4.800 -9.812 1.00 84.94 209 THR A CA 1
ATOM 1486 C C . THR A 1 209 ? -10.210 5.459 -9.853 1.00 84.94 209 THR A C 1
ATOM 1488 O O . THR A 1 209 ? -10.145 6.690 -9.808 1.00 84.94 209 THR A O 1
ATOM 1491 N N . ASP A 1 210 ? -9.143 4.664 -9.972 1.00 81.06 210 ASP A N 1
ATOM 1492 C CA . ASP A 1 210 ? -7.750 5.113 -10.054 1.00 81.06 210 ASP A CA 1
ATOM 1493 C C . ASP A 1 210 ? -7.427 5.765 -11.419 1.00 81.06 210 ASP A C 1
ATOM 1495 O O . ASP A 1 210 ? -7.591 5.119 -12.458 1.00 81.06 210 ASP A O 1
ATOM 1499 N N . PRO A 1 211 ? -6.982 7.036 -11.448 1.00 69.56 211 PRO A N 1
ATOM 1500 C CA . PRO A 1 211 ? -6.537 7.741 -12.646 1.00 69.56 211 PRO A CA 1
ATOM 1501 C C . PRO A 1 211 ? -5.001 7.867 -12.758 1.00 69.56 211 PRO A C 1
ATOM 1503 O O . PRO A 1 211 ? -4.534 8.651 -13.585 1.00 69.56 211 PRO A O 1
ATOM 1506 N N . ASN A 1 212 ? -4.234 7.208 -11.885 1.00 80.31 212 ASN A N 1
ATOM 1507 C CA . ASN A 1 212 ? -2.791 7.395 -11.701 1.00 80.31 212 ASN A CA 1
ATOM 1508 C C . ASN A 1 212 ? -2.027 6.055 -11.709 1.00 80.31 212 ASN A C 1
ATOM 1510 O O . ASN A 1 212 ? -1.129 5.873 -12.529 1.00 80.31 212 ASN A O 1
ATOM 1514 N N . GLY A 1 213 ? -2.426 5.119 -10.845 1.00 67.00 213 GLY A N 1
ATOM 1515 C CA . GLY A 1 213 ? -1.897 3.757 -10.732 1.00 67.00 213 GLY A CA 1
ATOM 1516 C C . GLY A 1 213 ? -1.286 3.393 -9.390 1.00 67.00 213 GLY A C 1
ATOM 1517 O O . GLY A 1 213 ? -1.279 2.216 -9.028 1.00 67.00 213 GLY A O 1
ATOM 1518 N N . HIS A 1 214 ? -0.860 4.391 -8.623 1.00 84.75 214 HIS A N 1
ATOM 1519 C CA . HIS A 1 214 ? -0.255 4.206 -7.312 1.00 84.75 214 HIS A CA 1
ATOM 1520 C C . HIS A 1 214 ? -1.163 3.440 -6.329 1.00 84.75 214 HIS A C 1
ATOM 1522 O O . HIS A 1 214 ? -0.733 2.466 -5.714 1.00 84.75 214 HIS A O 1
ATOM 1528 N N . GLY A 1 215 ? -2.447 3.795 -6.241 1.00 87.00 215 GLY A N 1
ATOM 1529 C CA . GLY A 1 215 ? -3.391 3.155 -5.321 1.00 87.00 215 GLY A CA 1
ATOM 1530 C C . GLY A 1 215 ? -3.768 1.734 -5.741 1.00 87.00 215 GLY A C 1
ATOM 1531 O O . GLY A 1 215 ? -3.974 0.866 -4.891 1.00 87.00 215 GLY A O 1
ATOM 1532 N N . THR A 1 216 ? -3.765 1.452 -7.048 1.00 89.38 216 THR A N 1
ATOM 1533 C CA . THR A 1 216 ? -3.849 0.078 -7.568 1.00 89.38 216 THR A CA 1
ATOM 1534 C C . THR A 1 216 ? -2.607 -0.742 -7.198 1.00 89.38 216 THR A C 1
ATOM 1536 O O . THR A 1 216 ? -2.756 -1.906 -6.834 1.00 89.38 216 THR A O 1
ATOM 1539 N N . HIS A 1 217 ? -1.404 -0.156 -7.219 1.00 89.06 217 HIS A N 1
ATOM 1540 C CA . HIS A 1 217 ? -0.159 -0.828 -6.806 1.00 89.06 217 HIS A CA 1
ATOM 1541 C C . HIS A 1 217 ? -0.169 -1.180 -5.315 1.00 89.06 217 HIS A C 1
ATOM 1543 O O . HIS A 1 217 ? -0.016 -2.346 -4.941 1.00 89.06 217 HIS A O 1
ATOM 1549 N N . VAL A 1 218 ? -0.492 -0.198 -4.474 1.00 98.50 218 VAL A N 1
ATOM 1550 C CA . VAL A 1 218 ? -0.655 -0.341 -3.019 1.00 98.50 218 VAL A CA 1
ATOM 1551 C C . VAL A 1 218 ? -1.697 -1.413 -2.661 1.00 98.50 218 VAL A C 1
ATOM 1553 O O . VAL A 1 218 ? -1.457 -2.245 -1.784 1.00 98.50 218 VAL A O 1
ATOM 1556 N N . ALA A 1 219 ? -2.834 -1.451 -3.364 1.00 98.56 219 ALA A N 1
ATOM 1557 C CA . ALA A 1 219 ? -3.878 -2.450 -3.138 1.00 98.56 219 ALA A CA 1
ATOM 1558 C C . ALA A 1 219 ? -3.426 -3.888 -3.452 1.00 98.56 219 ALA A C 1
ATOM 1560 O O . ALA A 1 219 ? -3.753 -4.807 -2.697 1.00 98.56 219 ALA A O 1
ATOM 1561 N N . GLY A 1 220 ? -2.656 -4.092 -4.526 1.00 97.81 220 GLY A N 1
ATOM 1562 C CA . GLY A 1 220 ? -2.127 -5.414 -4.875 1.00 97.81 220 GLY A CA 1
ATOM 1563 C C . GLY A 1 220 ? -1.152 -5.964 -3.837 1.00 97.81 220 GLY A C 1
ATOM 1564 O O . GLY A 1 220 ? -1.239 -7.142 -3.496 1.00 97.81 220 GLY A O 1
ATOM 1565 N N . ILE A 1 221 ? -0.311 -5.103 -3.249 1.00 98.69 221 ILE A N 1
ATOM 1566 C CA . ILE A 1 221 ? 0.614 -5.492 -2.172 1.00 98.69 221 ILE A CA 1
ATOM 1567 C C . ILE A 1 221 ? -0.166 -6.011 -0.956 1.00 98.69 221 ILE A C 1
ATOM 1569 O O . ILE A 1 221 ? 0.175 -7.053 -0.393 1.00 98.69 221 ILE A O 1
ATOM 1573 N N . ILE A 1 222 ? -1.245 -5.317 -0.577 1.00 98.62 222 ILE A N 1
ATOM 1574 C CA . ILE A 1 222 ? -2.105 -5.720 0.543 1.00 98.62 222 ILE A CA 1
ATOM 1575 C C . ILE A 1 222 ? -2.810 -7.046 0.242 1.00 98.62 222 ILE A C 1
ATOM 1577 O O . ILE A 1 222 ? -2.899 -7.891 1.130 1.00 98.62 222 ILE A O 1
ATOM 1581 N N . GLY A 1 223 ? -3.337 -7.240 -0.972 1.00 95.81 223 GLY A N 1
ATOM 1582 C CA . GLY A 1 223 ? -4.334 -8.290 -1.187 1.00 95.81 223 GLY A CA 1
ATOM 1583 C C . GLY A 1 223 ? -4.734 -8.610 -2.622 1.00 95.81 223 GLY A C 1
ATOM 1584 O O . GLY A 1 223 ? -5.919 -8.843 -2.854 1.00 95.81 223 GLY A O 1
ATOM 1585 N N . ALA A 1 224 ? -3.798 -8.648 -3.572 1.00 95.25 224 ALA A N 1
ATOM 1586 C CA . ALA A 1 224 ? -4.023 -9.383 -4.817 1.00 95.25 224 ALA A CA 1
ATOM 1587 C C . ALA A 1 224 ? -4.321 -10.879 -4.556 1.00 95.25 224 ALA A C 1
ATOM 1589 O O . ALA A 1 224 ? -3.832 -11.467 -3.584 1.00 95.25 224 ALA A O 1
ATOM 1590 N N . VAL A 1 225 ? -5.165 -11.485 -5.395 1.00 91.62 225 VAL A N 1
ATOM 1591 C CA . VAL A 1 225 ? -5.804 -12.793 -5.155 1.00 91.62 225 VAL A CA 1
ATOM 1592 C C . VAL A 1 225 ? -4.861 -13.946 -5.504 1.00 91.62 225 VAL A C 1
ATOM 1594 O O . VAL A 1 225 ? -5.075 -14.669 -6.470 1.00 91.62 225 VAL A O 1
ATOM 1597 N N . GLY A 1 226 ? -3.822 -14.140 -4.696 1.00 86.12 226 GLY A N 1
ATOM 1598 C CA . GLY A 1 226 ? -2.808 -15.145 -4.998 1.00 86.12 226 GLY A CA 1
ATOM 1599 C C . GLY A 1 226 ? -3.337 -16.586 -5.041 1.00 86.12 226 GLY A C 1
ATOM 1600 O O . GLY A 1 226 ? -4.151 -16.993 -4.205 1.00 86.12 226 GLY A O 1
ATOM 1601 N N . GLY A 1 227 ? -2.814 -17.377 -5.979 1.00 79.81 227 GLY A N 1
ATOM 1602 C CA . GLY A 1 227 ? -3.219 -18.758 -6.256 1.00 79.81 227 GLY A CA 1
ATOM 1603 C C . GLY A 1 227 ? -4.380 -18.834 -7.247 1.00 79.81 227 GLY A C 1
ATOM 1604 O O . GLY A 1 227 ? -5.202 -19.751 -7.175 1.00 79.81 227 GLY A O 1
ATOM 1605 N N . ASN A 1 228 ? -4.486 -17.836 -8.128 1.00 79.75 228 ASN A N 1
ATOM 1606 C CA . ASN A 1 228 ? -5.487 -17.758 -9.192 1.00 79.75 228 ASN A CA 1
ATOM 1607 C C . ASN A 1 228 ? -4.881 -18.031 -10.591 1.00 79.75 228 ASN A C 1
ATOM 1609 O O . ASN A 1 228 ? -5.626 -18.082 -11.575 1.00 79.75 228 ASN A O 1
ATOM 1613 N N . GLY A 1 229 ? -3.554 -18.206 -10.685 1.00 78.12 229 GLY A N 1
ATOM 1614 C CA . GLY A 1 229 ? -2.813 -18.401 -11.937 1.00 78.12 229 GLY A CA 1
ATOM 1615 C C . GLY A 1 229 ? -2.602 -17.115 -12.751 1.00 78.12 229 GLY A C 1
ATOM 1616 O O . GLY A 1 229 ? -2.327 -17.171 -13.954 1.00 78.12 229 GLY A O 1
ATOM 1617 N N . VAL A 1 230 ? -2.756 -15.947 -12.127 1.00 78.00 230 VAL A N 1
ATOM 1618 C CA . VAL A 1 230 ? -2.706 -14.606 -12.720 1.00 78.00 230 VAL A CA 1
ATOM 1619 C C . VAL A 1 230 ? -1.829 -13.713 -11.843 1.00 78.00 230 VAL A C 1
ATOM 1621 O O . VAL A 1 230 ? -1.872 -13.784 -10.628 1.00 78.00 230 VAL A O 1
ATOM 1624 N N . GLY A 1 231 ? -1.030 -12.847 -12.465 1.00 83.25 231 GLY A N 1
ATOM 1625 C CA . GLY A 1 231 ? -0.470 -11.700 -11.759 1.00 83.25 231 GLY A CA 1
ATOM 1626 C C . GLY A 1 231 ? 0.452 -12.010 -10.574 1.00 83.25 231 GLY A C 1
ATOM 1627 O O . GLY A 1 231 ? 1.518 -12.607 -10.754 1.00 83.25 231 GLY A O 1
ATOM 1628 N N . VAL A 1 232 ? 0.075 -11.490 -9.406 1.00 83.81 232 VAL A N 1
ATOM 1629 C CA . VAL A 1 232 ? 0.863 -11.392 -8.172 1.00 83.81 232 VAL A CA 1
ATOM 1630 C C . VAL A 1 232 ? 0.066 -11.864 -6.954 1.00 83.81 232 VAL A C 1
ATOM 1632 O O . VAL A 1 232 ? -1.145 -11.706 -6.861 1.00 83.81 232 VAL A O 1
ATOM 1635 N N . THR A 1 233 ? 0.771 -12.354 -5.942 1.00 92.12 233 THR A N 1
ATOM 1636 C CA . THR A 1 233 ? 0.184 -12.665 -4.638 1.00 92.12 233 THR A CA 1
ATOM 1637 C C . THR A 1 233 ? 0.170 -11.416 -3.747 1.00 92.12 233 THR A C 1
ATOM 1639 O O . THR A 1 233 ? 1.207 -10.780 -3.556 1.00 92.12 233 THR A O 1
ATOM 1642 N N . GLY A 1 234 ? -0.971 -11.059 -3.154 1.00 95.62 234 GLY A N 1
ATOM 1643 C CA . GLY A 1 234 ? -1.031 -10.072 -2.069 1.00 95.62 234 GLY A CA 1
ATOM 1644 C C . GLY A 1 234 ? -0.723 -10.691 -0.706 1.00 95.62 234 GLY A C 1
ATOM 1645 O O . GLY A 1 234 ? -0.949 -11.882 -0.499 1.00 95.62 234 GLY A O 1
ATOM 1646 N N . PHE A 1 235 ? -0.247 -9.887 0.250 1.00 96.00 235 PHE A N 1
ATOM 1647 C CA . PHE A 1 235 ? 0.158 -10.387 1.573 1.00 96.00 235 PHE A CA 1
ATOM 1648 C C . PHE A 1 235 ? -1.013 -10.962 2.402 1.00 96.00 235 PHE A C 1
ATOM 1650 O O . PHE A 1 235 ? -0.818 -11.807 3.276 1.00 96.00 235 PHE A O 1
ATOM 1657 N N . LEU A 1 236 ? -2.250 -10.530 2.127 1.00 92.56 236 LEU A N 1
ATOM 1658 C CA . LEU A 1 236 ? -3.475 -11.077 2.710 1.00 92.56 236 LEU A CA 1
ATOM 1659 C C . LEU A 1 236 ? -4.198 -12.018 1.733 1.00 92.56 236 LEU A C 1
ATOM 1661 O O . LEU A 1 236 ? -4.900 -11.566 0.830 1.00 92.56 236 LEU A O 1
ATOM 1665 N N . ARG A 1 237 ? -4.170 -13.325 2.027 1.00 82.69 237 ARG A N 1
ATOM 1666 C CA . ARG A 1 237 ? -4.983 -14.382 1.373 1.00 82.69 237 ARG A CA 1
ATOM 1667 C C . ARG A 1 237 ? -6.452 -14.013 1.134 1.00 82.69 237 ARG A C 1
ATOM 1669 O O . ARG A 1 237 ? -7.047 -14.405 0.139 1.00 82.69 237 ARG A O 1
ATOM 1676 N N . SER A 1 238 ? -7.039 -13.338 2.120 1.00 84.62 238 SER A N 1
ATOM 1677 C CA . SER A 1 238 ? -8.481 -13.110 2.253 1.00 84.62 238 SER A CA 1
ATOM 1678 C C . SER A 1 238 ? -8.757 -11.629 2.502 1.00 84.62 238 SER A C 1
ATOM 1680 O O . SER A 1 238 ? -9.488 -11.269 3.427 1.00 84.62 238 SER A O 1
ATOM 1682 N N . ALA A 1 239 ? -8.090 -10.768 1.731 1.00 90.56 239 ALA A N 1
ATOM 1683 C CA . ALA A 1 239 ? -8.151 -9.324 1.885 1.00 90.56 239 ALA A CA 1
ATOM 1684 C C . ALA A 1 239 ? -9.579 -8.768 1.770 1.00 90.56 239 ALA A C 1
ATOM 1686 O O . ALA A 1 239 ? -10.414 -9.271 1.017 1.00 90.56 239 ALA A O 1
ATOM 1687 N N . ARG A 1 240 ? -9.839 -7.682 2.505 1.00 96.12 240 ARG A N 1
ATOM 1688 C CA . ARG A 1 240 ? -11.067 -6.883 2.411 1.00 96.12 240 ARG A CA 1
ATOM 1689 C C . ARG A 1 240 ? -10.681 -5.420 2.238 1.00 96.12 240 ARG A C 1
ATOM 1691 O O . ARG A 1 240 ? -10.592 -4.669 3.206 1.00 96.12 240 ARG A O 1
ATOM 1698 N N . ILE A 1 241 ? -10.387 -5.049 0.998 1.00 98.31 241 ILE A N 1
ATOM 1699 C CA . ILE A 1 241 ? -9.820 -3.750 0.633 1.00 98.31 241 ILE A CA 1
ATOM 1700 C C . ILE A 1 241 ? -10.945 -2.735 0.421 1.00 98.31 241 ILE A C 1
ATOM 1702 O O . ILE A 1 241 ? -11.837 -2.943 -0.401 1.00 98.31 241 ILE A O 1
ATOM 1706 N N . MET A 1 242 ? -10.899 -1.621 1.143 1.00 98.69 242 MET A N 1
ATOM 1707 C CA . MET A 1 242 ? -11.793 -0.480 0.957 1.00 98.69 242 MET A CA 1
ATOM 1708 C C . MET A 1 242 ? -11.075 0.590 0.114 1.00 98.69 242 MET A C 1
ATOM 1710 O O . MET A 1 242 ? -10.128 1.200 0.615 1.00 98.69 242 MET A O 1
ATOM 1714 N N . PRO A 1 243 ? -11.483 0.838 -1.148 1.00 98.50 243 PRO A N 1
ATOM 1715 C CA . PRO A 1 243 ? -10.922 1.925 -1.948 1.00 98.50 243 PRO A CA 1
ATOM 1716 C C . PRO A 1 243 ? -11.376 3.279 -1.396 1.00 98.50 243 PRO A C 1
ATOM 1718 O O . PRO A 1 243 ? -12.573 3.568 -1.378 1.00 98.50 243 PRO A O 1
ATOM 1721 N N . VAL A 1 244 ? -10.442 4.134 -0.985 1.00 98.25 244 VAL A N 1
ATOM 1722 C CA . VAL A 1 244 ? -10.740 5.492 -0.517 1.00 98.25 244 VAL A CA 1
ATOM 1723 C C . VAL A 1 244 ? -9.918 6.482 -1.333 1.00 98.25 244 VAL A C 1
ATOM 1725 O O . VAL A 1 244 ? -8.732 6.697 -1.097 1.00 98.25 244 VAL A O 1
ATOM 1728 N N . ARG A 1 245 ? -10.546 7.081 -2.344 1.00 96.00 245 ARG A N 1
ATOM 1729 C CA . ARG A 1 245 ? -9.885 8.026 -3.237 1.00 96.00 245 ARG A CA 1
ATOM 1730 C C . ARG A 1 245 ? -9.859 9.427 -2.623 1.00 96.00 245 ARG A C 1
ATOM 1732 O O . ARG A 1 245 ? -10.893 10.087 -2.532 1.00 96.00 245 ARG A O 1
ATOM 1739 N N . VAL A 1 246 ? -8.660 9.888 -2.279 1.00 80.88 246 VAL A N 1
ATOM 1740 C CA . VAL A 1 246 ? -8.355 11.242 -1.781 1.00 80.88 246 VAL A CA 1
ATOM 1741 C C . VAL A 1 246 ? -7.357 11.996 -2.673 1.00 80.88 246 VAL A C 1
ATOM 1743 O O . VAL A 1 246 ? -7.274 13.220 -2.585 1.00 80.88 246 VAL A O 1
ATOM 1746 N N . LEU A 1 247 ? -6.642 11.292 -3.563 1.00 66.75 247 LEU A N 1
ATOM 1747 C CA . LEU A 1 247 ? -5.661 11.860 -4.497 1.00 66.75 247 LEU A CA 1
ATOM 1748 C C . LEU A 1 247 ? -6.179 11.917 -5.955 1.00 66.75 247 LEU A C 1
ATOM 1750 O O . LEU A 1 247 ? -7.044 11.146 -6.393 1.00 66.75 247 LEU A O 1
ATOM 1754 N N . GLY A 1 248 ? -5.664 12.881 -6.719 1.00 53.47 248 GLY A N 1
ATOM 1755 C CA . GLY A 1 248 ? -5.946 13.099 -8.140 1.00 53.47 248 GLY A CA 1
ATOM 1756 C C . GLY A 1 248 ? -5.026 12.318 -9.089 1.00 53.47 248 GLY A C 1
ATOM 1757 O O . GLY A 1 248 ? -4.174 11.544 -8.668 1.00 53.47 248 GLY A O 1
ATOM 1758 N N . SER A 1 249 ? -5.155 12.561 -10.399 1.00 62.22 249 SER A N 1
ATOM 1759 C CA . SER A 1 249 ? -4.296 11.959 -11.443 1.00 62.22 249 SER A CA 1
ATOM 1760 C C . SER A 1 249 ? -2.809 12.279 -11.289 1.00 62.22 249 SER A C 1
ATOM 1762 O O . SER A 1 249 ? -1.972 11.468 -11.670 1.00 62.22 249 SER A O 1
ATOM 1764 N N . ALA A 1 250 ? -2.473 13.419 -10.687 1.00 51.91 250 ALA A N 1
ATOM 1765 C CA . ALA A 1 250 ? -1.098 13.809 -10.384 1.00 51.91 250 ALA A CA 1
ATOM 1766 C C . ALA A 1 250 ? -0.532 13.182 -9.088 1.00 51.91 250 ALA A C 1
ATOM 1768 O O . ALA A 1 250 ? 0.570 13.542 -8.689 1.00 51.91 250 ALA A O 1
ATOM 1769 N N . GLY A 1 251 ? -1.275 12.300 -8.402 1.00 58.62 251 GLY A N 1
ATOM 1770 C CA . GLY A 1 251 ? -0.875 11.753 -7.097 1.00 58.62 251 GLY A CA 1
ATOM 1771 C C . GLY A 1 251 ? -0.991 12.751 -5.935 1.00 58.62 251 GLY A C 1
ATOM 1772 O O . GLY A 1 251 ? -0.473 12.501 -4.856 1.00 58.62 251 GLY A O 1
ATOM 1773 N N . THR A 1 252 ? -1.660 13.890 -6.139 1.00 59.88 252 THR A N 1
ATOM 1774 C CA . THR A 1 252 ? -1.785 14.979 -5.157 1.00 59.88 252 THR A CA 1
ATOM 1775 C C . THR A 1 252 ? -3.216 15.132 -4.640 1.00 59.88 252 THR A C 1
ATOM 1777 O O . THR A 1 252 ? -4.179 14.825 -5.344 1.00 59.88 252 THR A O 1
ATOM 1780 N N . GLY A 1 253 ? -3.364 15.630 -3.412 1.00 65.94 253 GLY A N 1
ATOM 1781 C CA . GLY A 1 253 ? -4.647 15.897 -2.757 1.00 65.94 253 GLY A CA 1
ATOM 1782 C C . GLY A 1 253 ? -4.525 17.014 -1.718 1.00 65.94 253 GLY A C 1
ATOM 1783 O O . GLY A 1 253 ? -3.474 17.639 -1.596 1.00 65.94 253 GLY A O 1
ATOM 1784 N N . LEU A 1 254 ? -5.610 17.278 -0.988 1.00 69.44 254 LEU A N 1
ATOM 1785 C CA . LEU A 1 254 ? -5.651 18.248 0.112 1.00 69.44 254 LEU A CA 1
ATOM 1786 C C . LEU A 1 254 ? -5.779 17.507 1.446 1.00 69.44 254 LEU A C 1
ATOM 1788 O O . LEU A 1 254 ? -6.532 16.534 1.517 1.00 69.44 254 LEU A O 1
ATOM 1792 N N . GLY A 1 255 ? -5.141 18.003 2.510 1.00 68.31 255 GLY A N 1
ATOM 1793 C CA . GLY A 1 255 ? -5.217 17.383 3.841 1.00 68.31 255 GLY A CA 1
ATOM 1794 C C . GLY A 1 255 ? -6.642 17.274 4.390 1.00 68.31 255 GLY A C 1
ATOM 1795 O O . GLY A 1 255 ? -7.015 16.266 4.979 1.00 68.31 255 GLY A O 1
ATOM 1796 N N . SER A 1 256 ? -7.514 18.232 4.062 1.00 72.56 256 SER A N 1
ATOM 1797 C CA . SER A 1 256 ? -8.953 18.145 4.347 1.00 72.56 256 SER A CA 1
ATOM 1798 C C . SER A 1 256 ? -9.661 16.989 3.620 1.00 72.56 256 SER A C 1
ATOM 1800 O O . SER A 1 256 ? -10.566 16.378 4.186 1.00 72.56 256 SER A O 1
ATOM 1802 N N . THR A 1 257 ? -9.248 16.650 2.396 1.00 72.75 257 THR A N 1
ATOM 1803 C CA . THR A 1 257 ? -9.773 15.506 1.630 1.00 72.75 257 THR A CA 1
ATOM 1804 C C . THR A 1 257 ? -9.212 14.179 2.147 1.00 72.75 257 THR A C 1
ATOM 1806 O O . THR A 1 257 ? -9.955 13.201 2.230 1.00 72.75 257 THR A O 1
ATOM 1809 N N . ILE A 1 258 ? -7.934 14.152 2.546 1.00 80.94 258 ILE A N 1
ATOM 1810 C CA . ILE A 1 258 ? -7.291 13.003 3.204 1.00 80.94 258 ILE A CA 1
ATOM 1811 C C . ILE A 1 258 ? -8.015 12.700 4.524 1.00 80.94 258 ILE A C 1
ATOM 1813 O O . ILE A 1 258 ? -8.537 11.598 4.699 1.00 80.94 258 ILE A O 1
ATOM 1817 N N . ALA A 1 259 ? -8.167 13.706 5.389 1.00 79.88 259 ALA A N 1
ATOM 1818 C CA . ALA A 1 259 ? -8.897 13.626 6.653 1.00 79.88 259 ALA A CA 1
ATOM 1819 C C . ALA A 1 259 ? -10.351 13.148 6.481 1.00 79.88 259 ALA A C 1
ATOM 1821 O O . ALA A 1 259 ? -10.805 12.262 7.207 1.00 79.88 259 ALA A O 1
ATOM 1822 N N . GLN A 1 260 ? -11.078 13.675 5.488 1.00 80.50 260 GLN A N 1
ATOM 1823 C CA . GLN A 1 260 ? -12.438 13.224 5.168 1.00 80.50 260 GLN A CA 1
ATOM 1824 C C . GLN A 1 260 ? -12.471 11.748 4.736 1.00 80.50 260 GLN A C 1
ATOM 1826 O O . GLN A 1 260 ? -13.371 11.014 5.146 1.00 80.50 260 GLN A O 1
ATOM 1831 N N . GLY A 1 261 ? -11.494 11.299 3.941 1.00 86.69 261 GLY A N 1
ATOM 1832 C CA . GLY A 1 261 ? -11.351 9.894 3.555 1.00 86.69 261 GLY A CA 1
ATOM 1833 C C . GLY A 1 261 ? -11.072 8.975 4.748 1.00 86.69 261 GLY A C 1
ATOM 1834 O O . GLY A 1 261 ? -11.703 7.926 4.869 1.00 86.69 261 GLY A O 1
ATOM 1835 N N . MET A 1 262 ? -10.188 9.390 5.661 1.00 97.50 262 MET A N 1
ATOM 1836 C CA . MET A 1 262 ? -9.877 8.656 6.894 1.00 97.50 262 MET A CA 1
ATOM 1837 C C . MET A 1 262 ? -11.103 8.491 7.797 1.00 97.50 262 MET A C 1
ATOM 1839 O O . MET A 1 262 ? -11.421 7.371 8.191 1.00 97.50 262 MET A O 1
ATOM 1843 N N . ILE A 1 263 ? -11.817 9.584 8.087 1.00 90.62 263 ILE A N 1
ATOM 1844 C CA . ILE A 1 263 ? -13.021 9.561 8.933 1.00 90.62 263 ILE A CA 1
ATOM 1845 C C . ILE A 1 263 ? -14.086 8.653 8.304 1.00 90.62 263 ILE A C 1
ATOM 1847 O O . ILE A 1 263 ? -14.595 7.754 8.972 1.00 90.62 263 ILE A O 1
ATOM 1851 N N . TRP A 1 264 ? -14.345 8.801 6.998 1.00 97.81 264 TRP A N 1
ATOM 1852 C CA . TRP A 1 264 ? -15.305 7.950 6.289 1.00 97.81 264 TRP A CA 1
ATOM 1853 C C . TRP A 1 264 ? -14.924 6.465 6.354 1.00 97.81 264 TRP A C 1
ATOM 1855 O O . TRP A 1 264 ? -15.792 5.623 6.583 1.00 97.81 264 TRP A O 1
ATOM 1865 N N . ALA A 1 265 ? -13.640 6.131 6.188 1.00 98.56 265 ALA A N 1
ATOM 1866 C CA . ALA A 1 265 ? -13.164 4.750 6.250 1.00 98.56 265 ALA A CA 1
ATOM 1867 C C . ALA A 1 265 ? -13.432 4.103 7.617 1.00 98.56 265 ALA A C 1
ATOM 1869 O O . ALA A 1 265 ? -13.885 2.958 7.694 1.00 98.56 265 ALA A O 1
ATOM 1870 N N . VAL A 1 266 ? -13.185 4.857 8.690 1.00 97.94 266 VAL A N 1
ATOM 1871 C CA . VAL A 1 266 ? -13.419 4.444 10.079 1.00 97.94 266 VAL A CA 1
ATOM 1872 C C . VAL A 1 266 ? -14.914 4.253 10.351 1.00 97.94 266 VAL A C 1
ATOM 1874 O O . VAL A 1 266 ? -15.301 3.184 10.829 1.00 97.94 266 VAL A O 1
ATOM 1877 N N . ASP A 1 267 ? -15.759 5.215 9.959 1.00 96.75 267 ASP A N 1
ATOM 1878 C CA . ASP A 1 267 ? -17.230 5.120 10.046 1.00 96.75 267 ASP A CA 1
ATOM 1879 C C . ASP A 1 267 ? -17.782 3.871 9.328 1.00 96.75 267 ASP A C 1
ATOM 1881 O O . ASP A 1 267 ? -18.753 3.257 9.776 1.00 96.75 267 ASP A O 1
ATOM 1885 N N . HIS A 1 268 ? -17.146 3.461 8.225 1.00 97.62 268 HIS A N 1
ATOM 1886 C CA . HIS A 1 268 ? -17.551 2.306 7.414 1.00 97.62 268 HIS A CA 1
ATOM 1887 C C . HIS A 1 268 ? -16.799 1.008 7.777 1.00 97.62 268 HIS A C 1
ATOM 1889 O O . HIS A 1 268 ? -16.895 0.003 7.064 1.00 97.62 268 HIS A O 1
ATOM 1895 N N . GLY A 1 269 ? -16.110 0.988 8.923 1.00 96.88 269 GLY A N 1
ATOM 1896 C CA . GLY A 1 269 ? -15.607 -0.229 9.563 1.00 96.88 269 GLY A CA 1
ATOM 1897 C C . GLY A 1 269 ? -14.191 -0.662 9.178 1.00 96.88 269 GLY A C 1
ATOM 1898 O O . GLY A 1 269 ? -13.840 -1.821 9.421 1.00 96.88 269 GLY A O 1
ATOM 1899 N N . ALA A 1 270 ? -13.370 0.226 8.609 1.00 98.38 270 ALA A N 1
ATOM 1900 C CA . ALA A 1 270 ? -11.931 -0.005 8.490 1.00 98.38 270 ALA A CA 1
ATOM 1901 C C . ALA A 1 270 ? -11.277 -0.172 9.875 1.00 98.38 270 ALA A C 1
ATOM 1903 O O . ALA A 1 270 ? -11.672 0.474 10.849 1.00 98.38 270 ALA A O 1
ATOM 1904 N N . LYS A 1 271 ? -10.266 -1.045 9.964 1.00 97.75 271 LYS A N 1
ATOM 1905 C CA . LYS A 1 271 ? -9.432 -1.216 11.173 1.00 97.75 271 LYS A CA 1
ATOM 1906 C C . LYS A 1 271 ? -7.957 -0.934 10.952 1.00 97.75 271 LYS A C 1
ATOM 1908 O O . LYS A 1 271 ? -7.260 -0.633 11.915 1.00 97.75 271 LYS A O 1
ATOM 1913 N N . VAL A 1 272 ? -7.515 -0.944 9.699 1.00 98.75 272 VAL A N 1
ATOM 1914 C CA . VAL A 1 272 ? -6.204 -0.437 9.299 1.00 98.75 272 VAL A CA 1
ATOM 1915 C C . VAL A 1 272 ? -6.410 0.532 8.140 1.00 98.75 272 VAL A C 1
ATOM 1917 O O . VAL A 1 272 ? -7.132 0.223 7.192 1.00 98.75 272 VAL A O 1
ATOM 1920 N N . LEU A 1 273 ? -5.815 1.715 8.237 1.00 98.88 273 LEU A N 1
ATOM 1921 C CA . LEU A 1 273 ? -5.834 2.761 7.221 1.00 98.88 273 LEU A CA 1
ATOM 1922 C C . LEU A 1 273 ? -4.418 2.869 6.652 1.00 98.88 273 LEU A C 1
ATOM 1924 O O . LEU A 1 273 ? -3.516 3.333 7.343 1.00 98.88 273 LEU A O 1
ATOM 1928 N N . ASN A 1 274 ? -4.227 2.439 5.407 1.00 98.94 274 ASN A N 1
ATOM 1929 C CA . ASN A 1 274 ? -2.972 2.583 4.680 1.00 98.94 274 ASN A CA 1
ATOM 1930 C C . ASN A 1 274 ? -2.939 3.936 3.957 1.00 98.94 274 ASN A C 1
ATOM 1932 O O . ASN A 1 274 ? -3.713 4.150 3.016 1.00 98.94 274 ASN A O 1
ATOM 1936 N N . LEU A 1 275 ? -2.002 4.798 4.344 1.00 98.50 275 LEU A N 1
ATOM 1937 C CA . LEU A 1 275 ? -1.728 6.088 3.717 1.00 98.50 275 LEU A CA 1
ATOM 1938 C C . LEU A 1 275 ? -0.322 6.060 3.106 1.00 98.50 275 LEU A C 1
ATOM 1940 O O . LEU A 1 275 ? 0.654 6.503 3.708 1.00 98.50 275 LEU A O 1
ATOM 1944 N N . SER A 1 276 ? -0.214 5.559 1.876 1.00 96.81 276 SER A N 1
ATOM 1945 C CA . SER A 1 276 ? 1.041 5.510 1.106 1.00 96.81 276 SER A CA 1
ATOM 1946 C C . SER A 1 276 ? 1.453 6.888 0.544 1.00 96.81 276 SER A C 1
ATOM 1948 O O . SER A 1 276 ? 2.017 6.991 -0.544 1.00 96.81 276 SER A O 1
ATOM 1950 N N . LEU A 1 277 ? 1.147 7.956 1.282 1.00 87.50 277 LEU A N 1
ATOM 1951 C CA . LEU A 1 277 ? 1.228 9.363 0.895 1.00 87.50 277 LEU A CA 1
ATOM 1952 C C . LEU A 1 277 ? 1.876 10.195 2.012 1.00 87.50 277 LEU A C 1
ATOM 1954 O O . LEU A 1 277 ? 1.891 9.775 3.168 1.00 87.50 277 LEU A O 1
ATOM 1958 N N . GLY A 1 278 ? 2.387 11.374 1.658 1.00 80.56 278 GLY A N 1
ATOM 1959 C CA . GLY A 1 278 ? 3.056 12.287 2.582 1.00 80.56 278 GLY A CA 1
ATOM 1960 C C . GLY A 1 278 ? 2.972 13.745 2.121 1.00 80.56 278 GLY A C 1
ATOM 1961 O O . GLY A 1 278 ? 2.953 14.032 0.920 1.00 80.56 278 GLY A O 1
ATOM 1962 N N . GLY A 1 279 ? 2.898 14.670 3.078 1.00 72.19 279 GLY A N 1
ATOM 1963 C CA . GLY A 1 279 ? 2.857 16.117 2.866 1.00 72.19 279 GLY A CA 1
ATOM 1964 C C . GLY A 1 279 ? 3.801 16.868 3.807 1.00 72.19 279 GLY A C 1
ATOM 1965 O O . GLY A 1 279 ? 4.021 16.470 4.949 1.00 72.19 279 GLY A O 1
ATOM 1966 N N . SER A 1 280 ? 4.384 17.973 3.339 1.00 67.25 280 SER A N 1
ATOM 1967 C CA . SER A 1 280 ? 5.307 18.784 4.141 1.00 67.25 280 SER A CA 1
ATOM 1968 C C . SER A 1 280 ? 4.562 19.746 5.075 1.00 67.25 280 SER A C 1
ATOM 1970 O O . SER A 1 280 ? 3.958 20.714 4.605 1.00 67.25 280 SER A O 1
ATOM 1972 N N . GLY A 1 281 ? 4.699 19.545 6.388 1.00 65.06 281 GLY A N 1
ATOM 1973 C CA . GLY A 1 281 ? 4.112 20.402 7.426 1.00 65.06 281 GLY A CA 1
ATOM 1974 C C . GLY A 1 281 ? 2.807 19.863 8.022 1.00 65.06 281 GLY A C 1
ATOM 1975 O O . GLY A 1 281 ? 2.121 19.044 7.424 1.00 65.06 281 GLY A O 1
ATOM 1976 N N . VAL A 1 282 ? 2.485 20.324 9.234 1.00 65.38 282 VAL A N 1
ATOM 1977 C CA . VAL A 1 282 ? 1.342 19.838 10.025 1.00 65.38 282 VAL A CA 1
ATOM 1978 C C . VAL A 1 282 ? 0.018 20.402 9.502 1.00 65.38 282 VAL A C 1
ATOM 1980 O O . VAL A 1 282 ? -0.224 21.606 9.612 1.00 65.38 282 VAL A O 1
ATOM 1983 N N . ASP A 1 283 ? -0.870 19.528 9.026 1.00 73.31 283 ASP A N 1
ATOM 1984 C CA . ASP A 1 283 ? -2.289 19.834 8.812 1.00 73.31 283 ASP A CA 1
ATOM 1985 C C . ASP A 1 283 ? -3.119 19.426 10.048 1.00 73.31 283 ASP A C 1
ATOM 1987 O O . ASP A 1 283 ? -3.035 18.303 10.551 1.00 73.31 283 ASP A O 1
ATOM 1991 N N . ALA A 1 284 ? -3.925 20.356 10.569 1.00 70.56 284 ALA A N 1
ATOM 1992 C CA . ALA A 1 284 ? -4.708 20.139 11.788 1.00 70.56 284 ALA A CA 1
ATOM 1993 C C . ALA A 1 284 ? -5.945 19.245 11.574 1.00 70.56 284 ALA A C 1
ATOM 1995 O O . ALA A 1 284 ? -6.452 18.660 12.533 1.00 70.56 284 ALA A O 1
ATOM 1996 N N . GLN A 1 285 ? -6.427 19.122 10.335 1.00 75.69 285 GLN A N 1
ATOM 1997 C CA . GLN A 1 285 ? -7.534 18.241 9.973 1.00 75.69 285 GLN A CA 1
ATOM 1998 C C . GLN A 1 285 ? -7.041 16.797 9.829 1.00 75.69 285 GLN A C 1
ATOM 2000 O O . GLN A 1 285 ? -7.727 15.885 10.285 1.00 75.69 285 GLN A O 1
ATOM 2005 N N . GLU A 1 286 ? -5.841 16.585 9.277 1.00 76.56 286 GLU A N 1
ATOM 2006 C CA . GLU A 1 286 ? -5.190 15.267 9.276 1.00 76.56 286 GLU A CA 1
ATOM 2007 C C . GLU A 1 286 ? -4.902 14.777 10.702 1.00 76.56 286 GLU A C 1
ATOM 2009 O O . GLU A 1 286 ? -5.308 13.668 11.044 1.00 76.56 286 GLU A O 1
ATOM 2014 N N . GLN A 1 287 ? -4.308 15.612 11.568 1.00 82.50 287 GLN A N 1
ATOM 2015 C CA . GLN A 1 287 ? -4.105 15.279 12.990 1.00 82.50 287 GLN A CA 1
ATOM 2016 C C . GLN A 1 287 ? -5.428 14.875 13.663 1.00 82.50 287 GLN A C 1
ATOM 2018 O O . GLN A 1 287 ? -5.511 13.817 14.286 1.00 82.50 287 GLN A O 1
ATOM 2023 N N . ALA A 1 288 ? -6.491 15.667 13.480 1.00 76.81 288 ALA A N 1
ATOM 2024 C CA . ALA A 1 288 ? -7.809 15.359 14.034 1.00 76.81 288 ALA A CA 1
ATOM 2025 C C . ALA A 1 288 ? -8.409 14.051 13.480 1.00 76.81 288 ALA A C 1
ATOM 2027 O O . ALA A 1 288 ? -9.130 13.359 14.200 1.00 76.81 288 ALA A O 1
ATOM 2028 N N . ALA A 1 289 ? -8.106 13.681 12.232 1.00 86.19 289 ALA A N 1
ATOM 2029 C CA . ALA A 1 289 ? -8.531 12.416 11.639 1.00 86.19 289 ALA A CA 1
ATOM 2030 C C . ALA A 1 289 ? -7.713 11.209 12.137 1.00 86.19 289 ALA A C 1
ATOM 2032 O O . ALA A 1 289 ? -8.285 10.131 12.307 1.00 86.19 289 ALA A O 1
ATOM 2033 N N . VAL A 1 290 ? -6.417 11.377 12.434 1.00 91.75 290 VAL A N 1
ATOM 2034 C CA . VAL A 1 290 ? -5.607 10.358 13.131 1.00 91.75 290 VAL A CA 1
ATOM 2035 C C . VAL A 1 290 ? -6.143 10.130 14.548 1.00 91.75 290 VAL A C 1
ATOM 2037 O O . VAL A 1 290 ? -6.384 8.987 14.938 1.00 91.75 290 VAL A O 1
ATOM 2040 N N . ASP A 1 291 ? -6.398 11.206 15.301 1.00 89.31 291 ASP A N 1
ATOM 2041 C CA . ASP A 1 291 ? -7.006 11.133 16.637 1.00 89.31 291 ASP A CA 1
ATOM 2042 C C . ASP A 1 291 ? -8.380 10.453 16.611 1.00 89.31 291 ASP A C 1
ATOM 2044 O O . ASP A 1 291 ? -8.685 9.623 17.472 1.00 89.31 291 ASP A O 1
ATOM 2048 N N . TYR A 1 292 ? -9.197 10.768 15.602 1.00 95.25 292 TYR A N 1
ATOM 2049 C CA . TYR A 1 292 ? -10.495 10.138 15.391 1.00 95.25 292 TYR A CA 1
ATOM 2050 C C . TYR A 1 292 ? -10.365 8.635 15.097 1.00 95.25 292 TYR A C 1
ATOM 2052 O O . TYR A 1 292 ? -11.095 7.841 15.694 1.00 95.25 292 TYR A O 1
ATOM 2060 N N . ALA A 1 293 ? -9.435 8.228 14.227 1.00 97.75 293 ALA A N 1
ATOM 2061 C CA . ALA A 1 293 ? -9.215 6.823 13.886 1.00 97.75 293 ALA A CA 1
ATOM 2062 C C . ALA A 1 293 ? -8.793 5.991 15.108 1.00 97.75 293 ALA A C 1
ATOM 2064 O O . ALA A 1 293 ? -9.411 4.959 15.387 1.00 97.75 293 ALA A O 1
ATOM 2065 N N . GLU A 1 294 ? -7.821 6.476 15.890 1.00 97.25 294 GLU A N 1
ATOM 2066 C CA . GLU A 1 294 ? -7.368 5.787 17.104 1.00 97.25 294 GLU A CA 1
ATOM 2067 C C . GLU A 1 294 ? -8.516 5.647 18.123 1.00 97.25 294 GLU A C 1
ATOM 2069 O O . GLU A 1 294 ? -8.765 4.553 18.636 1.00 97.25 294 GLU A O 1
ATOM 2074 N N . ALA A 1 295 ? -9.288 6.720 18.344 1.00 96.88 295 ALA A N 1
ATOM 2075 C CA . ALA A 1 295 ? -10.418 6.739 19.279 1.00 96.88 295 ALA A CA 1
ATOM 2076 C C . ALA A 1 295 ? -11.574 5.787 18.901 1.00 96.88 295 ALA A C 1
ATOM 2078 O O . ALA A 1 295 ? -12.308 5.339 19.782 1.00 96.88 295 ALA A O 1
ATOM 2079 N N . HIS A 1 296 ? -11.727 5.447 17.617 1.00 97.06 296 HIS A N 1
ATOM 2080 C CA . HIS A 1 296 ? -12.734 4.493 17.118 1.00 97.06 296 HIS A CA 1
ATOM 2081 C C . HIS A 1 296 ? -12.146 3.094 16.846 1.00 97.06 296 HIS A C 1
ATOM 2083 O O . HIS A 1 296 ? -12.794 2.211 16.264 1.00 97.06 296 HIS A O 1
ATOM 2089 N N . GLY A 1 297 ? -10.920 2.857 17.317 1.00 97.25 297 GLY A N 1
ATOM 2090 C CA . GLY A 1 297 ? -10.270 1.558 17.271 1.00 97.25 297 GLY A CA 1
ATOM 2091 C C . GLY A 1 297 ? -9.846 1.156 15.863 1.00 97.25 297 GLY A C 1
ATOM 2092 O O . GLY A 1 297 ? -10.142 0.030 15.464 1.00 97.25 297 GLY A O 1
ATOM 2093 N N . ALA A 1 298 ? -9.215 2.060 15.112 1.00 98.56 298 ALA A N 1
ATOM 2094 C CA . ALA A 1 298 ? -8.531 1.784 13.851 1.00 98.56 298 ALA A CA 1
ATOM 2095 C C . ALA A 1 298 ? -7.100 2.358 13.871 1.00 98.56 298 ALA A C 1
ATOM 2097 O O . ALA A 1 298 ? -6.871 3.441 14.406 1.00 98.56 298 ALA A O 1
ATOM 2098 N N . LEU A 1 299 ? -6.136 1.635 13.297 1.00 98.75 299 LEU A N 1
ATOM 2099 C CA . LEU A 1 299 ? -4.736 2.061 13.204 1.00 98.75 299 LEU A CA 1
ATOM 2100 C C . LEU A 1 299 ? -4.480 2.805 11.888 1.00 98.75 299 LEU A C 1
ATOM 2102 O O . LEU A 1 299 ? -4.867 2.329 10.821 1.00 98.75 299 LEU A O 1
ATOM 2106 N N . VAL A 1 300 ? -3.792 3.944 11.960 1.00 98.88 300 VAL A N 1
ATOM 2107 C CA . VAL A 1 300 ? -3.257 4.658 10.791 1.00 98.88 300 VAL A CA 1
ATOM 2108 C C . VAL A 1 300 ? -1.826 4.185 10.553 1.00 98.88 300 VAL A C 1
ATOM 2110 O O . VAL A 1 300 ? -1.022 4.197 11.481 1.00 98.88 300 VAL A O 1
ATOM 2113 N N . VAL A 1 301 ? -1.507 3.778 9.327 1.00 98.94 301 VAL A N 1
ATOM 2114 C CA . VAL A 1 301 ? -0.172 3.330 8.902 1.00 98.94 301 VAL A CA 1
ATOM 2115 C C . VAL A 1 301 ? 0.228 4.173 7.694 1.00 98.94 301 VAL A C 1
ATOM 2117 O O . VAL A 1 301 ? -0.521 4.209 6.715 1.00 98.94 301 VAL A O 1
ATOM 2120 N N . ALA A 1 302 ? 1.359 4.880 7.757 1.00 98.69 302 ALA A N 1
ATOM 2121 C CA . ALA A 1 302 ? 1.723 5.867 6.737 1.00 98.69 302 ALA A CA 1
ATOM 2122 C C . ALA A 1 302 ? 3.195 5.831 6.308 1.00 98.69 302 ALA A C 1
ATOM 2124 O O . ALA A 1 302 ? 4.087 5.466 7.074 1.00 98.69 302 ALA A O 1
ATOM 2125 N N . ALA A 1 303 ? 3.436 6.267 5.074 1.00 97.56 303 ALA A N 1
ATOM 2126 C CA . ALA A 1 303 ? 4.756 6.344 4.461 1.00 97.56 303 ALA A CA 1
ATOM 2127 C C . ALA A 1 303 ? 5.621 7.449 5.102 1.00 97.56 303 ALA A C 1
ATOM 2129 O O . ALA A 1 303 ? 5.224 8.611 5.106 1.00 97.56 303 ALA A O 1
ATOM 2130 N N . ALA A 1 304 ? 6.824 7.122 5.595 1.00 94.38 304 ALA A N 1
ATOM 2131 C CA . ALA A 1 304 ? 7.690 8.096 6.286 1.00 94.38 304 ALA A CA 1
ATOM 2132 C C . ALA A 1 304 ? 8.197 9.249 5.390 1.00 94.38 304 ALA A C 1
ATOM 2134 O O . ALA A 1 304 ? 8.474 10.344 5.878 1.00 94.38 304 ALA A O 1
ATOM 2135 N N . GLY A 1 305 ? 8.335 8.989 4.088 1.00 84.94 305 GLY A N 1
ATOM 2136 C CA . GLY A 1 305 ? 8.702 9.957 3.047 1.00 84.94 305 GLY A CA 1
ATOM 2137 C C . GLY A 1 305 ? 9.801 9.437 2.115 1.00 84.94 305 GLY A C 1
ATOM 2138 O O . GLY A 1 305 ? 10.459 8.442 2.417 1.00 84.94 305 GLY A O 1
ATOM 2139 N N . ASN A 1 306 ? 9.988 10.092 0.966 1.00 86.62 306 ASN A N 1
ATOM 2140 C CA . ASN A 1 306 ? 10.880 9.622 -0.112 1.00 86.62 306 ASN A CA 1
ATOM 2141 C C . ASN A 1 306 ? 12.030 10.605 -0.421 1.00 86.62 306 ASN A C 1
ATOM 2143 O O . ASN A 1 306 ? 12.406 10.790 -1.582 1.00 86.62 306 ASN A O 1
ATOM 2147 N N . GLN A 1 307 ? 12.558 11.288 0.602 1.00 78.38 307 GLN A N 1
ATOM 2148 C CA . GLN A 1 307 ? 13.549 12.363 0.448 1.00 78.38 307 GLN A CA 1
ATOM 2149 C C . GLN A 1 307 ? 14.790 12.237 1.358 1.00 78.38 307 GLN A C 1
ATOM 2151 O O . GLN A 1 307 ? 15.500 13.234 1.503 1.00 78.38 307 GLN A O 1
ATOM 2156 N N . GLY A 1 308 ? 15.073 11.058 1.930 1.00 82.25 308 GLY A N 1
ATOM 2157 C CA . GLY A 1 308 ? 16.169 10.785 2.887 1.00 82.25 308 GLY A CA 1
ATOM 2158 C C . GLY A 1 308 ? 17.522 11.418 2.529 1.00 82.25 308 GLY A C 1
ATOM 2159 O O . GLY A 1 308 ? 17.864 12.472 3.061 1.00 82.25 308 GLY A O 1
ATOM 2160 N N . ASP A 1 309 ? 18.245 10.855 1.556 1.00 79.44 309 ASP A N 1
ATOM 2161 C CA . ASP A 1 309 ? 19.540 11.367 1.052 1.00 79.44 309 ASP A CA 1
ATOM 2162 C C . ASP A 1 309 ? 19.506 12.810 0.476 1.00 79.44 309 ASP A C 1
ATOM 2164 O O . ASP A 1 309 ? 20.543 13.339 0.065 1.00 79.44 309 ASP A O 1
ATOM 2168 N N . ALA A 1 310 ? 18.335 13.454 0.384 1.00 78.50 310 ALA A N 1
ATOM 2169 C CA . ALA A 1 310 ? 18.146 14.731 -0.309 1.00 78.50 310 ALA A CA 1
ATOM 2170 C C . ALA A 1 310 ? 17.812 15.909 0.623 1.00 78.50 310 ALA A C 1
ATOM 2172 O O . ALA A 1 310 ? 18.563 16.883 0.684 1.00 78.50 310 ALA A O 1
ATOM 2173 N N . ALA A 1 311 ? 16.663 15.854 1.298 1.00 77.00 311 ALA A N 1
ATOM 2174 C CA . ALA A 1 311 ? 16.127 16.949 2.115 1.00 77.00 311 ALA A CA 1
ATOM 2175 C C . ALA A 1 311 ? 15.582 16.491 3.477 1.00 77.00 311 ALA A C 1
ATOM 2177 O O . ALA A 1 311 ? 15.397 17.329 4.358 1.00 77.00 311 ALA A O 1
ATOM 2178 N N . ASN A 1 312 ? 15.316 15.188 3.631 1.00 85.06 312 ASN A N 1
ATOM 2179 C CA . ASN A 1 312 ? 14.812 14.523 4.832 1.00 85.06 312 ASN A CA 1
ATOM 2180 C C . ASN A 1 312 ? 13.765 15.323 5.656 1.00 85.06 312 ASN A C 1
ATOM 2182 O O . ASN A 1 312 ? 13.959 15.531 6.858 1.00 85.06 312 ASN A O 1
ATOM 2186 N N . PRO A 1 313 ? 12.673 15.824 5.040 1.00 88.06 313 PRO A N 1
ATOM 2187 C CA . PRO A 1 313 ? 11.615 16.507 5.770 1.00 88.06 313 PRO A CA 1
ATOM 2188 C C . PRO A 1 313 ? 10.785 15.493 6.565 1.00 88.06 313 PRO A C 1
ATOM 2190 O O . PRO A 1 313 ? 10.554 14.380 6.103 1.00 88.06 313 PRO A O 1
ATOM 2193 N N . VAL A 1 314 ? 10.254 15.899 7.720 1.00 83.06 314 VAL A N 1
ATOM 2194 C CA . VAL A 1 314 ? 9.169 15.147 8.365 1.00 83.06 314 VAL A CA 1
ATOM 2195 C C . VAL A 1 314 ? 7.908 15.323 7.517 1.00 83.06 314 VAL A C 1
ATOM 2197 O O . VAL A 1 314 ? 7.397 16.440 7.387 1.00 83.06 314 VAL A O 1
ATOM 2200 N N . GLU A 1 315 ? 7.433 14.230 6.921 1.00 85.62 315 GLU A N 1
ATOM 2201 C CA . GLU A 1 315 ? 6.196 14.191 6.142 1.00 85.62 315 GLU A CA 1
ATOM 2202 C C . GLU A 1 315 ? 5.020 13.734 7.028 1.00 85.62 315 GLU A C 1
ATOM 2204 O O . GLU A 1 315 ? 5.152 12.856 7.885 1.00 85.62 315 GLU A O 1
ATOM 2209 N N . TYR A 1 316 ? 3.859 14.355 6.845 1.00 88.19 316 TYR A N 1
ATOM 2210 C CA . TYR A 1 316 ? 2.609 14.046 7.544 1.00 88.19 316 TYR A CA 1
ATOM 2211 C C . TYR A 1 316 ? 1.655 13.307 6.593 1.00 88.19 316 TYR A C 1
ATOM 2213 O O . TYR A 1 316 ? 1.723 13.549 5.387 1.00 88.19 316 TYR A O 1
ATOM 2221 N N . PRO A 1 317 ? 0.821 12.368 7.082 1.00 91.81 317 PRO A N 1
ATOM 2222 C CA . PRO A 1 317 ? 0.507 12.103 8.490 1.00 91.81 317 PRO A CA 1
ATOM 2223 C C . PRO A 1 317 ? 1.454 11.142 9.234 1.00 91.81 317 PRO A C 1
ATOM 2225 O O . PRO A 1 317 ? 1.194 10.842 10.401 1.00 91.81 317 PRO A O 1
ATOM 2228 N N . ALA A 1 318 ? 2.549 10.674 8.622 1.00 94.12 318 ALA A N 1
ATOM 2229 C CA . ALA A 1 318 ? 3.526 9.807 9.295 1.00 94.12 318 ALA A CA 1
ATOM 2230 C C . ALA A 1 318 ? 4.167 10.470 10.531 1.00 94.12 318 ALA A C 1
ATOM 2232 O O . ALA A 1 318 ? 4.293 9.832 11.567 1.00 94.12 318 ALA A O 1
ATOM 2233 N N . GLY A 1 319 ? 4.471 11.770 10.479 1.00 91.81 319 GLY A N 1
ATOM 2234 C CA . GLY A 1 319 ? 5.014 12.530 11.613 1.00 91.81 319 GLY A CA 1
ATOM 2235 C C . GLY A 1 319 ? 4.082 12.742 12.823 1.00 91.81 319 GLY A C 1
ATOM 2236 O O . GLY A 1 319 ? 4.449 13.499 13.726 1.00 91.81 319 GLY A O 1
ATOM 2237 N N . PHE A 1 320 ? 2.881 12.150 12.859 1.00 92.75 320 PHE A N 1
ATOM 2238 C CA . PHE A 1 320 ? 1.973 12.220 14.011 1.00 92.75 320 PHE A CA 1
ATOM 2239 C C . PHE A 1 320 ? 2.162 11.018 14.946 1.00 92.75 320 PHE A C 1
ATOM 2241 O O . PHE A 1 320 ? 2.038 9.882 14.513 1.00 92.75 320 PHE A O 1
ATOM 2248 N N . VAL A 1 321 ? 2.322 11.277 16.252 1.00 94.81 321 VAL A N 1
ATOM 2249 C CA . VAL A 1 321 ? 2.630 10.316 17.350 1.00 94.81 321 VAL A CA 1
ATOM 2250 C C . VAL A 1 321 ? 1.739 9.057 17.417 1.00 94.81 321 VAL A C 1
ATOM 2252 O O . VAL A 1 321 ? 2.062 8.095 18.107 1.00 94.81 321 VAL A O 1
ATOM 2255 N N . LYS A 1 322 ? 0.586 9.068 16.748 1.00 96.38 322 LYS A N 1
ATOM 2256 C CA . LYS A 1 322 ? -0.414 7.991 16.765 1.00 96.38 322 LYS A CA 1
ATOM 2257 C C . LYS A 1 322 ? -0.454 7.169 15.476 1.00 96.38 322 LYS A C 1
ATOM 2259 O O . LYS A 1 322 ? -0.991 6.059 15.483 1.00 96.38 322 LYS A O 1
ATOM 2264 N N . THR A 1 323 ? 0.098 7.708 14.393 1.00 98.44 323 THR A N 1
ATOM 2265 C CA . THR A 1 323 ? 0.344 6.988 13.145 1.00 98.44 323 THR A CA 1
ATOM 2266 C C . THR A 1 323 ? 1.492 6.007 13.361 1.00 98.44 323 THR A C 1
ATOM 2268 O O . THR A 1 323 ? 2.432 6.333 14.071 1.00 98.44 323 THR A O 1
ATOM 2271 N N . LEU A 1 324 ? 1.430 4.826 12.747 1.00 98.81 324 LEU A N 1
ATOM 2272 C CA . LEU A 1 324 ? 2.579 3.935 12.601 1.00 98.81 324 LEU A CA 1
ATOM 2273 C C . LEU A 1 324 ? 3.340 4.333 11.328 1.00 98.81 324 LEU A C 1
ATOM 2275 O O . LEU A 1 324 ? 2.844 4.130 10.214 1.00 98.81 324 LEU A O 1
ATOM 2279 N N . ALA A 1 325 ? 4.510 4.942 11.489 1.00 98.75 325 ALA A N 1
ATOM 2280 C CA . ALA A 1 325 ? 5.315 5.492 10.403 1.00 98.75 325 ALA A CA 1
ATOM 2281 C C . ALA A 1 325 ? 6.300 4.463 9.827 1.00 98.75 325 ALA A C 1
ATOM 2283 O O . ALA A 1 325 ? 7.080 3.849 10.562 1.00 98.75 325 ALA A O 1
ATOM 2284 N N . VAL A 1 326 ? 6.281 4.303 8.499 1.00 98.88 326 VAL A N 1
ATOM 2285 C CA . VAL A 1 326 ? 6.946 3.195 7.798 1.00 98.88 326 VAL A CA 1
ATOM 2286 C C . VAL A 1 326 ? 8.102 3.660 6.908 1.00 98.88 326 VAL A C 1
ATOM 2288 O O . VAL A 1 326 ? 7.895 4.355 5.906 1.00 98.88 326 VAL A O 1
ATOM 2291 N N . GLY A 1 327 ? 9.314 3.221 7.256 1.00 98.12 327 GLY A N 1
ATOM 2292 C CA . GLY A 1 327 ? 10.525 3.305 6.433 1.00 98.12 327 GLY A CA 1
ATOM 2293 C C . GLY A 1 327 ? 10.615 2.199 5.369 1.00 98.12 327 GLY A C 1
ATOM 2294 O O . GLY A 1 327 ? 9.933 1.175 5.445 1.00 98.12 327 GLY A O 1
ATOM 2295 N N . ALA A 1 328 ? 11.460 2.401 4.355 1.00 96.94 328 ALA A N 1
ATOM 2296 C CA . ALA A 1 328 ? 11.644 1.474 3.234 1.00 96.94 328 ALA A CA 1
ATOM 2297 C C . ALA A 1 328 ? 13.015 0.791 3.266 1.00 96.94 328 ALA A C 1
ATOM 2299 O O . ALA A 1 328 ? 14.039 1.469 3.200 1.00 96.94 328 ALA A O 1
ATOM 2300 N N . THR A 1 329 ? 13.051 -0.544 3.254 1.00 91.75 329 THR A N 1
ATOM 2301 C CA . THR A 1 329 ? 14.282 -1.311 3.003 1.00 91.75 329 THR A CA 1
ATOM 2302 C C . THR A 1 329 ? 14.475 -1.608 1.515 1.00 91.75 329 THR A C 1
ATOM 2304 O O . THR A 1 329 ? 13.514 -1.760 0.750 1.00 91.75 329 THR A O 1
ATOM 2307 N N . ALA A 1 330 ? 15.738 -1.670 1.096 1.00 80.12 330 ALA A N 1
ATOM 2308 C CA . ALA A 1 330 ? 16.147 -2.005 -0.261 1.00 80.12 330 ALA A CA 1
ATOM 2309 C C . ALA A 1 330 ? 16.179 -3.527 -0.490 1.00 80.12 330 ALA A C 1
ATOM 2311 O O . ALA A 1 330 ? 16.440 -4.302 0.429 1.00 80.12 330 ALA A O 1
ATOM 2312 N N . GLN A 1 331 ? 16.014 -3.958 -1.745 1.00 71.75 331 GLN A N 1
ATOM 2313 C CA . GLN A 1 331 ? 16.020 -5.380 -2.132 1.00 71.75 331 GLN A CA 1
ATOM 2314 C C . GLN A 1 331 ? 17.342 -6.113 -1.816 1.00 71.75 331 GLN A C 1
ATOM 2316 O O . GLN A 1 331 ? 17.377 -7.339 -1.704 1.00 71.75 331 GLN A O 1
ATOM 2321 N N . ALA A 1 332 ? 18.452 -5.381 -1.696 1.00 64.06 332 ALA A N 1
ATOM 2322 C CA . ALA A 1 332 ? 19.791 -5.945 -1.577 1.00 64.06 332 ALA A CA 1
ATOM 2323 C C . ALA A 1 332 ? 20.331 -5.895 -0.136 1.00 64.06 332 ALA A C 1
ATOM 2325 O O . ALA A 1 332 ? 21.044 -4.964 0.236 1.00 64.06 332 ALA A O 1
ATOM 2326 N N . GLY A 1 333 ? 20.064 -6.951 0.639 1.00 61.22 333 GLY A N 1
ATOM 2327 C CA . GLY A 1 333 ? 20.741 -7.204 1.919 1.00 61.22 333 GLY A CA 1
ATOM 2328 C C . GLY A 1 333 ? 20.272 -6.331 3.082 1.00 61.22 333 GLY A C 1
ATOM 2329 O O . GLY A 1 333 ? 21.099 -5.934 3.897 1.00 61.22 333 GLY A O 1
ATOM 2330 N N . ASP A 1 334 ? 18.971 -6.029 3.131 1.00 75.62 334 ASP A N 1
ATOM 2331 C CA . ASP A 1 334 ? 18.274 -5.365 4.244 1.00 75.62 334 ASP A CA 1
ATOM 2332 C C . ASP A 1 334 ? 18.806 -3.976 4.641 1.00 75.62 334 ASP A C 1
ATOM 2334 O O . ASP A 1 334 ? 18.474 -3.449 5.699 1.00 75.62 334 ASP A O 1
ATOM 2338 N N . ALA A 1 335 ? 19.591 -3.336 3.773 1.00 86.50 335 ALA A N 1
ATOM 2339 C CA . ALA A 1 335 ? 19.944 -1.931 3.922 1.00 86.50 335 ALA A CA 1
ATOM 2340 C C . ALA A 1 335 ? 18.692 -1.043 3.815 1.00 86.50 335 ALA A C 1
ATOM 2342 O O . ALA A 1 335 ? 17.783 -1.324 3.029 1.00 86.50 335 ALA A O 1
ATOM 2343 N N . ILE A 1 336 ? 18.666 0.071 4.552 1.00 88.25 336 ILE A N 1
ATOM 2344 C CA . ILE A 1 336 ? 17.648 1.105 4.354 1.00 88.25 336 ILE A CA 1
ATOM 2345 C C . ILE A 1 336 ? 17.776 1.685 2.934 1.00 88.25 336 ILE A C 1
ATOM 2347 O O . ILE A 1 336 ? 18.883 1.850 2.410 1.00 88.25 336 ILE A O 1
ATOM 2351 N N . ALA A 1 337 ? 16.653 1.960 2.277 1.00 81.62 337 ALA A N 1
ATOM 2352 C CA . ALA A 1 337 ? 16.660 2.537 0.941 1.00 81.62 337 ALA A CA 1
ATOM 2353 C C . ALA A 1 337 ? 17.119 4.010 1.006 1.00 81.62 337 ALA A C 1
ATOM 2355 O O . ALA A 1 337 ? 16.585 4.753 1.827 1.00 81.62 337 ALA A O 1
ATOM 2356 N N . PRO A 1 338 ? 18.032 4.488 0.131 1.00 79.81 338 PRO A N 1
ATOM 2357 C CA . PRO A 1 338 ? 18.582 5.853 0.214 1.00 79.81 338 PRO A CA 1
ATOM 2358 C C . PRO A 1 338 ? 17.550 6.991 0.126 1.00 79.81 338 PRO A C 1
ATOM 2360 O O . PRO A 1 338 ? 17.787 8.103 0.588 1.00 79.81 338 PRO A O 1
ATOM 2363 N N . TYR A 1 339 ? 16.384 6.735 -0.470 1.00 82.12 339 TYR A N 1
ATOM 2364 C CA . TYR A 1 339 ? 15.280 7.697 -0.498 1.00 82.12 339 TYR A CA 1
ATOM 2365 C C . TYR A 1 339 ? 14.428 7.687 0.776 1.00 82.12 339 TYR A C 1
ATOM 2367 O O . TYR A 1 339 ? 13.687 8.642 0.979 1.00 82.12 339 TYR A O 1
ATOM 2375 N N . SER A 1 340 ? 14.493 6.657 1.624 1.00 90.38 340 SER A N 1
ATOM 2376 C CA . SER A 1 340 ? 13.650 6.563 2.819 1.00 90.38 340 SER A CA 1
ATOM 2377 C C . SER A 1 340 ? 13.947 7.728 3.758 1.00 90.38 340 SER A C 1
ATOM 2379 O O . SER A 1 340 ? 15.056 7.850 4.276 1.00 90.38 340 SER A O 1
ATOM 2381 N N . THR A 1 341 ? 12.951 8.581 3.985 1.00 86.75 341 THR A N 1
ATOM 2382 C CA . THR A 1 341 ? 13.015 9.593 5.041 1.00 86.75 341 THR A CA 1
ATOM 2383 C C . THR A 1 341 ? 13.228 8.895 6.388 1.00 86.75 341 THR A C 1
ATOM 2385 O O . THR A 1 341 ? 12.593 7.880 6.675 1.00 86.75 341 THR A O 1
ATOM 2388 N N . HIS A 1 342 ? 14.129 9.442 7.200 1.00 92.44 342 HIS A N 1
ATOM 2389 C CA . HIS A 1 342 ? 14.607 8.875 8.460 1.00 92.44 342 HIS A CA 1
ATOM 2390 C C . HIS A 1 342 ? 14.565 9.920 9.590 1.00 92.44 342 HIS A C 1
ATOM 2392 O O . HIS A 1 342 ? 14.506 11.128 9.346 1.00 92.44 342 HIS A O 1
ATOM 2398 N N . GLY A 1 343 ? 14.578 9.484 10.847 1.00 94.31 343 GLY A N 1
ATOM 2399 C CA . GLY A 1 343 ? 14.537 10.352 12.028 1.00 94.31 343 GLY A CA 1
ATOM 2400 C C . GLY A 1 343 ? 13.707 9.769 13.176 1.00 94.31 343 GLY A C 1
ATOM 2401 O O . GLY A 1 343 ? 13.213 8.645 13.068 1.00 94.31 343 GLY A O 1
ATOM 2402 N N . PRO A 1 344 ? 13.500 10.525 14.271 1.00 93.62 344 PRO A N 1
ATOM 2403 C CA . PRO A 1 344 ? 12.785 10.057 15.464 1.00 93.62 344 PRO A CA 1
ATOM 2404 C C . PRO A 1 344 ? 11.304 9.729 15.217 1.00 93.62 344 PRO A C 1
ATOM 2406 O O . PRO A 1 344 ? 10.674 9.114 16.068 1.00 93.62 344 PRO A O 1
ATOM 2409 N N . GLN A 1 345 ? 10.757 10.136 14.069 1.00 92.81 345 GLN A N 1
ATOM 2410 C CA . GLN A 1 345 ? 9.394 9.847 13.629 1.00 92.81 345 GLN A CA 1
ATOM 2411 C C . GLN A 1 345 ? 9.211 8.479 12.952 1.00 92.81 345 GLN A C 1
ATOM 2413 O O . GLN A 1 345 ? 8.092 8.180 12.571 1.00 92.81 345 GLN A O 1
ATOM 2418 N N . VAL A 1 346 ? 10.267 7.688 12.712 1.00 97.88 346 VAL A N 1
ATOM 2419 C CA . VAL A 1 346 ? 10.139 6.352 12.090 1.00 97.88 346 VAL A CA 1
ATOM 2420 C C . VAL A 1 346 ? 9.950 5.286 13.170 1.00 97.88 346 VAL A C 1
ATOM 2422 O O . VAL A 1 346 ? 10.800 5.148 14.054 1.00 97.88 346 VAL A O 1
ATOM 2425 N N . ASP A 1 347 ? 8.867 4.513 13.089 1.00 98.69 347 ASP A N 1
ATOM 2426 C CA . ASP A 1 347 ? 8.550 3.462 14.064 1.00 98.69 347 ASP A CA 1
ATOM 2427 C C . ASP A 1 347 ? 9.051 2.085 13.626 1.00 98.69 347 ASP A C 1
ATOM 2429 O O . ASP A 1 347 ? 9.531 1.302 14.446 1.00 98.69 347 ASP A O 1
ATOM 2433 N N . ILE A 1 348 ? 8.928 1.775 12.332 1.00 98.81 348 ILE A N 1
ATOM 2434 C CA . ILE A 1 348 ? 9.190 0.450 11.761 1.00 98.81 348 ILE A CA 1
ATOM 2435 C C . ILE A 1 348 ? 9.543 0.570 10.273 1.00 98.81 348 ILE A C 1
ATOM 2437 O O . ILE A 1 348 ? 9.259 1.587 9.639 1.00 98.81 348 ILE A O 1
ATOM 2441 N N . SER A 1 349 ? 10.118 -0.475 9.680 1.00 98.62 349 SER A N 1
ATOM 2442 C CA . SER A 1 349 ? 10.421 -0.534 8.245 1.00 98.62 349 SER A CA 1
ATOM 2443 C C . SER A 1 349 ? 9.870 -1.783 7.563 1.00 98.62 349 SER A C 1
ATOM 2445 O O . SER A 1 349 ? 9.613 -2.805 8.198 1.00 98.62 349 SER A O 1
ATOM 2447 N N . ALA A 1 350 ? 9.707 -1.720 6.243 1.00 98.62 350 ALA A N 1
ATOM 2448 C CA . ALA A 1 350 ? 9.293 -2.855 5.420 1.00 98.62 350 ALA A CA 1
ATOM 2449 C C . ALA A 1 350 ? 9.919 -2.798 4.007 1.00 98.62 350 ALA A C 1
ATOM 2451 O O . ALA A 1 350 ? 10.449 -1.753 3.618 1.00 98.62 350 ALA A O 1
ATOM 2452 N N . PRO A 1 351 ? 9.873 -3.896 3.225 1.00 98.00 351 PRO A N 1
ATOM 2453 C CA . PRO A 1 351 ? 10.365 -3.931 1.846 1.00 98.00 351 PRO A CA 1
ATOM 2454 C C . PRO A 1 351 ? 9.745 -2.834 0.976 1.00 98.00 351 PRO A C 1
ATOM 2456 O O . PRO A 1 351 ? 8.531 -2.807 0.785 1.00 98.00 351 PRO A O 1
ATOM 2459 N N . GLY A 1 352 ? 10.572 -1.933 0.441 1.00 87.94 352 GLY A N 1
ATOM 2460 C CA . GLY A 1 352 ? 10.091 -0.746 -0.272 1.00 87.94 352 GLY A CA 1
ATOM 2461 C C . GLY A 1 352 ? 10.790 -0.441 -1.594 1.00 87.94 352 GLY A C 1
ATOM 2462 O O . GLY A 1 352 ? 10.518 0.612 -2.159 1.00 87.94 352 GLY A O 1
ATOM 2463 N N . ASP A 1 353 ? 11.682 -1.301 -2.092 1.00 81.50 353 ASP A N 1
ATOM 2464 C CA . ASP A 1 353 ? 12.369 -1.150 -3.387 1.00 81.50 353 ASP A CA 1
ATOM 2465 C C . ASP A 1 353 ? 12.062 -2.324 -4.331 1.00 81.50 353 ASP A C 1
ATOM 2467 O O . ASP A 1 353 ? 12.011 -3.475 -3.896 1.00 81.50 353 ASP A O 1
ATOM 2471 N N . GLN A 1 354 ? 11.884 -2.050 -5.627 1.00 74.81 354 GLN A N 1
ATOM 2472 C CA . GLN A 1 354 ? 11.582 -3.044 -6.669 1.00 74.81 354 GLN A CA 1
ATOM 2473 C C . GLN A 1 354 ? 10.386 -3.949 -6.318 1.00 74.81 354 GLN A C 1
ATOM 2475 O O . GLN A 1 354 ? 10.429 -5.165 -6.521 1.00 74.81 354 GLN A O 1
ATOM 2480 N N . VAL A 1 355 ? 9.316 -3.373 -5.769 1.00 79.12 355 VAL A N 1
ATOM 2481 C CA . VAL A 1 355 ? 8.139 -4.129 -5.323 1.00 79.12 355 VAL A CA 1
ATOM 2482 C C . VAL A 1 355 ? 7.191 -4.355 -6.501 1.00 79.12 355 VAL A C 1
ATOM 2484 O O . VAL A 1 355 ? 6.621 -3.405 -7.038 1.00 79.12 355 VAL A O 1
ATOM 2487 N N . THR A 1 356 ? 7.023 -5.615 -6.913 1.00 77.81 356 THR A N 1
ATOM 2488 C CA . THR A 1 356 ? 6.102 -6.015 -7.990 1.00 77.81 356 THR A CA 1
ATOM 2489 C C . THR A 1 356 ? 4.656 -6.071 -7.495 1.00 77.81 356 THR A C 1
ATOM 2491 O O . THR A 1 356 ? 4.361 -6.804 -6.548 1.00 77.81 356 THR A O 1
ATOM 2494 N N . SER A 1 357 ? 3.750 -5.346 -8.159 1.00 84.12 357 SER A N 1
ATOM 2495 C CA . SER A 1 357 ? 2.312 -5.341 -7.847 1.00 84.12 357 SER A CA 1
ATOM 2496 C C . SER A 1 357 ? 1.425 -5.046 -9.071 1.00 84.12 357 SER A C 1
ATOM 2498 O O . SER A 1 357 ? 1.917 -4.846 -10.184 1.00 84.12 357 SER A O 1
ATOM 2500 N N . THR A 1 358 ? 0.107 -5.036 -8.860 1.00 75.12 358 THR A N 1
ATOM 2501 C CA . THR A 1 358 ? -0.959 -4.716 -9.827 1.00 75.12 358 THR A CA 1
ATOM 2502 C C . THR A 1 358 ? -0.945 -3.248 -10.270 1.00 75.12 358 THR A C 1
ATOM 2504 O O . THR A 1 358 ? -0.585 -2.371 -9.493 1.00 75.12 358 THR A O 1
ATOM 2507 N N . TYR A 1 359 ? -1.388 -2.935 -11.490 1.00 74.00 359 TYR A N 1
ATOM 2508 C CA . TYR A 1 359 ? -1.355 -1.573 -12.047 1.00 74.00 359 TYR A CA 1
ATOM 2509 C C . TYR A 1 359 ? -2.506 -1.334 -13.055 1.00 74.00 359 TYR A C 1
ATOM 2511 O O . TYR A 1 359 ? -2.992 -2.298 -13.661 1.00 74.00 359 TYR A O 1
ATOM 2519 N N . PRO A 1 360 ? -2.975 -0.085 -13.281 1.00 72.12 360 PRO A N 1
ATOM 2520 C CA . PRO A 1 360 ? -4.093 0.179 -14.182 1.00 72.12 360 PRO A CA 1
ATOM 2521 C C . PRO A 1 360 ? -3.898 -0.333 -15.608 1.00 72.12 360 PRO A C 1
ATOM 2523 O O . PRO A 1 360 ? -2.788 -0.381 -16.130 1.00 72.12 360 PRO A O 1
ATOM 2526 N N . THR A 1 361 ? -5.019 -0.631 -16.266 1.00 70.12 361 THR A N 1
ATOM 2527 C CA . THR A 1 361 ? -5.133 -1.389 -17.530 1.00 70.12 361 THR A CA 1
ATOM 2528 C C . THR A 1 361 ? -4.902 -2.900 -17.393 1.00 70.12 361 THR A C 1
ATOM 2530 O O . THR A 1 361 ? -4.740 -3.590 -18.397 1.00 70.12 361 THR A O 1
ATOM 2533 N N . SER A 1 362 ? -5.001 -3.434 -16.169 1.00 77.25 362 SER A N 1
ATOM 2534 C CA . SER A 1 362 ? -4.820 -4.858 -15.847 1.00 77.25 362 SER A CA 1
ATOM 2535 C C . SER A 1 362 ? -3.410 -5.379 -16.157 1.00 77.25 362 SER A C 1
ATOM 2537 O O . SER A 1 362 ? -3.247 -6.448 -16.752 1.00 77.25 362 SER A O 1
ATOM 2539 N N . VAL A 1 363 ? -2.396 -4.597 -15.775 1.00 67.62 363 VAL A N 1
ATOM 2540 C CA . VAL A 1 363 ? -0.966 -4.908 -15.949 1.00 67.62 363 VAL A CA 1
ATOM 2541 C C . VAL A 1 363 ? -0.242 -4.872 -14.599 1.00 67.62 363 VAL A C 1
ATOM 2543 O O . VAL A 1 363 ? -0.871 -4.695 -13.563 1.00 67.62 363 VAL A O 1
ATOM 2546 N N . TYR A 1 364 ? 1.077 -5.067 -14.594 1.00 77.56 364 TYR A N 1
ATOM 2547 C CA . TYR A 1 364 ? 1.877 -5.201 -13.374 1.00 77.56 364 T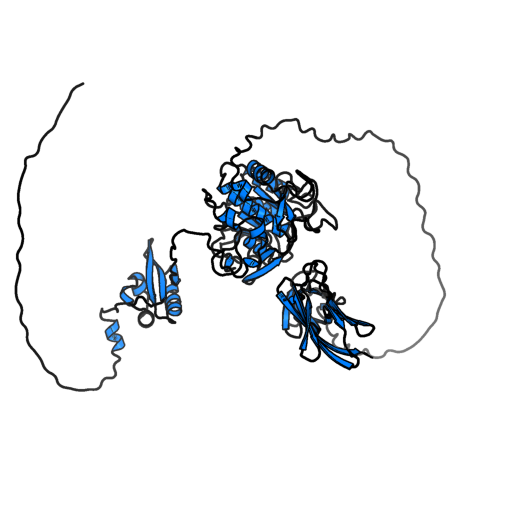YR A CA 1
ATOM 2548 C C . TYR A 1 364 ? 3.144 -4.356 -13.487 1.00 77.56 364 TYR A C 1
ATOM 2550 O O . TYR A 1 364 ? 3.700 -4.221 -14.582 1.00 77.56 364 TYR A O 1
ATOM 2558 N N . ALA A 1 365 ? 3.586 -3.780 -12.370 1.00 58.12 365 ALA A N 1
ATOM 2559 C CA . ALA A 1 365 ? 4.697 -2.834 -12.318 1.00 58.12 365 ALA A CA 1
ATOM 2560 C C . ALA A 1 365 ? 5.591 -3.060 -11.090 1.00 58.12 365 ALA A C 1
ATOM 2562 O O . ALA A 1 365 ? 5.123 -3.502 -10.039 1.00 58.12 365 ALA A O 1
ATOM 2563 N N . ASN A 1 366 ? 6.874 -2.719 -11.232 1.00 69.12 366 ASN A N 1
ATOM 2564 C CA . ASN A 1 366 ? 7.814 -2.594 -10.121 1.00 69.12 366 ASN A CA 1
ATOM 2565 C C . ASN A 1 366 ? 7.942 -1.114 -9.764 1.00 69.12 366 ASN A C 1
ATOM 2567 O O . ASN A 1 366 ? 8.435 -0.348 -10.594 1.00 69.12 366 ASN A O 1
ATOM 2571 N N . ASP A 1 367 ? 7.569 -0.752 -8.541 1.00 66.00 367 ASP A N 1
ATOM 2572 C CA . ASP A 1 367 ? 7.748 0.595 -7.993 1.00 66.00 367 ASP A CA 1
ATOM 2573 C C . ASP A 1 367 ? 8.616 0.558 -6.724 1.00 66.00 367 ASP A C 1
ATOM 2575 O O . ASP A 1 367 ? 8.838 -0.501 -6.123 1.00 66.00 367 ASP A O 1
ATOM 2579 N N . SER A 1 368 ? 9.132 1.727 -6.338 1.00 76.88 368 SER A N 1
ATOM 2580 C CA . SER A 1 368 ? 10.032 1.917 -5.197 1.00 76.88 368 SER A CA 1
ATOM 2581 C C . SER A 1 368 ? 9.640 3.166 -4.405 1.00 76.88 368 SER A C 1
ATOM 2583 O O . SER A 1 368 ? 9.562 4.258 -4.968 1.00 76.88 368 SER A O 1
ATOM 2585 N N . GLY A 1 369 ? 9.443 3.012 -3.097 1.00 83.50 369 GLY A N 1
ATOM 2586 C CA . GLY A 1 369 ? 9.128 4.082 -2.154 1.00 83.50 369 GLY A CA 1
ATOM 2587 C C . GLY A 1 369 ? 8.718 3.547 -0.776 1.00 83.50 369 GLY A C 1
ATOM 2588 O O . GLY A 1 369 ? 8.320 2.389 -0.638 1.00 83.50 369 GLY A O 1
ATOM 2589 N N . THR A 1 370 ? 8.724 4.401 0.249 1.00 88.88 370 THR A N 1
ATOM 2590 C CA . THR A 1 370 ? 8.034 4.131 1.536 1.00 88.88 370 THR A CA 1
ATOM 2591 C C . THR A 1 370 ? 6.550 3.818 1.330 1.00 88.88 370 THR A C 1
ATOM 2593 O O . THR A 1 370 ? 5.965 3.008 2.049 1.00 88.88 370 THR A O 1
ATOM 2596 N N . SER A 1 371 ? 5.962 4.366 0.269 1.00 90.50 371 SER A N 1
ATOM 2597 C CA . SER A 1 371 ? 4.632 4.048 -0.249 1.00 90.50 371 SER A CA 1
ATOM 2598 C C . SER A 1 371 ? 4.397 2.563 -0.559 1.00 90.50 371 SER A C 1
ATOM 2600 O O . SER A 1 371 ? 3.261 2.110 -0.433 1.00 90.50 371 SER A O 1
ATOM 2602 N N . MET A 1 372 ? 5.442 1.800 -0.907 1.00 96.19 372 MET A N 1
ATOM 2603 C CA . MET A 1 372 ? 5.379 0.350 -1.162 1.00 96.19 372 MET A CA 1
ATOM 2604 C C . MET A 1 372 ? 5.724 -0.481 0.084 1.00 96.19 372 MET A C 1
ATOM 2606 O O . MET A 1 372 ? 5.274 -1.616 0.201 1.00 96.19 372 MET A O 1
ATOM 2610 N N . ALA A 1 373 ? 6.441 0.099 1.051 1.00 98.50 373 ALA A N 1
ATOM 2611 C CA . ALA A 1 373 ? 6.684 -0.506 2.361 1.00 98.50 373 ALA A CA 1
ATOM 2612 C C . ALA A 1 373 ? 5.432 -0.462 3.265 1.00 98.50 373 ALA A C 1
ATOM 2614 O O . ALA A 1 373 ? 5.064 -1.457 3.893 1.00 98.50 373 ALA A O 1
ATOM 2615 N N . THR A 1 374 ? 4.732 0.677 3.276 1.00 98.88 374 THR A N 1
ATOM 2616 C CA . THR A 1 374 ? 3.497 0.928 4.050 1.00 98.88 374 THR A CA 1
ATOM 2617 C C . THR A 1 374 ? 2.444 -0.195 3.930 1.00 98.88 374 THR A C 1
ATOM 2619 O O . THR A 1 374 ? 2.012 -0.696 4.972 1.00 98.88 374 THR A O 1
ATOM 2622 N N . PRO A 1 375 ? 2.068 -0.682 2.725 1.00 98.88 375 PRO A N 1
ATOM 2623 C CA . PRO A 1 375 ? 1.064 -1.738 2.576 1.00 98.88 375 PRO A CA 1
ATOM 2624 C C . PRO A 1 375 ? 1.460 -3.099 3.157 1.00 98.88 375 PRO A C 1
ATOM 2626 O O . PRO A 1 375 ? 0.573 -3.837 3.587 1.00 98.88 375 PRO A O 1
ATOM 2629 N N . TYR A 1 376 ? 2.753 -3.429 3.252 1.00 98.81 376 TYR A N 1
ATOM 2630 C CA . TYR A 1 376 ? 3.188 -4.637 3.964 1.00 98.81 376 TYR A CA 1
ATOM 2631 C C . TYR A 1 376 ? 2.950 -4.521 5.473 1.00 98.81 376 TYR A C 1
ATOM 2633 O O . TYR A 1 376 ? 2.451 -5.463 6.088 1.00 98.81 376 TYR A O 1
ATOM 2641 N N . VAL A 1 377 ? 3.223 -3.354 6.066 1.00 98.88 377 VAL A N 1
ATOM 2642 C CA . VAL A 1 377 ? 2.933 -3.089 7.486 1.00 98.88 377 VAL A CA 1
ATOM 2643 C C . VAL A 1 377 ? 1.422 -3.038 7.735 1.00 98.88 377 VAL A C 1
ATOM 2645 O O . VAL A 1 377 ? 0.942 -3.600 8.718 1.00 98.88 377 VAL A O 1
ATOM 2648 N N . ALA A 1 378 ? 0.644 -2.448 6.824 1.00 98.88 378 ALA A N 1
ATOM 2649 C CA . ALA A 1 378 ? -0.814 -2.430 6.924 1.00 98.88 378 ALA A CA 1
ATOM 2650 C C . ALA A 1 378 ? -1.433 -3.841 6.823 1.00 98.88 378 ALA A C 1
ATOM 2652 O O . ALA A 1 378 ? -2.383 -4.159 7.542 1.00 98.88 378 ALA A O 1
ATOM 2653 N N . ALA A 1 379 ? -0.876 -4.715 5.979 1.00 98.19 379 ALA A N 1
ATOM 2654 C CA . ALA A 1 379 ? -1.263 -6.121 5.911 1.00 98.19 379 ALA A CA 1
ATOM 2655 C C . ALA A 1 379 ? -0.847 -6.904 7.171 1.00 98.19 379 ALA A C 1
ATOM 2657 O O . ALA A 1 379 ? -1.648 -7.675 7.700 1.00 98.19 379 ALA A O 1
ATOM 2658 N N . ALA A 1 380 ? 0.357 -6.666 7.703 1.00 97.44 380 ALA A N 1
ATOM 2659 C CA . ALA A 1 380 ? 0.807 -7.245 8.970 1.00 97.44 380 ALA A CA 1
ATOM 2660 C C . ALA A 1 380 ? -0.138 -6.878 10.127 1.00 97.44 380 ALA A C 1
ATOM 2662 O O . ALA A 1 380 ? -0.636 -7.763 10.820 1.00 97.44 380 ALA A O 1
ATOM 2663 N N . ALA A 1 381 ? -0.478 -5.592 10.258 1.00 97.44 381 ALA A N 1
ATOM 2664 C CA . ALA A 1 381 ? -1.434 -5.086 11.241 1.00 97.44 381 ALA A CA 1
ATOM 2665 C C . ALA A 1 381 ? -2.831 -5.717 11.099 1.00 97.44 381 ALA A C 1
ATOM 2667 O O . ALA A 1 381 ? -3.508 -5.967 12.095 1.00 97.44 381 ALA A O 1
ATOM 2668 N N . ALA A 1 382 ? -3.271 -6.010 9.871 1.00 96.31 382 ALA A N 1
ATOM 2669 C CA . ALA A 1 382 ? -4.552 -6.665 9.623 1.00 96.31 382 ALA A CA 1
ATOM 2670 C C . ALA A 1 382 ? -4.567 -8.147 10.049 1.00 96.31 382 ALA A C 1
ATOM 2672 O O . ALA A 1 382 ? -5.597 -8.624 10.531 1.00 96.31 382 ALA A O 1
ATOM 2673 N N . LEU A 1 383 ? -3.448 -8.867 9.898 1.00 94.00 383 LEU A N 1
ATOM 2674 C CA . LEU A 1 383 ? -3.296 -10.240 10.400 1.00 94.00 383 LEU A CA 1
ATOM 2675 C C . LEU A 1 383 ? -3.192 -10.271 11.925 1.00 94.00 383 LEU A C 1
ATOM 2677 O O . LEU A 1 383 ? -3.884 -11.059 12.567 1.00 94.00 383 LEU A O 1
ATOM 2681 N N . ASP A 1 384 ? -2.364 -9.398 12.493 1.00 93.56 384 ASP A N 1
ATOM 2682 C CA . ASP A 1 384 ? -2.128 -9.308 13.933 1.00 93.56 384 ASP A CA 1
ATOM 2683 C C . ASP A 1 384 ? -3.420 -8.925 14.677 1.00 93.56 384 ASP A C 1
ATOM 2685 O O . ASP A 1 384 ? -3.833 -9.621 15.601 1.00 93.56 384 ASP A O 1
ATOM 2689 N N . TRP A 1 385 ? -4.190 -7.952 14.171 1.00 93.62 385 TRP A N 1
ATOM 2690 C CA . TRP A 1 385 ? -5.534 -7.658 14.690 1.00 93.62 385 TRP A CA 1
ATOM 2691 C C . TRP A 1 385 ? -6.507 -8.849 14.573 1.00 93.62 385 TRP A C 1
ATOM 2693 O O . TRP A 1 385 ? -7.357 -9.041 15.440 1.00 93.62 385 TRP A O 1
ATOM 2703 N N . ALA A 1 386 ? -6.404 -9.672 13.523 1.00 91.69 386 ALA A N 1
ATOM 2704 C CA . ALA A 1 386 ? -7.260 -10.852 13.347 1.00 91.69 386 ALA A CA 1
ATOM 2705 C C . ALA A 1 386 ? -6.874 -12.037 14.259 1.00 91.69 386 ALA A C 1
ATOM 2707 O O . ALA A 1 386 ? -7.722 -12.893 14.534 1.00 91.69 386 ALA A O 1
ATOM 2708 N N . ALA A 1 387 ? -5.629 -12.084 14.745 1.00 90.12 387 ALA A N 1
ATOM 2709 C CA . ALA A 1 387 ? -5.197 -12.970 15.827 1.00 90.12 387 ALA A CA 1
ATOM 2710 C C . ALA A 1 387 ? -5.553 -12.397 17.212 1.00 90.12 387 ALA A C 1
ATOM 2712 O O . ALA A 1 387 ? -5.990 -13.135 18.098 1.00 90.12 387 ALA A O 1
ATOM 2713 N N . HIS A 1 388 ? -5.448 -11.076 17.366 1.00 89.44 388 HIS A N 1
ATOM 2714 C CA . HIS A 1 388 ? -5.592 -10.341 18.619 1.00 89.44 388 HIS A CA 1
ATOM 2715 C C . HIS A 1 388 ? -6.730 -9.293 18.577 1.00 89.44 388 HIS A C 1
ATOM 2717 O O . HIS A 1 388 ? -6.496 -8.105 18.811 1.00 89.44 388 HIS A O 1
ATOM 2723 N N . PRO A 1 389 ? -8.003 -9.692 18.358 1.00 86.69 389 PRO A N 1
ATOM 2724 C CA . PRO A 1 389 ? -9.126 -8.765 18.142 1.00 86.69 389 PRO A CA 1
ATOM 2725 C C . PRO A 1 389 ? -9.536 -7.941 19.379 1.00 86.69 389 PRO A C 1
ATOM 2727 O O . PRO A 1 389 ? -10.502 -7.179 19.324 1.00 86.69 389 PRO A O 1
ATOM 2730 N N . SER A 1 390 ? -8.834 -8.103 20.504 1.00 89.94 390 SER A N 1
ATOM 2731 C CA . SER A 1 390 ? -8.953 -7.277 21.711 1.00 89.94 390 SER A CA 1
ATOM 2732 C C . SER A 1 390 ? -7.932 -6.136 21.795 1.00 89.94 390 SER A C 1
ATOM 2734 O O . SER A 1 390 ? -8.046 -5.325 22.711 1.00 89.94 390 SER A O 1
ATOM 2736 N N . PHE A 1 391 ? -6.938 -6.076 20.902 1.00 92.19 391 PHE A N 1
ATOM 2737 C CA . PHE A 1 391 ? -5.968 -4.979 20.856 1.00 92.19 391 PHE A CA 1
ATOM 2738 C C . PHE A 1 391 ? -6.649 -3.653 20.488 1.00 92.19 391 PHE A C 1
ATOM 2740 O O . PHE A 1 391 ? -7.445 -3.573 19.546 1.00 92.19 391 PHE A O 1
ATOM 2747 N N . THR A 1 392 ? -6.291 -2.587 21.203 1.00 96.38 392 THR A N 1
ATOM 2748 C CA . THR A 1 392 ? -6.483 -1.212 20.726 1.00 96.38 392 THR A CA 1
ATOM 2749 C C . THR A 1 392 ? -5.488 -0.905 19.593 1.00 96.38 392 THR A C 1
ATOM 2751 O O . THR A 1 392 ? -4.523 -1.646 19.404 1.00 96.38 392 THR A O 1
ATOM 2754 N N . PRO A 1 393 ? -5.654 0.194 18.832 1.00 96.88 393 PRO A N 1
ATOM 2755 C CA . PRO A 1 393 ? -4.660 0.589 17.832 1.00 96.88 393 PRO A CA 1
ATOM 2756 C C . PRO A 1 393 ? -3.285 0.886 18.440 1.00 96.88 393 PRO A C 1
ATOM 2758 O O . PRO A 1 393 ? -2.279 0.672 17.774 1.00 96.88 393 PRO A O 1
ATOM 2761 N N . ALA A 1 394 ? -3.241 1.326 19.704 1.00 97.00 394 ALA A N 1
ATOM 2762 C CA . ALA A 1 394 ? -2.000 1.493 20.448 1.00 97.00 394 ALA A CA 1
ATOM 2763 C C . ALA A 1 394 ? -1.350 0.139 20.763 1.00 97.00 394 ALA A C 1
ATOM 2765 O O . ALA A 1 394 ? -0.187 -0.046 20.428 1.00 97.00 394 ALA A O 1
ATOM 2766 N N . ASP A 1 395 ? -2.106 -0.833 21.291 1.00 96.75 395 ASP A N 1
ATOM 2767 C CA . ASP A 1 395 ? -1.585 -2.192 21.517 1.00 96.75 395 ASP A CA 1
ATOM 2768 C C . ASP A 1 395 ? -1.050 -2.810 20.220 1.00 96.75 395 ASP A C 1
ATOM 2770 O O . ASP A 1 395 ? 0.022 -3.396 20.223 1.00 96.75 395 ASP A O 1
ATOM 2774 N N . LEU A 1 396 ? -1.775 -2.646 19.107 1.00 96.62 396 LEU A N 1
ATOM 2775 C CA . LEU A 1 396 ? -1.402 -3.168 17.790 1.00 96.62 396 LEU A CA 1
ATOM 2776 C C . LEU A 1 396 ? -0.119 -2.516 17.246 1.00 96.62 396 LEU A C 1
ATOM 2778 O O . LEU A 1 396 ? 0.764 -3.211 16.750 1.00 96.62 396 LEU A O 1
ATOM 2782 N N . ARG A 1 397 ? 0.005 -1.188 17.366 1.00 97.50 397 ARG A N 1
ATOM 2783 C CA . ARG A 1 397 ? 1.212 -0.428 16.999 1.00 97.50 397 ARG A CA 1
ATOM 2784 C C . ARG A 1 397 ? 2.410 -0.879 17.838 1.00 97.50 397 ARG A C 1
ATOM 2786 O O . ARG A 1 397 ? 3.430 -1.276 17.280 1.00 97.50 397 ARG A O 1
ATOM 2793 N N . ASP A 1 398 ? 2.255 -0.895 19.159 1.00 97.00 398 ASP A N 1
ATOM 2794 C CA . ASP A 1 398 ? 3.294 -1.285 20.114 1.00 97.00 398 ASP A CA 1
ATOM 2795 C C . ASP A 1 398 ? 3.695 -2.766 19.953 1.00 97.00 398 ASP A C 1
ATOM 2797 O O . ASP A 1 398 ? 4.862 -3.114 20.136 1.00 97.00 398 ASP A O 1
ATOM 2801 N N . HIS A 1 399 ? 2.755 -3.646 19.589 1.00 97.44 399 HIS A N 1
ATOM 2802 C CA . HIS A 1 399 ? 3.004 -5.067 19.338 1.00 97.44 399 HIS A CA 1
ATOM 2803 C C . HIS A 1 399 ? 3.866 -5.271 18.088 1.00 97.44 399 HIS A C 1
ATOM 2805 O O . HIS A 1 399 ? 4.945 -5.850 18.202 1.00 97.44 399 HIS A O 1
ATOM 2811 N N . LEU A 1 400 ? 3.466 -4.704 16.943 1.00 98.25 400 LEU A N 1
ATOM 2812 C CA . LEU A 1 400 ? 4.229 -4.764 15.689 1.00 98.25 400 LEU A CA 1
ATOM 2813 C C . LEU A 1 400 ? 5.653 -4.215 15.859 1.00 98.25 400 LEU A C 1
ATOM 2815 O O . LEU A 1 400 ? 6.610 -4.858 15.427 1.00 98.25 400 LEU A O 1
ATOM 2819 N N . VAL A 1 401 ? 5.791 -3.068 16.532 1.00 98.06 401 VAL A N 1
ATOM 2820 C CA . VAL A 1 401 ? 7.079 -2.421 16.842 1.00 98.06 401 VAL A CA 1
ATOM 2821 C C . VAL A 1 401 ? 7.940 -3.296 17.761 1.00 98.06 401 VAL A C 1
ATOM 2823 O O . VAL A 1 401 ? 9.135 -3.448 17.524 1.00 98.06 401 VAL A O 1
ATOM 2826 N N . ARG A 1 402 ? 7.355 -3.928 18.788 1.00 96.50 402 ARG A N 1
ATOM 2827 C CA . ARG A 1 402 ? 8.074 -4.806 19.731 1.00 96.50 402 ARG A CA 1
ATOM 2828 C C . ARG A 1 402 ? 8.458 -6.167 19.137 1.00 96.50 402 ARG A C 1
ATOM 2830 O O . ARG A 1 402 ? 9.395 -6.788 19.635 1.00 96.50 402 ARG A O 1
ATOM 2837 N N . THR A 1 403 ? 7.735 -6.649 18.127 1.00 97.50 403 THR A N 1
ATOM 2838 C CA . THR A 1 403 ? 8.016 -7.930 17.450 1.00 97.50 403 THR A CA 1
ATOM 2839 C C . THR A 1 403 ? 8.849 -7.788 16.175 1.00 97.50 403 THR A C 1
ATOM 2841 O O . THR A 1 403 ? 9.110 -8.795 15.526 1.00 97.50 403 THR A O 1
ATOM 2844 N N . ALA A 1 404 ? 9.261 -6.571 15.811 1.00 98.00 404 ALA A N 1
ATOM 2845 C CA . ALA A 1 404 ? 10.104 -6.305 14.649 1.00 98.00 404 ALA A CA 1
ATOM 2846 C C . ALA A 1 404 ? 11.469 -7.024 14.716 1.00 98.00 404 ALA A C 1
ATOM 2848 O O . ALA A 1 404 ? 12.036 -7.254 15.787 1.00 98.00 404 ALA A O 1
ATOM 2849 N N . GLU A 1 405 ? 12.017 -7.354 13.548 1.00 97.44 405 GLU A N 1
ATOM 2850 C CA . GLU A 1 405 ? 13.381 -7.856 13.391 1.00 97.44 405 GLU A CA 1
ATOM 2851 C C . GLU A 1 405 ? 14.359 -6.670 13.456 1.00 97.44 405 GLU A C 1
ATOM 2853 O O . GLU A 1 405 ? 14.456 -5.903 12.499 1.00 97.44 405 GLU A O 1
ATOM 2858 N N . ASP A 1 406 ? 15.052 -6.516 14.589 1.00 96.19 406 ASP A N 1
ATOM 2859 C CA . ASP A 1 406 ? 16.074 -5.484 14.846 1.00 96.19 406 ASP A CA 1
ATOM 2860 C C . ASP A 1 406 ? 17.128 -5.446 13.715 1.00 96.19 406 ASP A C 1
ATOM 2862 O O . ASP A 1 406 ? 17.847 -6.423 13.475 1.00 96.19 406 ASP A O 1
ATOM 2866 N N . LEU A 1 407 ? 17.190 -4.314 13.006 1.00 92.44 407 LEU A N 1
ATOM 2867 C CA . LEU A 1 407 ? 18.101 -4.037 11.894 1.00 92.44 407 LEU A CA 1
ATOM 2868 C C . LEU A 1 407 ? 18.795 -2.694 12.128 1.00 92.44 407 LEU A C 1
ATOM 2870 O O . LEU A 1 407 ? 18.161 -1.729 12.541 1.00 92.44 407 LEU A O 1
ATOM 2874 N N . GLY A 1 408 ? 20.077 -2.607 11.761 1.00 92.12 408 GLY A N 1
ATOM 2875 C CA . GLY A 1 408 ? 20.862 -1.378 11.889 1.00 92.12 408 GLY A CA 1
ATOM 2876 C C . GLY A 1 408 ? 21.658 -1.332 13.192 1.00 92.12 408 GLY A C 1
ATOM 2877 O O . GLY A 1 408 ? 22.551 -2.161 13.402 1.00 92.12 408 GLY A O 1
ATOM 2878 N N . ALA A 1 409 ? 21.403 -0.326 14.027 1.00 90.12 409 ALA A N 1
ATOM 2879 C CA . ALA A 1 409 ? 22.021 -0.189 15.344 1.00 90.12 409 ALA A CA 1
ATOM 2880 C C . ALA A 1 409 ? 21.124 -0.815 16.436 1.00 90.12 409 ALA A C 1
ATOM 2882 O O . ALA A 1 409 ? 19.972 -0.413 16.525 1.00 90.12 409 ALA A O 1
ATOM 2883 N N . PRO A 1 410 ? 21.634 -1.716 17.310 1.00 90.94 410 PRO A N 1
ATOM 2884 C CA . PRO A 1 410 ? 20.793 -2.531 18.194 1.00 90.94 410 PRO A CA 1
ATOM 2885 C C . PRO A 1 410 ? 19.755 -1.752 19.013 1.00 90.94 410 PRO A C 1
ATOM 2887 O O . PRO A 1 410 ? 20.107 -0.893 19.832 1.00 90.94 410 PRO A O 1
ATOM 2890 N N . GLY A 1 411 ? 18.488 -2.125 18.844 1.00 92.44 411 GLY A N 1
ATOM 2891 C CA . GLY A 1 411 ? 17.327 -1.409 19.364 1.00 92.44 411 GLY A CA 1
ATOM 2892 C C . GLY A 1 411 ? 16.746 -0.412 18.356 1.00 92.44 411 GLY A C 1
ATOM 2893 O O . GLY A 1 411 ? 16.876 -0.565 17.151 1.00 92.44 411 GLY A O 1
ATOM 2894 N N . ARG A 1 412 ? 16.039 0.612 18.849 1.00 95.31 412 ARG A N 1
ATOM 2895 C CA . ARG A 1 412 ? 15.355 1.581 17.980 1.00 95.31 412 ARG A CA 1
ATOM 2896 C C . ARG A 1 412 ? 16.344 2.612 17.423 1.00 95.31 412 ARG A C 1
ATOM 2898 O O . ARG A 1 412 ? 16.884 3.403 18.202 1.00 95.31 412 ARG A O 1
ATOM 2905 N N . ASP A 1 413 ? 16.498 2.676 16.101 1.00 95.50 413 ASP A N 1
ATOM 2906 C CA . ASP A 1 413 ? 17.302 3.685 15.394 1.00 95.50 413 ASP A CA 1
ATOM 2907 C C . ASP A 1 413 ? 16.470 4.575 14.446 1.00 95.50 413 ASP A C 1
ATOM 2909 O O . ASP A 1 413 ? 15.278 4.357 14.232 1.00 95.50 413 ASP A O 1
ATOM 2913 N N . ASP A 1 414 ? 17.071 5.662 13.952 1.00 93.44 414 ASP A N 1
ATOM 2914 C CA . ASP A 1 414 ? 16.378 6.662 13.124 1.00 93.44 414 ASP A CA 1
ATOM 2915 C C . ASP A 1 414 ? 16.070 6.188 11.695 1.00 93.44 414 ASP A C 1
ATOM 2917 O O . ASP A 1 414 ? 15.201 6.772 11.049 1.00 93.44 414 ASP A O 1
ATOM 2921 N N . PHE A 1 415 ? 16.769 5.175 11.183 1.00 91.81 415 PHE A N 1
ATOM 2922 C CA . PHE A 1 415 ? 16.609 4.687 9.813 1.00 91.81 415 PHE A CA 1
ATOM 2923 C C . PHE A 1 415 ? 15.561 3.585 9.739 1.00 91.81 415 PHE A C 1
ATOM 2925 O O . PHE A 1 415 ? 14.649 3.667 8.919 1.00 91.81 415 PHE A O 1
ATOM 2932 N N . PHE A 1 416 ? 15.685 2.570 10.595 1.00 95.00 416 PHE A N 1
ATOM 2933 C CA . PHE A 1 416 ? 14.810 1.401 10.573 1.00 95.00 416 PHE A CA 1
ATOM 2934 C C . PHE A 1 416 ? 13.589 1.537 11.489 1.00 95.00 416 PHE A C 1
ATOM 2936 O O . PHE A 1 416 ? 12.631 0.775 11.339 1.00 95.00 416 PHE A O 1
ATOM 2943 N N . GLY A 1 417 ? 13.600 2.485 12.430 1.00 97.94 417 GLY A N 1
ATOM 2944 C CA . GLY A 1 417 ? 12.693 2.458 13.572 1.00 97.94 417 GLY A CA 1
ATOM 2945 C C . GLY A 1 417 ? 13.120 1.341 14.522 1.00 97.94 417 GLY A C 1
ATOM 2946 O O . GLY A 1 417 ? 14.297 1.233 14.852 1.00 97.94 417 GLY A O 1
ATOM 2947 N N . ALA A 1 418 ? 12.190 0.495 14.961 1.00 97.56 418 ALA A N 1
ATOM 2948 C CA . ALA A 1 418 ? 12.499 -0.703 15.748 1.00 97.56 418 ALA A CA 1
ATOM 2949 C C . ALA A 1 418 ? 12.985 -1.907 14.912 1.00 97.56 418 ALA A C 1
ATOM 2951 O O . ALA A 1 418 ? 13.287 -2.951 15.486 1.00 97.56 418 ALA A O 1
ATOM 2952 N N . GLY A 1 419 ? 13.049 -1.784 13.579 1.00 98.06 419 GLY A N 1
ATOM 2953 C CA . GLY A 1 419 ? 13.509 -2.846 12.683 1.00 98.06 419 GLY A CA 1
ATOM 2954 C C . GLY A 1 419 ? 12.548 -3.136 11.528 1.00 98.06 419 GLY A C 1
ATOM 2955 O O . GLY A 1 419 ? 11.648 -2.348 11.222 1.00 98.06 419 GLY A O 1
ATOM 2956 N N . LEU A 1 420 ? 12.733 -4.283 10.874 1.00 98.44 420 LEU A N 1
ATOM 2957 C CA . LEU A 1 420 ? 11.817 -4.769 9.841 1.00 98.44 420 LEU A CA 1
ATOM 2958 C C . LEU A 1 420 ? 10.546 -5.346 10.477 1.00 98.44 420 LEU A C 1
ATOM 2960 O O . LEU A 1 420 ? 10.625 -6.111 11.435 1.00 98.44 420 LEU A O 1
ATOM 2964 N N . VAL A 1 421 ? 9.373 -5.061 9.911 1.00 98.62 421 VAL A N 1
ATOM 2965 C CA . VAL A 1 421 ? 8.130 -5.729 10.317 1.00 98.62 421 VAL A CA 1
ATOM 2966 C C . VAL A 1 421 ? 8.256 -7.250 10.159 1.00 98.62 421 VAL A C 1
ATOM 2968 O O . VAL A 1 421 ? 8.611 -7.745 9.091 1.00 98.62 421 VAL A O 1
ATOM 2971 N N . ASP A 1 422 ? 7.942 -7.997 11.218 1.00 97.88 422 ASP A N 1
ATOM 2972 C CA . ASP A 1 422 ? 7.988 -9.463 11.232 1.00 97.88 422 ASP A CA 1
ATOM 2973 C C . ASP A 1 422 ? 6.604 -10.040 11.584 1.00 97.88 422 ASP A C 1
ATOM 2975 O O . ASP A 1 422 ? 6.288 -10.281 12.754 1.00 97.88 422 ASP A O 1
ATOM 2979 N N . PRO A 1 423 ? 5.747 -10.295 10.576 1.00 95.62 423 PRO A N 1
ATOM 2980 C CA . PRO A 1 423 ? 4.397 -10.802 10.811 1.00 95.62 423 PRO A CA 1
ATOM 2981 C C . PRO A 1 423 ? 4.384 -12.239 11.349 1.00 95.62 423 PRO A C 1
ATOM 2983 O O . PRO A 1 423 ? 3.365 -12.679 11.876 1.00 95.62 423 PRO A O 1
ATOM 2986 N N . LEU A 1 424 ? 5.492 -12.984 11.235 1.00 95.00 424 LEU A N 1
ATOM 2987 C CA . LEU A 1 424 ? 5.600 -14.322 11.815 1.00 95.00 424 LEU A CA 1
ATOM 2988 C C . LEU A 1 424 ? 5.916 -14.241 13.312 1.00 95.00 424 LEU A C 1
ATOM 2990 O O . LEU A 1 424 ? 5.343 -15.013 14.077 1.00 95.00 424 LEU A O 1
ATOM 2994 N N . ALA A 1 425 ? 6.773 -13.306 13.735 1.00 95.50 425 ALA A N 1
ATOM 2995 C CA . ALA A 1 425 ? 6.994 -13.028 15.153 1.00 95.50 425 ALA A CA 1
ATOM 2996 C C . ALA A 1 425 ? 5.711 -12.502 15.812 1.00 95.50 425 ALA A C 1
ATOM 2998 O O . ALA A 1 425 ? 5.290 -13.068 16.817 1.00 95.50 425 ALA A O 1
ATOM 2999 N N . ALA A 1 426 ? 5.026 -11.525 15.205 1.00 94.00 426 ALA A N 1
ATOM 3000 C CA . ALA A 1 426 ? 3.747 -11.014 15.711 1.00 94.00 426 ALA A CA 1
ATOM 3001 C C . ALA A 1 426 ? 2.700 -12.132 15.911 1.00 94.00 426 ALA A C 1
ATOM 3003 O O . ALA A 1 426 ? 2.121 -12.263 16.984 1.00 94.00 426 ALA A O 1
ATOM 3004 N N . LEU A 1 427 ? 2.503 -13.006 14.917 1.00 91.31 427 LEU A N 1
ATOM 3005 C CA . LEU A 1 427 ? 1.525 -14.103 15.000 1.00 91.31 427 LEU A CA 1
ATOM 3006 C C . LEU A 1 427 ? 1.964 -15.309 15.855 1.00 91.31 427 LEU A C 1
ATOM 3008 O O . LEU A 1 427 ? 1.193 -16.262 15.991 1.00 91.31 427 LEU A O 1
ATOM 3012 N N . THR A 1 428 ? 3.187 -15.316 16.397 1.00 90.88 428 THR A N 1
ATOM 3013 C CA . THR A 1 428 ? 3.691 -16.403 17.262 1.00 90.88 428 THR A CA 1
ATOM 3014 C C . THR A 1 428 ? 4.155 -15.941 18.642 1.00 90.88 428 THR A C 1
ATOM 3016 O O . THR A 1 428 ? 4.453 -16.788 19.492 1.00 90.88 428 THR A O 1
ATOM 3019 N N . ASP A 1 429 ? 4.156 -14.633 18.914 1.00 87.75 429 ASP A N 1
ATOM 3020 C CA . ASP A 1 429 ? 4.347 -14.121 20.264 1.00 87.75 429 ASP A CA 1
ATOM 3021 C C . ASP A 1 429 ? 3.236 -14.638 21.192 1.00 87.75 429 ASP A C 1
ATOM 3023 O O . ASP A 1 429 ? 2.073 -14.797 20.827 1.00 87.75 429 ASP A O 1
ATOM 3027 N N . SER A 1 430 ? 3.632 -14.970 22.415 1.00 70.44 430 SER A N 1
ATOM 3028 C CA . SER A 1 430 ? 2.755 -15.448 23.485 1.00 70.44 430 SER A CA 1
ATOM 3029 C C . SER A 1 430 ? 2.752 -14.501 24.689 1.00 70.44 430 SER A C 1
ATOM 3031 O O . SER A 1 430 ? 2.200 -14.837 25.741 1.00 70.44 430 SER A O 1
ATOM 3033 N N . ALA A 1 431 ? 3.393 -13.333 24.572 1.00 59.84 431 ALA A N 1
ATOM 3034 C CA . ALA A 1 431 ? 3.306 -12.273 25.560 1.00 59.84 431 ALA A CA 1
ATOM 3035 C C . ALA A 1 431 ? 1.861 -11.744 25.661 1.00 59.84 431 ALA A C 1
ATOM 3037 O O . ALA A 1 431 ? 1.178 -11.595 24.648 1.00 59.84 431 ALA A O 1
ATOM 3038 N N . PRO A 1 432 ? 1.362 -11.437 26.872 1.00 53.09 432 PRO A N 1
ATOM 3039 C CA . PRO A 1 432 ? 0.073 -10.774 27.010 1.00 53.09 432 PRO A CA 1
ATOM 3040 C C . PRO A 1 432 ? 0.125 -9.359 26.417 1.00 53.09 432 PRO A C 1
ATOM 3042 O O . PRO A 1 432 ? 1.172 -8.709 26.438 1.00 53.09 432 PRO A O 1
ATOM 3045 N N . ALA A 1 433 ? -1.033 -8.867 25.965 1.00 55.59 433 ALA A N 1
ATOM 3046 C CA . ALA A 1 433 ? -1.223 -7.469 25.580 1.00 55.59 433 ALA A CA 1
ATOM 3047 C C . ALA A 1 433 ? -0.661 -6.517 26.649 1.00 55.59 433 ALA A C 1
ATOM 3049 O O . ALA A 1 433 ? -0.773 -6.790 27.852 1.00 55.59 433 ALA A O 1
ATOM 3050 N N . SER A 1 434 ? -0.102 -5.384 26.219 1.00 49.28 434 SER A N 1
ATOM 3051 C CA . SER A 1 434 ? 0.352 -4.345 27.141 1.00 49.28 434 SER A CA 1
ATOM 3052 C C . SER A 1 434 ? -0.844 -3.859 27.959 1.00 49.28 434 SER A C 1
ATOM 3054 O O . SER A 1 434 ? -1.764 -3.249 27.431 1.00 49.28 434 SER A O 1
ATOM 3056 N N . THR A 1 435 ? -0.881 -4.109 29.271 1.00 36.56 435 THR A N 1
ATOM 3057 C CA . THR A 1 435 ? -2.034 -3.710 30.105 1.00 36.56 435 THR A CA 1
ATOM 3058 C C . THR A 1 435 ? -2.035 -2.207 30.434 1.00 36.56 435 THR A C 1
ATOM 3060 O O . THR A 1 435 ? -2.452 -1.797 31.520 1.00 36.56 435 THR A O 1
ATOM 3063 N N . GLY A 1 436 ? -1.538 -1.383 29.509 1.00 37.91 436 GLY A N 1
ATOM 3064 C CA . GLY A 1 436 ? -1.398 0.067 29.583 1.00 37.91 436 GLY A CA 1
ATOM 3065 C C . GLY A 1 436 ? -2.703 0.802 29.297 1.00 37.91 436 GLY A C 1
ATOM 3066 O O . GLY A 1 436 ? -2.767 1.625 28.391 1.00 37.91 436 GLY A O 1
ATOM 3067 N N . SER A 1 437 ? -3.749 0.530 30.085 1.00 29.00 437 SER A N 1
ATOM 3068 C CA . SER A 1 437 ? -4.965 1.352 30.054 1.00 29.00 437 SER A CA 1
ATOM 3069 C C . SER A 1 437 ? -4.591 2.821 30.318 1.00 29.00 437 SER A C 1
ATOM 3071 O O . SER A 1 437 ? -3.983 3.089 31.363 1.00 29.00 437 SER A O 1
ATOM 3073 N N . PRO A 1 438 ? -4.921 3.772 29.419 1.00 37.19 438 PRO A N 1
ATOM 3074 C CA . PRO A 1 438 ? -4.445 5.149 29.500 1.00 37.19 438 PRO A CA 1
ATOM 3075 C C . PRO A 1 438 ? -5.150 5.917 30.624 1.00 37.19 438 PRO A C 1
ATOM 3077 O O . PRO A 1 438 ? -6.077 6.701 30.415 1.00 37.19 438 PRO A O 1
ATOM 3080 N N . THR A 1 439 ? -4.663 5.718 31.847 1.00 30.31 439 THR A N 1
ATOM 3081 C CA . THR A 1 439 ? -4.814 6.704 32.915 1.00 30.31 439 THR A CA 1
ATOM 3082 C C . THR A 1 439 ? -3.955 7.908 32.525 1.00 30.31 439 THR A C 1
ATOM 3084 O O . THR A 1 439 ? -2.751 7.728 32.340 1.00 30.31 439 THR A O 1
ATOM 3087 N N . PRO A 1 440 ? -4.518 9.119 32.374 1.00 36.88 440 PRO A N 1
ATOM 3088 C CA . PRO A 1 440 ? -3.726 10.288 32.019 1.00 36.88 440 PRO A CA 1
ATOM 3089 C C . PRO A 1 440 ? -2.832 10.676 33.201 1.00 36.88 440 PRO A C 1
ATOM 3091 O O . PRO A 1 440 ? -3.312 11.245 34.181 1.00 36.88 440 PRO A O 1
ATOM 3094 N N . ASP A 1 441 ? -1.540 10.361 33.114 1.00 30.59 441 ASP A N 1
ATOM 3095 C CA . ASP A 1 441 ? -0.535 10.819 34.073 1.00 30.59 441 ASP A CA 1
ATOM 3096 C C . ASP A 1 441 ? -0.140 12.276 33.749 1.00 30.59 441 ASP A C 1
ATOM 3098 O O . ASP A 1 441 ? 0.417 12.534 32.674 1.00 30.59 441 ASP A O 1
ATOM 3102 N N . PRO A 1 442 ? -0.421 13.262 34.624 1.00 43.47 442 PRO A N 1
ATOM 3103 C CA . PRO A 1 442 ? -0.101 14.669 34.390 1.00 43.47 442 PRO A CA 1
ATOM 3104 C C . PRO A 1 442 ? 1.393 14.973 34.641 1.00 43.47 442 PRO A C 1
ATOM 3106 O O . PRO A 1 442 ? 1.731 15.909 35.367 1.00 43.47 442 PRO A O 1
ATOM 3109 N N . ALA A 1 443 ? 2.288 14.180 34.042 1.00 38.09 443 ALA A N 1
ATOM 3110 C CA . ALA A 1 443 ? 3.738 14.218 34.261 1.00 38.09 443 ALA A CA 1
ATOM 3111 C C . ALA A 1 443 ? 4.580 14.470 32.989 1.00 38.09 443 ALA A C 1
ATOM 3113 O O . ALA A 1 443 ? 5.796 14.654 33.082 1.00 38.09 443 ALA A O 1
ATOM 3114 N N . ALA A 1 444 ? 3.961 14.573 31.806 1.00 32.56 444 ALA A N 1
ATOM 3115 C CA . ALA A 1 444 ? 4.629 15.064 30.598 1.00 32.56 444 ALA A CA 1
ATOM 3116 C C . ALA A 1 444 ? 4.793 16.597 30.665 1.00 32.56 444 ALA A C 1
ATOM 3118 O O . ALA A 1 444 ? 3.931 17.360 30.227 1.00 32.56 444 ALA A O 1
ATOM 3119 N N . THR A 1 445 ? 5.897 17.059 31.259 1.00 32.94 445 THR A N 1
ATOM 3120 C CA . THR A 1 445 ? 6.196 18.495 31.396 1.00 32.94 445 THR A CA 1
ATOM 3121 C C . THR A 1 445 ? 6.394 19.133 30.021 1.00 32.94 445 THR A C 1
ATOM 3123 O O . THR A 1 445 ? 7.394 18.880 29.352 1.00 32.94 445 THR A O 1
ATOM 3126 N N . ALA A 1 446 ? 5.453 19.986 29.611 1.00 35.00 446 ALA A N 1
ATOM 3127 C CA . ALA A 1 446 ? 5.575 20.767 28.386 1.00 35.00 446 ALA A CA 1
ATOM 3128 C C . ALA A 1 446 ? 6.835 21.660 28.425 1.00 35.00 446 ALA A C 1
ATOM 3130 O O . ALA A 1 446 ? 7.125 22.245 29.477 1.00 35.00 446 ALA A O 1
ATOM 3131 N N . PRO A 1 447 ? 7.562 21.831 27.302 1.00 34.53 447 PRO A N 1
ATOM 3132 C CA . PRO A 1 447 ? 8.616 22.833 27.204 1.00 34.53 447 PRO A CA 1
ATOM 3133 C C . PRO A 1 447 ? 8.056 24.211 27.565 1.00 34.53 447 PRO A C 1
ATOM 3135 O O . PRO A 1 447 ? 7.076 24.664 26.974 1.00 34.53 447 PRO A O 1
ATOM 3138 N N . ALA A 1 448 ? 8.650 24.867 28.561 1.00 33.03 448 ALA A N 1
ATOM 3139 C CA . ALA A 1 448 ? 8.138 26.136 29.056 1.00 33.03 448 ALA A CA 1
ATOM 3140 C C . ALA A 1 448 ? 8.240 27.220 27.972 1.00 33.03 448 ALA A C 1
ATOM 3142 O O . ALA A 1 448 ? 9.340 27.581 27.550 1.00 33.03 448 ALA A O 1
ATOM 3143 N N . THR A 1 449 ? 7.096 27.770 27.556 1.00 34.28 449 THR A N 1
ATOM 3144 C CA . THR A 1 449 ? 7.041 28.951 26.688 1.00 34.28 449 THR A CA 1
ATOM 3145 C C . THR A 1 449 ? 7.847 30.086 27.329 1.00 34.28 449 THR A C 1
ATOM 3147 O O . THR A 1 449 ? 7.523 30.482 28.452 1.00 34.28 449 THR A O 1
ATOM 3150 N N . PRO A 1 450 ? 8.877 30.640 26.663 1.00 35.31 450 PRO A N 1
ATOM 3151 C CA . PRO A 1 450 ? 9.642 31.741 27.227 1.00 35.31 450 PRO A CA 1
ATOM 3152 C C . PRO A 1 450 ? 8.780 33.007 27.265 1.00 35.31 450 PRO A C 1
ATOM 3154 O O . PRO A 1 450 ? 8.465 33.595 26.230 1.00 35.31 450 PRO A O 1
ATOM 3157 N N . THR A 1 451 ? 8.400 33.437 28.469 1.00 33.28 451 THR A N 1
ATOM 3158 C CA . THR A 1 451 ? 7.769 34.742 28.696 1.00 33.28 451 THR A CA 1
ATOM 3159 C C . THR A 1 451 ? 8.705 35.853 28.202 1.00 33.28 451 THR A C 1
ATOM 3161 O O . THR A 1 451 ? 9.845 35.913 28.666 1.00 33.28 451 THR A O 1
ATOM 3164 N N . PRO A 1 452 ? 8.269 36.750 27.298 1.00 33.81 452 PRO A N 1
ATOM 3165 C CA . PRO A 1 452 ? 9.117 37.834 26.816 1.00 33.81 452 PRO A CA 1
ATOM 3166 C C . PRO A 1 452 ? 9.297 38.913 27.894 1.00 33.81 452 PRO A C 1
ATOM 3168 O O . PRO A 1 452 ? 8.351 39.617 28.250 1.00 33.81 452 PRO A O 1
ATOM 3171 N N . GLU A 1 453 ? 10.522 39.069 28.395 1.00 33.47 453 GLU A N 1
ATOM 3172 C CA . GLU A 1 453 ? 10.906 40.189 29.263 1.00 33.47 453 GLU A CA 1
ATOM 3173 C C . GLU A 1 453 ? 11.170 41.454 28.408 1.00 33.47 453 GLU A C 1
ATOM 3175 O O . GLU A 1 453 ? 11.799 41.360 27.347 1.00 33.47 453 GLU A O 1
ATOM 3180 N N . PRO A 1 454 ? 10.663 42.647 28.788 1.00 34.75 454 PRO A N 1
ATOM 3181 C CA . PRO A 1 454 ? 10.621 43.796 27.884 1.00 34.75 454 PRO A CA 1
ATOM 3182 C C . PRO A 1 454 ? 12.005 44.417 27.646 1.00 34.75 454 PRO A C 1
ATOM 3184 O O . PRO A 1 454 ? 12.581 45.061 28.521 1.00 34.75 454 PRO A O 1
ATOM 3187 N N . THR A 1 455 ? 12.510 44.292 26.417 1.00 31.55 455 THR A N 1
ATOM 3188 C CA . THR A 1 455 ? 13.753 44.946 25.977 1.00 31.55 455 THR A CA 1
ATOM 3189 C C . THR A 1 455 ? 13.476 46.350 25.422 1.00 31.55 455 THR A C 1
ATOM 3191 O O . THR A 1 455 ? 12.477 46.587 24.746 1.00 31.55 455 THR A O 1
ATOM 3194 N N . THR A 1 456 ? 14.357 47.301 25.737 1.00 32.34 456 THR A N 1
ATOM 3195 C CA . THR A 1 456 ? 14.170 48.744 25.510 1.00 32.34 456 THR A CA 1
ATOM 3196 C C . THR A 1 456 ? 14.387 49.200 24.066 1.00 32.34 456 THR A C 1
ATOM 3198 O O . THR A 1 456 ? 15.361 48.816 23.423 1.00 32.34 456 THR A O 1
ATOM 3201 N N . THR A 1 457 ? 13.543 50.128 23.615 1.00 35.09 457 THR A N 1
ATOM 3202 C CA . THR A 1 457 ? 13.589 50.808 22.310 1.00 35.09 457 THR A CA 1
ATOM 3203 C C . THR A 1 457 ? 14.862 51.638 22.063 1.00 35.09 457 THR A C 1
ATOM 3205 O O . THR A 1 457 ? 15.143 52.549 22.844 1.00 35.09 457 THR A O 1
ATOM 3208 N N . PRO A 1 458 ? 15.556 51.451 20.924 1.00 34.97 458 PRO A N 1
ATOM 3209 C CA . PRO A 1 458 ? 16.393 52.470 20.294 1.00 34.97 458 PRO A CA 1
ATOM 3210 C C . PRO A 1 458 ? 15.610 53.288 19.239 1.00 34.97 458 PRO A C 1
ATOM 3212 O O . PRO A 1 458 ? 14.645 52.812 18.643 1.00 34.97 458 PRO A O 1
ATOM 3215 N N . ALA A 1 459 ? 16.028 54.536 19.013 1.00 34.22 459 ALA A N 1
ATOM 3216 C CA . ALA A 1 459 ? 15.406 55.489 18.082 1.00 34.22 459 ALA A CA 1
ATOM 3217 C C . ALA A 1 459 ? 15.813 55.247 16.600 1.00 34.22 459 ALA A C 1
ATOM 3219 O O . ALA A 1 459 ? 16.823 54.583 16.356 1.00 34.22 459 ALA A O 1
ATOM 3220 N N . PRO A 1 460 ? 15.057 55.760 15.603 1.00 38.88 460 PRO A N 1
ATOM 3221 C CA . PRO A 1 460 ? 15.311 55.486 14.184 1.00 38.88 460 PRO A CA 1
ATOM 3222 C C . PRO A 1 460 ? 16.507 56.264 13.609 1.00 38.88 460 PRO A C 1
ATOM 3224 O O . PRO A 1 460 ? 16.915 57.292 14.145 1.00 38.88 460 PRO A O 1
ATOM 3227 N N . SER A 1 461 ? 17.015 55.789 12.467 1.00 31.48 461 SER A N 1
ATOM 3228 C CA . SER A 1 461 ? 18.031 56.455 11.639 1.00 31.48 461 SER A CA 1
ATOM 3229 C C . SER A 1 461 ? 17.525 56.611 10.197 1.00 31.48 461 SER A C 1
ATOM 3231 O O . SER A 1 461 ? 16.658 55.853 9.760 1.00 31.48 461 SER A O 1
ATOM 3233 N N . GLU A 1 462 ? 18.021 57.619 9.482 1.00 35.47 462 GLU A N 1
ATOM 3234 C CA . GLU A 1 462 ? 17.420 58.141 8.245 1.00 35.47 462 GLU A CA 1
ATOM 3235 C C . GLU A 1 462 ? 17.828 57.393 6.958 1.00 35.47 462 GLU A C 1
ATOM 3237 O O . GLU A 1 462 ? 18.824 56.670 6.906 1.00 35.47 462 GLU A O 1
ATOM 3242 N N . ALA A 1 463 ? 17.046 57.599 5.892 1.00 39.91 463 ALA A N 1
ATOM 3243 C CA . ALA A 1 463 ? 17.273 57.028 4.564 1.00 39.91 463 ALA A CA 1
ATOM 3244 C C . ALA A 1 463 ? 18.008 58.004 3.614 1.00 39.91 463 ALA A C 1
ATOM 3246 O O . ALA A 1 463 ? 17.798 59.215 3.702 1.00 39.91 463 ALA A O 1
ATOM 3247 N N . PRO A 1 464 ? 18.814 57.507 2.654 1.00 38.31 464 PRO A N 1
ATOM 3248 C CA . PRO A 1 464 ? 19.392 58.323 1.586 1.00 38.31 464 PRO A CA 1
ATOM 3249 C C . PRO A 1 464 ? 18.414 58.554 0.415 1.00 38.31 464 PRO A C 1
ATOM 3251 O O . PRO A 1 464 ? 17.542 57.736 0.128 1.00 38.31 464 PRO A O 1
ATOM 3254 N N . VAL A 1 465 ? 18.592 59.678 -0.286 1.00 38.50 465 VAL A N 1
ATOM 3255 C CA . VAL A 1 465 ? 17.709 60.203 -1.352 1.00 38.50 465 VAL A CA 1
ATOM 3256 C C . VAL A 1 465 ? 18.268 59.869 -2.756 1.00 38.50 465 VAL A C 1
ATOM 3258 O O . VAL A 1 465 ? 19.488 59.897 -2.927 1.00 38.50 465 VAL A O 1
ATOM 3261 N N . PRO A 1 466 ? 17.433 59.567 -3.777 1.00 41.03 466 PRO A N 1
ATOM 3262 C CA . PRO A 1 466 ? 17.889 59.277 -5.147 1.00 41.03 466 PRO A CA 1
ATOM 3263 C C . PRO A 1 466 ? 18.314 60.534 -5.934 1.00 41.03 466 PRO A C 1
ATOM 3265 O O . PRO A 1 466 ? 17.829 61.633 -5.664 1.00 41.03 466 PRO A O 1
ATOM 3268 N N . GLY A 1 467 ? 19.179 60.377 -6.949 1.00 31.34 467 GLY A N 1
ATOM 3269 C CA . GLY A 1 467 ? 19.784 61.508 -7.670 1.00 31.34 467 GLY A CA 1
ATOM 3270 C C . GLY A 1 467 ? 19.934 61.369 -9.195 1.00 31.34 467 GLY A C 1
ATOM 3271 O O . GLY A 1 467 ? 20.704 60.541 -9.664 1.00 31.34 467 GLY A O 1
ATOM 3272 N N . ALA A 1 468 ? 19.287 62.308 -9.898 1.00 33.12 468 ALA A N 1
ATOM 3273 C CA . ALA A 1 468 ? 19.650 62.946 -11.180 1.00 33.12 468 ALA A CA 1
ATOM 3274 C C . ALA A 1 468 ? 19.670 62.172 -12.529 1.00 33.12 468 ALA A C 1
ATOM 3276 O O . ALA A 1 468 ? 20.213 61.083 -12.682 1.00 33.12 468 ALA A O 1
ATOM 3277 N N . THR A 1 469 ? 19.120 62.858 -13.541 1.00 37.84 469 THR A N 1
ATOM 3278 C CA . THR A 1 469 ? 19.089 62.564 -14.992 1.00 37.84 469 THR A CA 1
ATOM 3279 C C . THR A 1 469 ? 20.415 62.911 -15.701 1.00 37.84 469 THR A C 1
ATOM 3281 O O . THR A 1 469 ? 21.268 63.581 -15.115 1.00 37.84 469 THR A O 1
ATOM 3284 N N . PRO A 1 470 ? 20.567 62.560 -16.995 1.00 39.12 470 PRO A N 1
ATOM 3285 C CA . PRO A 1 470 ? 20.750 63.648 -17.975 1.00 39.12 470 PRO A CA 1
ATOM 3286 C C . PRO A 1 470 ? 20.009 63.486 -19.326 1.00 39.12 470 PRO A C 1
ATOM 3288 O O . PRO A 1 470 ? 19.690 62.387 -19.766 1.00 39.12 470 PRO A O 1
ATOM 3291 N N . GLU A 1 471 ? 19.821 64.624 -19.997 1.00 36.47 471 GLU A N 1
ATOM 3292 C CA . GLU A 1 471 ? 19.353 64.870 -21.381 1.00 36.47 471 GLU A CA 1
ATOM 3293 C C . GLU A 1 471 ? 20.011 66.207 -21.842 1.00 36.47 471 GLU A C 1
ATOM 3295 O O . GLU A 1 471 ? 20.583 66.880 -20.972 1.00 36.47 471 GLU A O 1
ATOM 3300 N N . PRO A 1 472 ? 19.923 66.695 -23.106 1.00 60.44 472 PRO A N 1
ATOM 3301 C CA . PRO A 1 472 ? 19.418 66.101 -24.359 1.00 60.44 472 PRO A CA 1
ATOM 3302 C C . PRO A 1 472 ? 20.403 66.277 -25.555 1.00 60.44 472 PRO A C 1
ATOM 3304 O O . PRO A 1 472 ? 21.542 66.712 -25.371 1.00 60.44 472 PRO A O 1
ATOM 3307 N N . THR A 1 473 ? 19.977 66.006 -26.803 1.00 29.53 473 THR A N 1
ATOM 3308 C CA . THR A 1 473 ? 20.450 66.718 -28.028 1.00 29.53 473 THR A CA 1
ATOM 3309 C C . THR A 1 473 ? 19.512 66.505 -29.240 1.00 29.53 473 THR A C 1
ATOM 3311 O O . THR A 1 473 ? 18.822 65.492 -29.310 1.00 29.53 473 THR A O 1
ATOM 3314 N N . ASP A 1 474 ? 19.467 67.467 -30.175 1.00 34.97 474 ASP A N 1
ATOM 3315 C CA . ASP A 1 474 ? 18.420 67.627 -31.213 1.00 34.97 474 ASP A CA 1
ATOM 3316 C C . ASP A 1 474 ? 18.619 66.882 -32.569 1.00 34.97 474 ASP A C 1
ATOM 3318 O O . ASP A 1 474 ? 19.660 66.283 -32.830 1.00 34.97 474 ASP A O 1
ATOM 3322 N N . GLY A 1 475 ? 17.591 66.938 -33.444 1.00 33.28 475 GLY A N 1
ATOM 3323 C CA . GLY A 1 475 ? 17.521 66.341 -34.806 1.00 33.28 475 GLY A CA 1
ATOM 3324 C C . GLY A 1 475 ? 18.156 67.188 -35.944 1.00 33.28 475 GLY A C 1
ATOM 3325 O O . GLY A 1 475 ? 19.229 67.735 -35.696 1.00 33.28 475 GLY A O 1
ATOM 3326 N N . PRO A 1 476 ? 17.559 67.361 -37.169 1.00 53.53 476 PRO A N 1
ATOM 3327 C CA . PRO A 1 476 ? 16.163 67.057 -37.589 1.00 53.53 476 PRO A CA 1
ATOM 3328 C C . PRO A 1 476 ? 15.877 66.610 -39.078 1.00 53.53 476 PRO A C 1
ATOM 3330 O O . PRO A 1 476 ? 16.616 66.941 -39.998 1.00 53.53 476 PRO A O 1
ATOM 3333 N N . THR A 1 477 ? 14.658 66.079 -39.347 1.00 30.55 477 THR A N 1
ATOM 3334 C CA . THR A 1 477 ? 13.833 66.218 -40.611 1.00 30.55 477 THR A CA 1
ATOM 3335 C C . THR A 1 477 ? 14.324 65.636 -41.982 1.00 30.55 477 THR A C 1
ATOM 3337 O O . THR A 1 477 ? 15.480 65.248 -42.091 1.00 30.55 477 THR A O 1
ATOM 3340 N N . PRO A 1 478 ? 13.516 65.628 -43.088 1.00 52.50 478 PRO A N 1
ATOM 3341 C CA . PRO A 1 478 ? 12.127 65.117 -43.249 1.00 52.50 478 PRO A CA 1
ATOM 3342 C C . PRO A 1 478 ? 11.819 64.362 -44.592 1.00 52.50 478 PRO A C 1
ATOM 3344 O O . PRO A 1 478 ? 12.553 64.484 -45.568 1.00 52.50 478 PRO A O 1
ATOM 3347 N N . GLY A 1 479 ? 10.629 63.732 -44.706 1.00 27.66 479 GLY A N 1
ATOM 3348 C CA . GLY A 1 479 ? 9.965 63.369 -45.990 1.00 27.66 479 GLY A CA 1
ATOM 3349 C C . GLY A 1 479 ? 9.751 61.860 -46.247 1.00 27.66 479 GLY A C 1
ATOM 3350 O O . GLY A 1 479 ? 10.455 61.053 -45.657 1.00 27.66 479 GLY A O 1
ATOM 3351 N N . THR A 1 480 ? 8.812 61.385 -47.088 1.00 31.00 480 THR A N 1
ATOM 3352 C CA . THR A 1 480 ? 7.682 62.019 -47.824 1.00 31.00 480 THR A CA 1
ATOM 3353 C C . THR A 1 480 ? 6.649 60.963 -48.268 1.00 31.00 480 THR A C 1
ATOM 3355 O O . THR A 1 480 ? 7.054 59.905 -48.734 1.00 31.00 480 THR A O 1
ATOM 3358 N N . GLY A 1 481 ? 5.357 61.325 -48.314 1.00 29.81 481 GLY A N 1
ATOM 3359 C CA . GLY A 1 481 ? 4.350 60.688 -49.189 1.00 29.81 481 GLY A CA 1
ATOM 3360 C C . GLY A 1 481 ? 3.541 59.513 -48.595 1.00 29.81 481 GLY A C 1
ATOM 3361 O O . GLY A 1 481 ? 4.066 58.771 -47.771 1.00 29.81 481 GLY A O 1
ATOM 3362 N N . PRO A 1 482 ? 2.260 59.337 -48.990 1.00 45.69 482 PRO A N 1
ATOM 3363 C CA . PRO A 1 482 ? 1.456 58.172 -48.631 1.00 45.69 482 PRO A CA 1
ATOM 3364 C C . PRO A 1 482 ? 1.529 57.083 -49.713 1.00 45.69 482 PRO A C 1
ATOM 3366 O O . PRO A 1 482 ? 1.309 57.363 -50.891 1.00 45.69 482 PRO A O 1
ATOM 3369 N N . GLU A 1 483 ? 1.735 55.832 -49.309 1.00 30.75 483 GLU A N 1
ATOM 3370 C CA . GLU A 1 483 ? 1.536 54.661 -50.169 1.00 30.75 483 GLU A CA 1
ATOM 3371 C C . GLU A 1 483 ? 0.483 53.733 -49.546 1.00 30.75 483 GLU A C 1
ATOM 3373 O O . GLU A 1 483 ? 0.307 53.692 -48.326 1.00 30.75 483 GLU A O 1
ATOM 3378 N N . THR A 1 484 ? -0.302 53.066 -50.391 1.00 36.62 484 THR A N 1
ATOM 3379 C CA . THR A 1 484 ? -1.478 52.294 -49.969 1.00 36.62 484 THR A CA 1
ATOM 3380 C C . THR A 1 484 ? -1.090 51.112 -49.095 1.00 36.62 484 THR A C 1
ATOM 3382 O O . THR A 1 484 ? -0.269 50.291 -49.502 1.00 36.62 484 THR A O 1
ATOM 3385 N N . ALA A 1 485 ? -1.739 50.982 -47.935 1.00 33.69 485 ALA A N 1
ATOM 3386 C CA . ALA A 1 485 ? -1.576 49.813 -47.084 1.00 33.69 485 ALA A CA 1
ATOM 3387 C C . ALA A 1 485 ? -1.902 48.528 -47.874 1.00 33.69 485 ALA A C 1
ATOM 3389 O O . ALA A 1 485 ? -2.988 48.454 -48.463 1.00 33.69 485 ALA A O 1
ATOM 3390 N N . PRO A 1 486 ? -1.019 47.512 -47.881 1.00 36.53 486 PRO A N 1
ATOM 3391 C CA . PRO A 1 486 ? -1.432 46.184 -48.296 1.00 36.53 486 PRO A CA 1
ATOM 3392 C C . PRO A 1 486 ? -2.529 45.707 -47.340 1.00 36.53 486 PRO A C 1
ATOM 3394 O O . PRO A 1 486 ? -2.475 45.965 -46.134 1.00 36.53 486 PRO A O 1
ATOM 3397 N N . VAL A 1 487 ? -3.524 44.996 -47.872 1.00 37.66 487 VAL A N 1
ATOM 3398 C CA . VAL A 1 487 ? -4.392 44.175 -47.022 1.00 37.66 487 VAL A CA 1
ATOM 3399 C C . VAL A 1 487 ? -3.463 43.194 -46.303 1.00 37.66 487 VAL A C 1
ATOM 3401 O O . VAL A 1 487 ? -2.702 42.520 -46.998 1.00 37.66 487 VAL A O 1
ATOM 3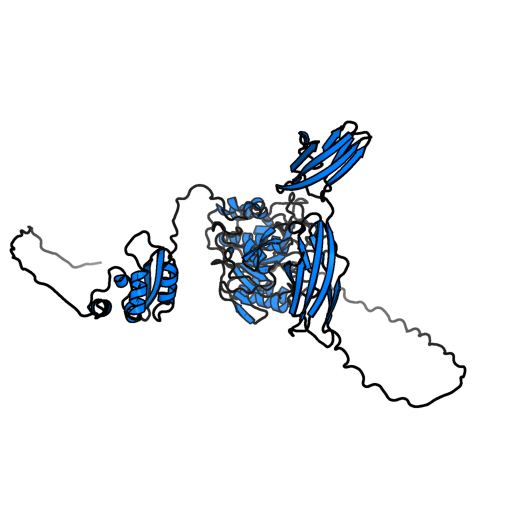404 N N . PRO A 1 488 ? -3.453 43.128 -44.959 1.00 39.84 488 PRO A N 1
ATOM 3405 C CA . PRO A 1 488 ? -2.641 42.134 -44.281 1.00 39.84 488 PRO A CA 1
ATOM 3406 C C . PRO A 1 488 ? -3.123 40.752 -44.718 1.00 39.84 488 PRO A C 1
ATOM 3408 O O . PRO A 1 488 ? -4.326 40.474 -44.671 1.00 39.84 488 PRO A O 1
ATOM 3411 N N . ASP A 1 489 ? -2.186 39.899 -45.134 1.00 39.09 489 ASP A N 1
ATOM 3412 C CA . ASP A 1 489 ? -2.452 38.473 -45.305 1.00 39.09 489 ASP A CA 1
ATOM 3413 C C . ASP A 1 489 ? -3.148 37.935 -44.043 1.00 39.09 489 ASP A C 1
ATOM 3415 O O . ASP A 1 489 ? -2.872 38.431 -42.941 1.00 39.09 489 ASP A O 1
ATOM 3419 N N . PRO A 1 490 ? -4.074 36.964 -44.169 1.00 37.72 490 PRO A N 1
ATOM 3420 C CA . PRO A 1 490 ? -4.808 36.440 -43.024 1.00 37.72 490 PRO A CA 1
ATOM 3421 C C . PRO A 1 490 ? -3.805 35.942 -41.986 1.00 37.72 490 PRO A C 1
ATOM 3423 O O . PRO A 1 490 ? -3.113 34.956 -42.227 1.00 37.72 490 PRO A O 1
ATOM 3426 N N . VAL A 1 491 ? -3.704 36.671 -40.867 1.00 40.19 491 VAL A N 1
ATOM 3427 C CA . VAL A 1 491 ? -2.662 36.463 -39.856 1.00 40.19 491 VAL A CA 1
ATOM 3428 C C . VAL A 1 491 ? -2.751 35.020 -39.387 1.00 40.19 491 VAL A C 1
ATOM 3430 O O . VAL A 1 491 ? -3.719 34.650 -38.721 1.00 40.19 491 VAL A O 1
ATOM 3433 N N . GLU A 1 492 ? -1.767 34.213 -39.792 1.00 44.78 492 GLU A N 1
ATOM 3434 C CA . GLU A 1 492 ? -1.748 32.779 -39.532 1.00 44.78 492 GLU A CA 1
ATOM 3435 C C . GLU A 1 492 ? -1.859 32.578 -38.021 1.00 44.78 492 GLU A C 1
ATOM 3437 O O . GLU A 1 492 ? -1.021 33.061 -37.254 1.00 44.78 492 GLU A O 1
ATOM 3442 N N . ALA A 1 493 ? -2.976 31.983 -37.593 1.00 51.47 493 ALA A N 1
ATOM 3443 C CA . ALA A 1 493 ? -3.366 31.998 -36.193 1.00 51.47 493 ALA A CA 1
ATOM 3444 C C . ALA A 1 493 ? -2.273 31.313 -35.369 1.00 51.47 493 ALA A C 1
ATOM 3446 O O . ALA A 1 493 ? -1.978 30.138 -35.591 1.00 51.47 493 ALA A O 1
ATOM 3447 N N . ALA A 1 494 ? -1.656 32.069 -34.452 1.00 56.09 494 ALA A N 1
ATOM 3448 C CA . ALA A 1 494 ? -0.506 31.598 -33.691 1.00 56.09 494 ALA A CA 1
ATOM 3449 C C . ALA A 1 494 ? -0.827 30.230 -33.059 1.00 56.09 494 ALA A C 1
ATOM 3451 O O . ALA A 1 494 ? -1.885 30.098 -32.434 1.00 56.09 494 ALA A O 1
ATOM 3452 N N . PRO A 1 495 ? 0.034 29.211 -33.245 1.00 62.69 495 PRO A N 1
ATOM 3453 C CA . PRO A 1 495 ? -0.318 27.831 -32.943 1.00 62.69 495 PRO A CA 1
ATOM 3454 C C . PRO A 1 495 ? -0.744 27.682 -31.482 1.00 62.69 495 PRO A C 1
ATOM 3456 O O . PRO A 1 495 ? -0.133 28.260 -30.579 1.00 62.69 495 PRO A O 1
ATOM 3459 N N . ALA A 1 496 ? -1.797 26.892 -31.256 1.00 71.38 496 ALA A N 1
ATOM 3460 C CA . ALA A 1 496 ? -2.427 26.726 -29.945 1.00 71.38 496 ALA A CA 1
ATOM 3461 C C . ALA A 1 496 ? -1.441 26.276 -28.851 1.00 71.38 496 ALA A C 1
ATOM 3463 O O . ALA A 1 496 ? -1.617 26.621 -27.684 1.00 71.38 496 ALA A O 1
ATOM 3464 N N . PHE A 1 497 ? -0.379 25.566 -29.240 1.00 77.44 497 PHE A N 1
ATOM 3465 C CA . PHE A 1 497 ? 0.731 25.194 -28.372 1.00 77.44 497 PHE A CA 1
ATOM 3466 C C . PHE A 1 497 ? 2.068 25.399 -29.089 1.00 77.44 497 PHE A C 1
ATOM 3468 O O . PHE A 1 497 ? 2.215 25.062 -30.265 1.00 77.44 497 PHE A O 1
ATOM 3475 N N . ALA A 1 498 ? 3.073 25.855 -28.350 1.00 79.69 498 ALA A N 1
ATOM 3476 C CA . ALA A 1 498 ? 4.473 25.625 -28.674 1.00 79.69 498 ALA A CA 1
ATOM 3477 C C . ALA A 1 498 ? 5.001 24.507 -27.764 1.00 79.69 498 ALA A C 1
ATOM 3479 O O . ALA A 1 498 ? 4.763 24.526 -26.559 1.00 79.69 498 ALA A O 1
ATOM 3480 N N . VAL A 1 499 ? 5.729 23.537 -28.320 1.00 80.31 499 VAL A N 1
ATOM 3481 C CA . VAL A 1 499 ? 6.381 22.481 -27.534 1.00 80.31 499 VAL A CA 1
ATOM 3482 C C . VAL A 1 499 ? 7.874 22.447 -27.828 1.00 80.31 499 VAL A C 1
ATOM 3484 O O . VAL A 1 499 ? 8.306 22.407 -28.979 1.00 80.31 499 VAL A O 1
ATOM 3487 N N . THR A 1 500 ? 8.670 22.460 -26.765 1.00 82.38 500 THR A N 1
ATOM 3488 C CA . THR A 1 500 ? 10.124 22.293 -26.816 1.00 82.38 500 THR A CA 1
ATOM 3489 C C . THR A 1 500 ? 10.525 21.087 -25.977 1.00 82.38 500 THR A C 1
ATOM 3491 O O . THR A 1 500 ? 9.780 20.649 -25.104 1.00 82.38 500 THR A O 1
ATOM 3494 N N . LEU A 1 501 ? 11.688 20.504 -26.256 1.00 75.62 501 LEU A N 1
ATOM 3495 C CA . LEU A 1 501 ? 12.153 19.294 -25.586 1.00 75.62 501 LEU A CA 1
ATOM 3496 C C . LEU A 1 501 ? 13.607 19.483 -25.165 1.00 75.62 501 LEU A C 1
ATOM 3498 O O . LEU A 1 501 ? 14.473 19.728 -26.007 1.00 75.62 501 LEU A O 1
ATOM 3502 N N . ALA A 1 502 ? 13.871 19.369 -23.863 1.00 70.69 502 ALA A N 1
ATOM 3503 C CA . ALA A 1 502 ? 15.236 19.324 -23.353 1.00 70.69 502 ALA A CA 1
ATOM 3504 C C . ALA A 1 502 ? 15.988 18.123 -23.957 1.00 70.69 502 ALA A C 1
ATOM 3506 O O . ALA A 1 502 ? 15.382 17.089 -24.250 1.00 70.69 502 ALA A O 1
ATOM 3507 N N . ALA A 1 503 ? 17.307 18.248 -24.137 1.00 63.91 503 ALA A N 1
ATOM 3508 C CA . ALA A 1 503 ? 18.133 17.176 -24.694 1.00 63.91 503 ALA A CA 1
ATOM 3509 C C . ALA A 1 503 ? 17.917 15.865 -23.899 1.00 63.91 503 ALA A C 1
ATOM 3511 O O . ALA A 1 503 ? 18.154 15.868 -22.689 1.00 63.91 503 ALA A O 1
ATOM 3512 N N . PRO A 1 504 ? 17.455 14.762 -24.529 1.00 62.31 504 PRO A N 1
ATOM 3513 C CA . PRO A 1 504 ? 17.050 13.570 -23.790 1.00 62.31 504 PRO A CA 1
ATOM 3514 C C . PRO A 1 504 ? 18.181 12.967 -22.960 1.00 62.31 504 PRO A C 1
ATOM 3516 O O . PRO A 1 504 ? 19.231 12.594 -23.491 1.00 62.31 504 PRO A O 1
ATOM 3519 N N . ALA A 1 505 ? 17.934 12.807 -21.662 1.00 53.84 505 ALA A N 1
ATOM 3520 C CA . ALA A 1 505 ? 18.848 12.110 -20.776 1.00 53.84 505 ALA A CA 1
ATOM 3521 C C . ALA A 1 505 ? 18.633 10.597 -20.920 1.00 53.84 505 ALA A C 1
ATOM 3523 O O . ALA A 1 505 ? 17.647 10.045 -20.429 1.00 53.84 505 ALA A O 1
ATOM 3524 N N . ALA A 1 506 ? 19.570 9.923 -21.591 1.00 53.06 506 ALA A N 1
ATOM 3525 C CA . ALA A 1 506 ? 19.721 8.476 -21.490 1.00 53.06 506 ALA A CA 1
ATOM 3526 C C . ALA A 1 506 ? 20.375 8.152 -20.138 1.00 53.06 506 ALA A C 1
ATOM 3528 O O . ALA A 1 506 ? 21.600 8.168 -20.013 1.00 53.06 506 ALA A O 1
ATOM 3529 N N . GLY A 1 507 ? 19.548 7.924 -19.118 1.00 44.31 507 GLY A N 1
ATOM 3530 C CA . GLY A 1 507 ? 19.999 7.425 -17.824 1.00 44.31 507 GLY A CA 1
ATOM 3531 C C . GLY A 1 507 ? 20.235 5.910 -17.853 1.00 44.31 507 GLY A C 1
ATOM 3532 O O . GLY A 1 507 ? 20.007 5.259 -18.875 1.00 44.31 507 GLY A O 1
ATOM 3533 N N . PRO A 1 508 ? 20.659 5.311 -16.726 1.00 38.75 508 PRO A N 1
ATOM 3534 C CA . PRO A 1 508 ? 20.712 3.860 -16.606 1.00 38.75 508 PRO A CA 1
ATOM 3535 C C . PRO A 1 508 ? 19.307 3.247 -16.709 1.00 38.75 508 PRO A C 1
ATOM 3537 O O . PRO A 1 508 ? 19.070 2.391 -17.558 1.00 38.75 508 PRO A O 1
ATOM 3540 N N . THR A 1 509 ? 18.355 3.677 -15.879 1.00 39.91 509 THR A N 1
ATOM 3541 C CA . THR A 1 509 ? 17.014 3.071 -15.795 1.00 39.91 509 THR A CA 1
ATOM 3542 C C . THR A 1 509 ? 16.227 3.183 -17.103 1.00 39.91 509 THR A C 1
ATOM 3544 O O . THR A 1 509 ? 15.613 2.203 -17.526 1.00 39.91 509 THR A O 1
ATOM 3547 N N . GLY A 1 510 ? 16.327 4.317 -17.802 1.00 52.69 510 GLY A N 1
ATOM 3548 C CA . GLY A 1 510 ? 15.665 4.553 -19.082 1.00 52.69 510 GLY A CA 1
ATOM 3549 C C . GLY A 1 510 ? 16.013 5.897 -19.723 1.00 52.69 510 GLY A C 1
ATOM 3550 O O . GLY A 1 510 ? 16.892 6.626 -19.257 1.00 52.69 510 GLY A O 1
ATOM 3551 N N . VAL A 1 511 ? 15.303 6.231 -20.800 1.00 60.94 511 VAL A N 1
ATOM 3552 C CA . VAL A 1 511 ? 15.323 7.569 -21.406 1.00 60.94 511 VAL A CA 1
ATOM 3553 C C . VAL A 1 511 ? 14.228 8.409 -20.757 1.00 60.94 511 VAL A C 1
ATOM 3555 O O . VAL A 1 511 ? 13.056 8.034 -20.793 1.00 60.94 511 VAL A O 1
ATOM 3558 N N . VAL A 1 512 ? 14.610 9.551 -20.182 1.00 62.41 512 VAL A N 1
ATOM 3559 C CA . VAL A 1 512 ? 13.674 10.525 -19.602 1.00 62.41 512 VAL A CA 1
ATOM 3560 C C . VAL A 1 512 ? 13.487 11.688 -20.572 1.00 62.41 512 VAL A C 1
ATOM 3562 O O . VAL A 1 512 ? 14.461 12.309 -21.011 1.00 62.41 512 VAL A O 1
ATOM 3565 N N . LEU A 1 513 ? 12.232 12.008 -20.875 1.00 70.25 513 LEU A N 1
ATOM 3566 C CA . LEU A 1 513 ? 11.820 13.126 -21.713 1.00 70.25 513 LEU A CA 1
ATOM 3567 C C . LEU A 1 513 ? 11.011 14.126 -20.885 1.00 70.25 513 LEU A C 1
ATOM 3569 O O . LEU A 1 513 ? 10.066 13.774 -20.183 1.00 70.25 513 LEU A O 1
ATOM 3573 N N . ARG A 1 514 ? 11.403 15.396 -20.979 1.00 72.88 514 ARG A N 1
ATOM 3574 C CA . ARG A 1 514 ? 10.768 16.523 -20.287 1.00 72.88 514 ARG A CA 1
ATOM 3575 C C . ARG A 1 514 ? 10.380 17.566 -21.337 1.00 72.88 514 ARG A C 1
ATOM 3577 O O . ARG A 1 514 ? 11.190 18.456 -21.619 1.00 72.88 514 ARG A O 1
ATOM 3584 N N . PRO A 1 515 ? 9.225 17.407 -22.007 1.00 74.31 515 PRO A N 1
ATOM 3585 C CA . PRO A 1 515 ? 8.725 18.426 -22.911 1.00 74.31 515 PRO A CA 1
ATOM 3586 C C . PRO A 1 515 ? 8.236 19.631 -22.101 1.00 74.31 515 PRO A C 1
ATOM 3588 O O . PRO A 1 515 ? 7.523 19.484 -21.111 1.00 74.31 515 PRO A O 1
ATOM 3591 N N . VAL A 1 516 ? 8.622 20.828 -22.528 1.00 79.75 516 VAL A N 1
ATOM 3592 C CA . VAL A 1 516 ? 8.080 22.088 -22.016 1.00 79.75 516 VAL A CA 1
ATOM 3593 C C . VAL A 1 516 ? 7.044 22.563 -23.023 1.00 79.75 516 VAL A C 1
ATOM 3595 O O . VAL A 1 516 ? 7.378 22.846 -24.178 1.00 79.75 516 VAL A O 1
ATOM 3598 N N . VAL A 1 517 ? 5.790 22.601 -22.580 1.00 80.19 517 VAL A N 1
ATOM 3599 C CA . VAL A 1 517 ? 4.631 23.014 -23.372 1.00 80.19 517 VAL A CA 1
ATOM 3600 C C . VAL A 1 517 ? 4.241 24.430 -22.958 1.00 80.19 517 VAL A C 1
ATOM 3602 O O . VAL A 1 517 ? 4.056 24.704 -21.777 1.00 80.19 517 VAL A O 1
ATOM 3605 N N . THR A 1 518 ? 4.101 25.326 -23.929 1.00 81.75 518 THR A N 1
ATOM 3606 C CA . THR A 1 518 ? 3.563 26.675 -23.738 1.00 81.75 518 THR A CA 1
ATOM 3607 C C . THR A 1 518 ? 2.257 26.770 -24.513 1.00 81.75 518 THR A C 1
ATOM 3609 O O . THR A 1 518 ? 2.270 26.733 -25.743 1.00 81.75 518 THR A O 1
ATOM 3612 N N . ALA A 1 519 ? 1.130 26.878 -23.812 1.00 76.88 519 ALA A N 1
ATOM 3613 C CA . ALA A 1 519 ? -0.169 27.096 -24.440 1.00 76.88 519 ALA A CA 1
ATOM 3614 C C . ALA A 1 519 ? -0.383 28.574 -24.800 1.00 76.88 519 ALA A C 1
ATOM 3616 O O . ALA A 1 519 ? -0.033 29.476 -24.034 1.00 76.88 519 ALA A O 1
ATOM 3617 N N . THR A 1 520 ? -1.001 28.819 -25.952 1.00 75.62 520 THR A N 1
ATOM 3618 C CA . THR A 1 520 ? -1.263 30.159 -26.491 1.00 75.62 520 THR A CA 1
ATOM 3619 C C . THR A 1 520 ? -2.764 30.448 -26.454 1.00 75.62 520 THR A C 1
ATOM 3621 O O . THR A 1 520 ? -3.584 29.565 -26.700 1.00 75.62 520 THR A O 1
ATOM 3624 N N . GLY A 1 521 ? -3.160 31.681 -26.120 1.00 70.31 521 GLY A N 1
ATOM 3625 C CA . GLY A 1 521 ? -4.570 32.108 -26.163 1.00 70.31 521 GLY A CA 1
ATOM 3626 C C . GLY A 1 521 ? -5.526 31.406 -25.184 1.00 70.31 521 GLY A C 1
ATOM 3627 O O . GLY A 1 521 ? -6.736 31.528 -25.344 1.00 70.31 521 GLY A O 1
ATOM 3628 N N . GLY A 1 522 ? -5.013 30.681 -24.182 1.00 65.88 522 GLY A N 1
ATOM 3629 C CA . GLY A 1 522 ? -5.829 29.913 -23.231 1.00 65.88 522 GLY A CA 1
ATOM 3630 C C . GLY A 1 522 ? -6.213 28.505 -23.703 1.00 65.88 522 GLY A C 1
ATOM 3631 O O . GLY A 1 522 ? -7.132 27.913 -23.142 1.00 65.88 522 GLY A O 1
ATOM 3632 N N . ALA A 1 523 ? -5.535 27.962 -24.721 1.00 73.69 523 ALA A N 1
ATOM 3633 C CA . ALA A 1 523 ? -5.699 26.568 -25.128 1.00 73.69 523 ALA A CA 1
ATOM 3634 C C . ALA A 1 523 ? -5.367 25.592 -23.979 1.00 73.69 523 ALA A C 1
ATOM 3636 O O . ALA A 1 523 ? -4.435 25.817 -23.209 1.00 73.69 523 ALA A O 1
ATOM 3637 N N . VAL A 1 524 ? -6.115 24.490 -23.880 1.00 73.25 524 VAL A N 1
ATOM 3638 C CA . VAL A 1 524 ? -5.942 23.465 -22.836 1.00 73.25 524 VAL A CA 1
ATOM 3639 C C . VAL A 1 524 ? -5.450 22.170 -23.475 1.00 73.25 524 VAL A C 1
ATOM 3641 O O . VAL A 1 524 ? -6.072 21.676 -24.419 1.00 73.25 524 VAL A O 1
ATOM 3644 N N . VAL A 1 525 ? -4.345 21.633 -22.956 1.00 73.69 525 VAL A N 1
ATOM 3645 C CA . VAL A 1 525 ? -3.780 20.331 -23.344 1.00 73.69 525 VAL A CA 1
ATOM 3646 C C . VAL A 1 525 ? -4.721 19.210 -22.886 1.00 73.69 525 VAL A C 1
ATOM 3648 O O . VAL A 1 525 ? -5.178 19.216 -21.744 1.00 73.69 525 VAL A O 1
ATOM 3651 N N . SER A 1 526 ? -5.021 18.249 -23.762 1.00 71.69 526 SER A N 1
ATOM 3652 C CA . SER A 1 526 ? -5.772 17.030 -23.422 1.00 71.69 526 SER A CA 1
ATOM 3653 C C . SER A 1 526 ? -4.851 15.863 -23.071 1.00 71.69 526 SER A C 1
ATOM 3655 O O . SER A 1 526 ? -5.173 15.061 -22.191 1.00 71.69 526 SER A O 1
ATOM 3657 N N . ASP A 1 527 ? -3.724 15.757 -23.776 1.00 66.69 527 ASP A N 1
ATOM 3658 C CA . ASP A 1 527 ? -2.714 14.712 -23.636 1.00 66.69 527 ASP A CA 1
ATOM 3659 C C . ASP A 1 527 ? -1.418 15.068 -24.375 1.00 66.69 527 ASP A C 1
ATOM 3661 O O . ASP A 1 527 ? -1.369 15.944 -25.242 1.00 66.69 527 ASP A O 1
ATOM 3665 N N . VAL A 1 528 ? -0.351 14.368 -23.997 1.00 73.81 528 VAL A N 1
ATOM 3666 C CA . VAL A 1 528 ? 0.974 14.431 -24.602 1.00 73.81 528 VAL A CA 1
ATOM 3667 C C . VAL A 1 528 ? 1.424 13.008 -24.945 1.00 73.81 528 VAL A C 1
ATOM 3669 O 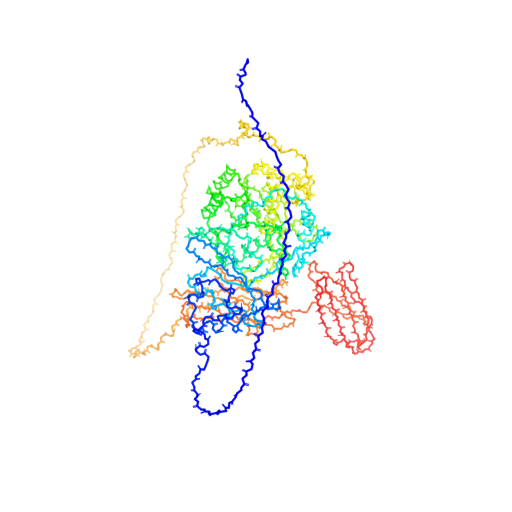O . VAL A 1 528 ? 1.910 12.249 -24.105 1.00 73.81 528 VAL A O 1
ATOM 3672 N N . ASP A 1 529 ? 1.236 12.657 -26.211 1.00 75.38 529 ASP A N 1
ATOM 3673 C CA . ASP A 1 529 ? 1.598 11.388 -26.838 1.00 75.38 529 ASP A CA 1
ATOM 3674 C C . ASP A 1 529 ? 3.127 11.243 -26.930 1.00 75.38 529 ASP A C 1
ATOM 3676 O O . ASP A 1 529 ? 3.806 12.137 -27.446 1.00 75.38 529 ASP A O 1
ATOM 3680 N N . LEU A 1 530 ? 3.676 10.091 -26.530 1.00 79.69 530 LEU A N 1
ATOM 3681 C CA . LEU A 1 530 ? 5.040 9.680 -26.872 1.00 79.69 530 LEU A CA 1
ATOM 3682 C C . LEU A 1 530 ? 5.042 8.512 -27.847 1.00 79.69 530 LEU A C 1
ATOM 3684 O O . LEU A 1 530 ? 4.670 7.388 -27.503 1.00 79.69 530 LEU A O 1
ATOM 3688 N N . GLN A 1 531 ? 5.624 8.742 -29.018 1.00 76.88 531 GLN A N 1
ATOM 3689 C CA . GLN A 1 531 ? 5.940 7.692 -29.972 1.00 76.88 531 GLN A CA 1
ATOM 3690 C C . GLN A 1 531 ? 7.442 7.383 -29.977 1.00 76.88 531 GLN A C 1
ATOM 3692 O O . GLN A 1 531 ? 8.269 8.293 -30.053 1.00 76.88 531 GLN A O 1
ATOM 3697 N N . VAL A 1 532 ? 7.794 6.096 -29.962 1.00 77.38 532 VAL A N 1
ATOM 3698 C CA . VAL A 1 532 ? 9.155 5.589 -30.194 1.00 77.38 532 VAL A CA 1
ATOM 3699 C C . VAL A 1 532 ? 9.175 4.825 -31.513 1.00 77.38 532 VAL A C 1
ATOM 3701 O O . VAL A 1 532 ? 8.374 3.917 -31.723 1.00 77.38 532 VAL A O 1
ATOM 3704 N N . ASP A 1 533 ? 10.064 5.225 -32.423 1.00 78.88 533 ASP A N 1
ATOM 3705 C CA . ASP A 1 533 ? 10.214 4.662 -33.775 1.00 78.88 533 ASP A CA 1
ATOM 3706 C C . ASP A 1 533 ? 8.880 4.484 -34.530 1.00 78.88 533 ASP A C 1
ATOM 3708 O O . ASP A 1 533 ? 8.635 3.482 -35.204 1.00 78.88 533 ASP A O 1
ATOM 3712 N N . GLY A 1 534 ? 8.004 5.489 -34.406 1.00 67.75 534 GLY A N 1
ATOM 3713 C CA . GLY A 1 534 ? 6.693 5.541 -35.061 1.00 67.75 534 GLY A CA 1
ATOM 3714 C C . GLY A 1 534 ? 5.596 4.704 -34.392 1.00 67.75 534 GLY A C 1
ATOM 3715 O O . GLY A 1 534 ? 4.558 4.474 -35.008 1.00 67.75 534 GLY A O 1
ATOM 3716 N N . ARG A 1 535 ? 5.805 4.229 -33.157 1.00 66.25 535 ARG A N 1
ATOM 3717 C CA . ARG A 1 535 ? 4.806 3.495 -32.364 1.00 66.25 535 ARG A CA 1
ATOM 3718 C C . ARG A 1 535 ? 4.496 4.268 -31.089 1.00 66.25 535 ARG A C 1
ATOM 3720 O O . ARG A 1 535 ? 5.423 4.598 -30.358 1.00 66.25 535 ARG A O 1
ATOM 3727 N N . LEU A 1 536 ? 3.220 4.523 -30.806 1.00 65.19 536 LEU A N 1
ATOM 3728 C CA . LEU A 1 536 ? 2.780 5.068 -29.517 1.00 65.19 536 LEU A CA 1
ATOM 3729 C C . LEU A 1 536 ? 3.176 4.108 -28.382 1.00 65.19 536 LEU A C 1
ATOM 3731 O O . LEU A 1 536 ? 2.935 2.904 -28.491 1.00 65.19 536 LEU A O 1
ATOM 3735 N N . VAL A 1 537 ? 3.815 4.635 -27.334 1.00 56.38 537 VAL A N 1
ATOM 3736 C CA . VAL A 1 537 ? 4.306 3.860 -26.175 1.00 56.38 537 VAL A CA 1
ATOM 3737 C C . VAL A 1 537 ? 3.896 4.441 -24.820 1.00 56.38 537 VAL A C 1
ATOM 3739 O O . VAL A 1 537 ? 3.882 3.700 -23.844 1.00 56.38 537 VAL A O 1
ATOM 3742 N N . ALA A 1 538 ? 3.545 5.726 -24.746 1.00 55.22 538 ALA A N 1
ATOM 3743 C CA . ALA A 1 538 ? 2.970 6.350 -23.555 1.00 55.22 538 ALA A CA 1
ATOM 3744 C C . ALA A 1 538 ? 2.071 7.529 -23.953 1.00 55.22 538 ALA A C 1
ATOM 3746 O O . ALA A 1 538 ? 2.292 8.144 -24.995 1.00 55.22 538 ALA A O 1
ATOM 3747 N N . VAL A 1 539 ? 1.093 7.849 -23.105 1.00 60.47 539 VAL A N 1
ATOM 3748 C CA . VAL A 1 539 ? 0.215 9.023 -23.221 1.00 60.47 539 VAL A CA 1
ATOM 3749 C C . VAL A 1 539 ? 0.213 9.707 -21.859 1.00 60.47 539 VAL A C 1
ATOM 3751 O O . VAL A 1 539 ? -0.255 9.120 -20.884 1.00 60.47 539 VAL A O 1
ATOM 3754 N N . ASP A 1 540 ? 0.769 10.910 -21.770 1.00 49.09 540 ASP A N 1
ATOM 3755 C CA . ASP A 1 540 ? 0.878 11.666 -20.519 1.00 49.09 540 ASP A CA 1
ATOM 3756 C C . ASP A 1 540 ? -0.219 12.736 -20.429 1.00 49.09 540 ASP A C 1
ATOM 3758 O O . ASP A 1 540 ? -0.551 13.394 -21.413 1.00 49.09 540 ASP A O 1
ATOM 3762 N N . ARG A 1 541 ? -0.805 12.899 -19.243 1.00 69.81 541 ARG A N 1
ATOM 3763 C CA . ARG A 1 541 ? -1.844 13.897 -18.922 1.00 69.81 541 ARG A CA 1
ATOM 3764 C C . ARG A 1 541 ? -1.533 14.664 -17.631 1.00 69.81 541 ARG A C 1
ATOM 3766 O O . ARG A 1 541 ? -2.426 15.262 -17.032 1.00 69.81 541 ARG A O 1
ATOM 3773 N N . SER A 1 542 ? -0.286 14.602 -17.171 1.00 43.88 542 SER A N 1
ATOM 3774 C CA . SER A 1 542 ? 0.208 15.287 -15.978 1.00 43.88 542 SER A CA 1
ATOM 3775 C C . SER A 1 542 ? 0.961 16.560 -16.358 1.00 43.88 542 SER A C 1
ATOM 3777 O O . SER A 1 542 ? 1.741 16.558 -17.301 1.00 43.88 542 SER A O 1
ATOM 3779 N N . GLU A 1 543 ? 0.775 17.648 -15.611 1.00 50.19 543 GLU A N 1
ATOM 3780 C CA . GLU A 1 543 ? 1.604 18.849 -15.751 1.00 50.19 543 GLU A CA 1
ATOM 3781 C C . GLU A 1 543 ? 2.406 19.065 -14.453 1.00 50.19 543 GLU A C 1
ATOM 3783 O O . GLU A 1 543 ? 1.803 19.081 -13.378 1.00 50.19 543 GLU A O 1
ATOM 3788 N N . PRO A 1 544 ? 3.748 19.211 -14.501 1.00 50.94 544 PRO A N 1
ATOM 3789 C CA . PRO A 1 544 ? 4.611 19.227 -15.685 1.00 50.94 544 PRO A CA 1
ATOM 3790 C C . PRO A 1 544 ? 4.873 17.830 -16.271 1.00 50.94 544 PRO A C 1
ATOM 3792 O O . PRO A 1 544 ? 5.356 16.942 -15.568 1.00 50.94 544 PRO A O 1
ATOM 3795 N N . TYR A 1 545 ? 4.649 17.703 -17.580 1.00 63.91 545 TYR A N 1
ATOM 3796 C CA . TYR A 1 545 ? 4.750 16.474 -18.372 1.00 63.91 545 TYR A CA 1
ATOM 3797 C C . TYR A 1 545 ? 6.108 15.758 -18.208 1.00 63.91 545 TYR A C 1
ATOM 3799 O O . TYR A 1 545 ? 7.185 16.364 -18.315 1.00 63.91 545 TYR A O 1
ATOM 3807 N N . ARG A 1 546 ? 6.070 14.448 -17.944 1.00 59.16 546 ARG A N 1
ATOM 3808 C CA . ARG A 1 546 ? 7.221 13.574 -17.655 1.00 59.16 546 ARG A CA 1
ATOM 3809 C C . ARG A 1 546 ? 7.054 12.228 -18.347 1.00 59.16 546 ARG A C 1
ATOM 3811 O O . ARG A 1 546 ? 6.549 11.260 -17.787 1.00 59.16 546 ARG A O 1
ATOM 3818 N N . LEU A 1 547 ? 7.590 12.149 -19.555 1.00 59.19 547 LEU A N 1
ATOM 3819 C CA . LEU A 1 547 ? 7.551 10.947 -20.372 1.00 59.19 547 LEU A CA 1
ATOM 3820 C C . LEU A 1 547 ? 8.787 10.073 -20.119 1.00 59.19 547 LEU A C 1
ATOM 3822 O O . LEU A 1 547 ? 9.925 10.543 -20.184 1.00 59.19 547 LEU A O 1
ATOM 3826 N N . TYR A 1 548 ? 8.570 8.787 -19.848 1.00 55.66 548 TYR A N 1
ATOM 3827 C CA . TYR A 1 548 ? 9.620 7.823 -19.511 1.00 55.66 548 TYR A CA 1
ATOM 3828 C C . TYR A 1 548 ? 9.562 6.591 -20.414 1.00 55.66 548 TYR A C 1
ATOM 3830 O O . TYR A 1 548 ? 8.486 6.082 -20.717 1.00 55.66 548 TYR A O 1
ATOM 3838 N N . VAL A 1 549 ? 10.731 6.086 -20.819 1.00 53.97 549 VAL A N 1
ATOM 3839 C CA . VAL A 1 549 ? 10.861 4.800 -21.517 1.00 53.97 549 VAL A CA 1
ATOM 3840 C C . VAL A 1 549 ? 11.967 3.985 -20.862 1.00 53.97 549 VAL A C 1
ATOM 3842 O O . VAL A 1 549 ? 13.141 4.355 -20.935 1.00 53.97 549 VAL A O 1
ATOM 3845 N N . ALA A 1 550 ? 11.598 2.863 -20.242 1.00 48.09 550 ALA A N 1
ATOM 3846 C CA . ALA A 1 550 ? 12.537 1.951 -19.597 1.00 48.09 550 ALA A CA 1
ATOM 3847 C C . ALA A 1 550 ? 13.603 1.437 -20.580 1.00 48.09 550 ALA A C 1
ATOM 3849 O O . ALA A 1 550 ? 13.312 1.117 -21.735 1.00 48.09 550 ALA A O 1
ATOM 3850 N N . ALA A 1 551 ? 14.847 1.303 -20.114 1.00 49.28 551 ALA A N 1
ATOM 3851 C CA . ALA A 1 551 ? 15.967 0.845 -20.937 1.00 49.28 551 ALA A CA 1
ATOM 3852 C C . ALA A 1 551 ? 15.769 -0.584 -21.480 1.00 49.28 551 ALA A C 1
ATOM 3854 O O . ALA A 1 551 ? 16.325 -0.917 -22.521 1.00 49.28 551 ALA A O 1
ATOM 3855 N N . THR A 1 552 ? 14.953 -1.403 -20.811 1.00 45.97 552 THR A N 1
ATOM 3856 C CA . THR A 1 552 ? 14.552 -2.756 -21.234 1.00 45.97 552 THR A CA 1
ATOM 3857 C C . THR A 1 552 ? 13.613 -2.768 -22.445 1.00 45.97 552 THR A C 1
ATOM 3859 O O . THR A 1 552 ? 13.605 -3.741 -23.196 1.00 45.97 552 THR A O 1
ATOM 3862 N N . ALA A 1 553 ? 12.852 -1.692 -22.678 1.00 45.78 553 ALA A N 1
ATOM 3863 C CA . ALA A 1 553 ? 11.976 -1.545 -23.844 1.00 45.78 553 ALA A CA 1
ATOM 3864 C C . ALA A 1 553 ? 12.727 -1.080 -25.110 1.00 45.78 553 ALA A C 1
ATOM 3866 O O . ALA A 1 553 ? 12.179 -1.116 -26.213 1.00 45.78 553 ALA A O 1
ATOM 3867 N N . LEU A 1 554 ? 13.983 -0.647 -24.965 1.00 54.94 554 LEU A N 1
ATOM 3868 C CA . LEU A 1 554 ? 14.827 -0.123 -26.037 1.00 54.94 554 LEU A CA 1
ATOM 3869 C C . LEU A 1 554 ? 15.962 -1.102 -26.365 1.00 54.94 554 LEU A C 1
ATOM 3871 O O . LEU A 1 554 ? 16.399 -1.892 -25.532 1.00 54.94 554 LEU A O 1
ATOM 3875 N N . ARG A 1 555 ? 16.464 -1.063 -27.601 1.00 56.56 555 ARG A N 1
ATOM 3876 C CA . ARG A 1 555 ? 17.591 -1.900 -28.044 1.00 56.56 555 ARG A CA 1
ATOM 3877 C C . ARG A 1 555 ? 18.869 -1.062 -28.117 1.00 56.56 555 ARG A C 1
ATOM 3879 O O . ARG A 1 555 ? 18.835 0.165 -28.131 1.00 56.56 555 ARG A O 1
ATOM 3886 N N . GLN A 1 556 ? 20.032 -1.709 -28.197 1.00 59.72 556 GLN A N 1
ATOM 3887 C CA . GLN A 1 556 ? 21.260 -0.977 -28.531 1.00 59.72 556 GLN A CA 1
ATOM 3888 C C . GLN A 1 556 ? 21.134 -0.416 -29.954 1.00 59.72 556 GLN A C 1
ATOM 3890 O O . GLN A 1 556 ? 20.949 -1.174 -30.908 1.00 59.72 556 GLN A O 1
ATOM 3895 N N . GLY A 1 557 ? 21.221 0.905 -30.111 1.00 58.81 557 GLY A N 1
ATOM 3896 C CA . GLY A 1 557 ? 20.955 1.540 -31.399 1.00 58.81 557 GLY A CA 1
ATOM 3897 C C . GLY A 1 557 ? 20.642 3.029 -31.316 1.00 58.81 557 GLY A C 1
ATOM 3898 O O . GLY A 1 557 ? 20.973 3.708 -30.343 1.00 58.81 557 GLY A O 1
ATOM 3899 N N . ARG A 1 558 ? 20.030 3.540 -32.388 1.00 69.50 558 ARG A N 1
ATOM 3900 C CA . ARG A 1 558 ? 19.552 4.919 -32.528 1.00 69.50 558 ARG A CA 1
ATOM 3901 C C . ARG A 1 558 ? 18.025 4.879 -32.568 1.00 69.50 558 ARG A C 1
ATOM 3903 O O . ARG A 1 558 ? 17.485 4.385 -33.550 1.00 69.50 558 ARG A O 1
ATOM 3910 N N . HIS A 1 559 ? 17.382 5.409 -31.536 1.00 74.06 559 HIS A N 1
ATOM 3911 C CA . HIS A 1 559 ? 15.929 5.433 -31.377 1.00 74.06 559 HIS A CA 1
ATOM 3912 C C . HIS A 1 559 ? 15.400 6.853 -31.574 1.00 74.06 559 HIS A C 1
ATOM 3914 O O . HIS A 1 559 ? 15.966 7.819 -31.052 1.00 74.06 559 HIS A O 1
ATOM 3920 N N . SER A 1 560 ? 14.333 6.981 -32.354 1.00 81.50 560 SER A N 1
ATOM 3921 C CA . SER A 1 560 ? 13.609 8.229 -32.583 1.00 81.50 560 SER A CA 1
ATOM 3922 C C . SER A 1 560 ? 12.440 8.349 -31.612 1.00 81.50 560 SER A C 1
ATOM 3924 O O . SER A 1 560 ? 11.696 7.395 -31.408 1.00 81.50 560 SER A O 1
ATOM 3926 N N . PHE A 1 561 ? 12.296 9.527 -31.013 1.00 80.19 561 PHE A N 1
ATOM 3927 C CA . PHE A 1 561 ? 11.257 9.860 -30.046 1.00 80.19 561 PHE A CA 1
ATOM 3928 C C . PHE A 1 561 ? 10.483 11.052 -30.606 1.00 80.19 561 PHE A C 1
ATOM 3930 O O . PHE A 1 561 ? 11.090 12.066 -30.959 1.00 80.19 561 PHE A O 1
ATOM 3937 N N . VAL A 1 562 ? 9.163 10.935 -30.709 1.00 83.62 562 VAL A N 1
ATOM 3938 C CA . VAL A 1 562 ? 8.271 12.014 -31.147 1.00 83.62 562 VAL A CA 1
ATOM 3939 C C . VAL A 1 562 ? 7.279 12.275 -30.030 1.00 83.62 562 VAL A C 1
ATOM 3941 O O . VAL A 1 562 ? 6.544 11.373 -29.641 1.00 83.62 562 VAL A O 1
ATOM 3944 N N . VAL A 1 563 ? 7.278 13.503 -29.524 1.00 82.06 563 VAL A N 1
ATOM 3945 C CA . VAL A 1 563 ? 6.308 13.986 -28.546 1.00 82.06 563 VAL A CA 1
ATOM 3946 C C . VAL A 1 563 ? 5.267 14.811 -29.294 1.00 82.06 563 VAL A C 1
ATOM 3948 O O . VAL A 1 563 ? 5.643 15.763 -29.986 1.00 82.06 563 VAL A O 1
ATOM 3951 N N . THR A 1 564 ? 3.988 14.468 -29.155 1.00 83.94 564 THR A N 1
ATOM 3952 C CA . THR A 1 564 ? 2.867 15.224 -29.735 1.00 83.94 564 THR A CA 1
ATOM 3953 C C . THR A 1 564 ? 1.951 15.703 -28.618 1.00 83.94 564 THR A C 1
ATOM 3955 O O . THR A 1 564 ? 1.392 14.901 -27.886 1.00 83.94 564 THR A O 1
ATOM 3958 N N . VAL A 1 565 ? 1.816 17.016 -28.477 1.00 80.81 565 VAL A N 1
ATOM 3959 C CA . VAL A 1 565 ? 0.853 17.665 -27.586 1.00 80.81 565 VAL A CA 1
ATOM 3960 C C . VAL A 1 565 ? -0.465 17.785 -28.335 1.00 80.81 565 VAL A C 1
ATOM 3962 O O . VAL A 1 565 ? -0.489 18.373 -29.418 1.00 80.81 565 VAL A O 1
ATOM 3965 N N . HIS A 1 566 ? -1.544 17.285 -27.749 1.00 79.75 566 HIS A N 1
ATOM 3966 C CA . HIS A 1 566 ? -2.910 17.453 -28.229 1.00 79.75 566 HIS A CA 1
ATOM 3967 C C . HIS A 1 566 ? -3.685 18.387 -27.301 1.00 79.75 566 HIS A C 1
ATOM 3969 O O . HIS A 1 566 ? -3.452 18.425 -26.093 1.00 79.75 566 HIS A O 1
ATOM 3975 N N . GLY A 1 567 ? -4.599 19.166 -27.871 1.00 75.25 567 GLY A N 1
ATOM 3976 C CA . GLY A 1 567 ? -5.520 20.028 -27.143 1.00 75.25 567 GLY A CA 1
ATOM 3977 C C . GLY A 1 567 ? -6.961 19.543 -27.209 1.00 75.25 567 GLY A C 1
ATOM 3978 O O . GLY A 1 567 ? -7.326 18.679 -28.001 1.00 75.25 567 GLY A O 1
ATOM 3979 N N . SER A 1 568 ? -7.819 20.184 -26.420 1.00 71.12 568 SER A N 1
ATOM 3980 C CA . SER A 1 568 ? -9.263 19.914 -26.387 1.00 71.12 568 SER A CA 1
ATOM 3981 C C . SER A 1 568 ? -10.026 20.223 -27.692 1.00 71.12 568 SER A C 1
ATOM 3983 O O . SER A 1 568 ? -11.205 19.884 -27.794 1.00 71.12 568 SER A O 1
ATOM 3985 N N . ALA A 1 569 ? -9.381 20.835 -28.692 1.00 70.69 569 ALA A N 1
ATOM 3986 C CA . ALA A 1 569 ? -9.914 21.039 -30.040 1.00 70.69 569 ALA A CA 1
ATOM 3987 C C . ALA A 1 569 ? -9.148 20.161 -31.057 1.00 70.69 569 ALA A C 1
ATOM 39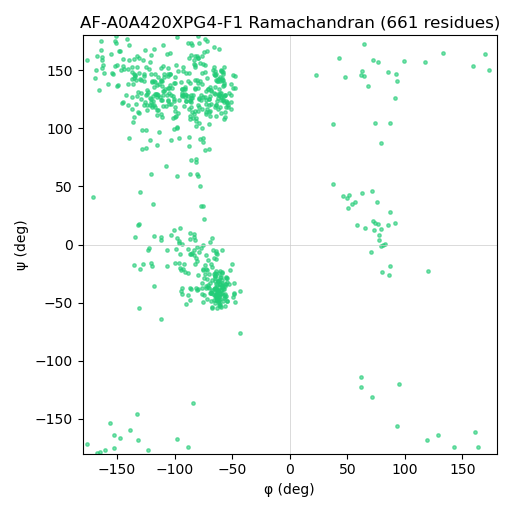89 O O . ALA A 1 569 ? -7.920 20.153 -31.004 1.00 70.69 569 ALA A O 1
ATOM 3990 N N . PRO A 1 570 ? -9.814 19.474 -32.014 1.00 57.56 570 PRO A N 1
ATOM 3991 C CA . PRO A 1 570 ? -9.167 18.472 -32.878 1.00 57.56 570 PRO A CA 1
ATOM 3992 C C . PRO A 1 570 ? -7.955 18.968 -33.680 1.00 57.56 570 PRO A C 1
ATOM 3994 O O . PRO A 1 570 ? -6.988 18.230 -33.860 1.00 57.56 570 PRO A O 1
ATOM 3997 N N . ASP A 1 571 ? -7.994 20.220 -34.139 1.00 72.50 571 ASP A N 1
ATOM 3998 C CA . ASP A 1 571 ? -6.926 20.830 -34.941 1.00 72.50 571 ASP A CA 1
ATOM 3999 C C . ASP A 1 571 ? -5.811 21.461 -34.083 1.00 72.50 571 ASP A C 1
ATOM 4001 O O . ASP A 1 571 ? -4.772 21.867 -34.604 1.00 72.50 571 ASP A O 1
ATOM 4005 N N . ALA A 1 572 ? -5.999 21.544 -32.761 1.00 75.12 572 ALA A N 1
ATOM 4006 C CA . ALA A 1 572 ? -5.036 22.122 -31.832 1.00 75.12 572 ALA A CA 1
ATOM 4007 C C . ALA A 1 572 ? -4.028 21.058 -31.376 1.00 75.12 572 ALA A C 1
ATOM 4009 O O . ALA A 1 572 ? -4.243 20.359 -30.389 1.00 75.12 572 ALA A O 1
ATOM 4010 N N . TRP A 1 573 ? -2.903 20.950 -32.079 1.00 80.31 573 TRP A N 1
ATOM 4011 C CA . TRP A 1 573 ? -1.790 20.083 -31.686 1.00 80.31 573 TRP A CA 1
ATOM 4012 C C . TRP A 1 573 ? -0.434 20.705 -32.038 1.00 80.31 573 TRP A C 1
ATOM 4014 O O . TRP A 1 573 ? -0.330 21.583 -32.894 1.00 80.31 573 TRP A O 1
ATOM 4024 N N . ALA A 1 574 ? 0.625 20.236 -31.381 1.00 82.19 574 ALA A N 1
ATOM 4025 C CA . ALA A 1 574 ? 2.009 20.595 -31.689 1.00 82.19 574 ALA A CA 1
ATOM 4026 C C . ALA A 1 574 ? 2.927 19.385 -31.483 1.00 82.19 574 ALA A C 1
ATOM 4028 O O . ALA A 1 574 ? 2.643 18.530 -30.650 1.00 82.19 574 ALA A O 1
ATOM 4029 N N . ARG A 1 575 ? 4.042 19.287 -32.216 1.00 85.31 575 ARG A N 1
ATOM 4030 C CA . ARG A 1 575 ? 4.977 18.155 -32.076 1.00 85.31 575 ARG A CA 1
ATOM 4031 C C . ARG A 1 575 ? 6.437 18.576 -32.064 1.00 85.31 575 ARG A C 1
ATOM 4033 O O . ARG A 1 575 ? 6.832 19.494 -32.780 1.00 85.31 575 ARG A O 1
ATOM 4040 N N . VAL A 1 576 ? 7.248 17.817 -31.339 1.00 83.81 576 VAL A N 1
ATOM 4041 C CA . VAL A 1 576 ? 8.713 17.911 -31.327 1.00 83.81 576 VAL A CA 1
ATOM 4042 C C . VAL A 1 576 ? 9.309 16.509 -31.403 1.00 83.81 576 VAL A C 1
ATOM 4044 O O . VAL A 1 576 ? 8.731 15.548 -30.898 1.00 83.81 576 VAL A O 1
ATOM 4047 N N . SER A 1 577 ? 10.462 16.365 -32.051 1.00 82.88 577 SER A N 1
ATOM 4048 C CA . SER A 1 577 ? 11.167 15.087 -32.132 1.00 82.88 577 SER A CA 1
ATOM 4049 C C . SER A 1 577 ? 12.616 15.205 -31.678 1.00 82.88 577 SER A C 1
ATOM 4051 O O . SER A 1 577 ? 13.292 16.207 -31.905 1.00 82.88 577 SER A O 1
ATOM 4053 N N . ALA A 1 578 ? 13.095 14.147 -31.033 1.00 77.12 578 ALA A N 1
ATOM 4054 C CA . ALA A 1 578 ? 14.485 13.973 -30.646 1.00 77.12 578 ALA A CA 1
ATOM 4055 C C . ALA A 1 578 ? 14.962 12.572 -31.039 1.00 77.12 578 ALA A C 1
ATOM 4057 O O . ALA A 1 578 ? 14.170 11.672 -31.324 1.00 77.12 578 ALA A O 1
ATOM 4058 N N . VAL A 1 579 ? 16.279 12.374 -31.084 1.00 77.56 579 VAL A N 1
ATOM 4059 C CA . VAL A 1 579 ? 16.861 11.086 -31.470 1.00 77.56 579 VAL A CA 1
ATOM 4060 C C . VAL A 1 579 ? 18.009 10.740 -30.536 1.00 77.56 579 VAL A C 1
ATOM 4062 O O . VAL A 1 579 ? 19.024 11.434 -30.507 1.00 77.56 579 VAL A O 1
ATOM 4065 N N . VAL A 1 580 ? 17.852 9.646 -29.798 1.00 69.25 580 VAL A N 1
ATOM 4066 C CA . VAL A 1 580 ? 18.797 9.187 -28.773 1.00 69.25 580 VAL A CA 1
ATOM 4067 C C . VAL A 1 580 ? 19.603 8.016 -29.322 1.00 69.25 580 VAL A C 1
ATOM 4069 O O . VAL A 1 580 ? 19.103 7.217 -30.115 1.00 69.25 580 VAL A O 1
ATOM 4072 N N . ARG A 1 581 ? 20.869 7.899 -28.915 1.00 64.56 581 ARG A N 1
ATOM 4073 C CA . ARG A 1 581 ? 21.697 6.722 -29.192 1.00 64.56 581 ARG A CA 1
ATOM 4074 C C . ARG A 1 581 ? 22.080 6.060 -27.876 1.00 64.56 581 ARG A C 1
ATOM 4076 O O . ARG A 1 581 ? 22.779 6.676 -27.079 1.00 64.56 581 ARG A O 1
ATOM 4083 N N . LEU A 1 582 ? 21.667 4.811 -27.687 1.00 56.41 582 LEU A N 1
ATOM 4084 C CA . LEU A 1 582 ? 22.065 4.016 -26.529 1.00 56.41 582 LEU A CA 1
ATOM 4085 C C . LEU A 1 582 ? 23.429 3.349 -26.807 1.00 56.41 582 LEU A C 1
ATOM 4087 O O . LEU A 1 582 ? 23.577 2.710 -27.856 1.00 56.41 582 LEU A O 1
ATOM 4091 N N . PRO A 1 583 ? 24.441 3.521 -25.932 1.00 48.88 583 PRO A N 1
ATOM 4092 C CA . PRO A 1 583 ? 25.759 2.907 -26.095 1.00 48.88 583 PRO A CA 1
ATOM 4093 C C . PRO A 1 583 ? 25.741 1.400 -25.781 1.00 48.88 583 PRO A C 1
ATOM 4095 O O . PRO A 1 583 ? 24.799 0.875 -25.191 1.00 48.88 583 PRO A O 1
ATOM 4098 N N . SER A 1 584 ? 26.798 0.689 -26.184 1.00 50.53 584 SER A N 1
ATOM 4099 C CA . SER A 1 584 ? 26.946 -0.749 -25.923 1.00 50.53 584 SER A CA 1
ATOM 4100 C C . SER A 1 584 ? 27.498 -1.029 -24.525 1.00 50.53 584 SER A C 1
ATOM 4102 O O . SER A 1 584 ? 28.515 -0.459 -24.147 1.00 50.53 584 SER A O 1
ATOM 4104 N N . ALA A 1 585 ? 26.894 -1.981 -23.810 1.00 57.62 585 ALA A N 1
ATOM 4105 C CA . ALA A 1 585 ? 27.233 -2.348 -22.427 1.00 57.62 585 ALA A CA 1
ATOM 4106 C C . ALA A 1 585 ? 28.541 -3.164 -22.248 1.00 57.62 585 ALA A C 1
ATOM 4108 O O . ALA A 1 585 ? 28.699 -3.877 -21.261 1.00 57.62 585 ALA A O 1
ATOM 4109 N N . VAL A 1 586 ? 29.480 -3.108 -23.201 1.00 60.50 586 VAL A N 1
ATOM 4110 C CA . VAL A 1 586 ? 30.759 -3.845 -23.148 1.00 60.50 586 VAL A CA 1
ATOM 4111 C C . VAL A 1 586 ? 31.871 -3.013 -23.785 1.00 60.50 586 VAL A C 1
ATOM 4113 O O . VAL A 1 586 ? 31.799 -2.673 -24.972 1.00 60.50 586 VAL A O 1
ATOM 4116 N N . GLU A 1 587 ? 32.927 -2.746 -23.021 1.00 66.31 587 GLU A N 1
ATOM 4117 C CA . GLU A 1 587 ? 34.178 -2.184 -23.524 1.00 66.31 587 GLU A CA 1
ATOM 4118 C C . GLU A 1 587 ? 35.138 -3.278 -24.009 1.00 66.31 587 GLU A C 1
ATOM 4120 O O . GLU A 1 587 ? 35.170 -4.404 -23.509 1.00 66.31 587 GLU A O 1
ATOM 4125 N N . LEU A 1 588 ? 35.930 -2.934 -25.027 1.00 68.12 588 LEU A N 1
ATOM 4126 C CA . LEU A 1 588 ? 36.865 -3.837 -25.692 1.00 68.12 588 LEU A CA 1
ATOM 4127 C C . LEU A 1 588 ? 38.196 -3.119 -25.889 1.00 68.12 588 LEU A C 1
ATOM 4129 O O . LEU A 1 588 ? 38.298 -2.230 -26.739 1.00 68.12 588 LEU A O 1
ATOM 4133 N N . SER A 1 589 ? 39.221 -3.531 -25.146 1.00 77.44 589 SER A N 1
ATOM 4134 C CA . SER A 1 589 ? 40.584 -3.021 -25.304 1.00 77.44 589 SER A CA 1
ATOM 4135 C C . SER A 1 589 ? 41.508 -4.106 -25.863 1.00 77.44 589 SER A C 1
ATOM 4137 O O . SER A 1 589 ? 41.391 -5.288 -25.542 1.00 77.44 589 SER A O 1
ATOM 4139 N N . LEU A 1 590 ? 42.425 -3.713 -26.751 1.00 74.88 590 LEU A N 1
ATOM 4140 C CA . LEU A 1 590 ? 43.436 -4.601 -27.325 1.00 74.88 590 LEU A CA 1
ATOM 4141 C C . LEU A 1 590 ? 44.820 -4.007 -27.065 1.00 74.88 590 LEU A C 1
ATOM 4143 O O . LEU A 1 590 ? 45.156 -2.960 -27.617 1.00 74.88 590 LEU A O 1
ATOM 4147 N N . SER A 1 591 ? 45.647 -4.695 -26.280 1.00 78.75 591 SER A N 1
ATOM 4148 C CA . SER A 1 591 ? 47.024 -4.275 -26.002 1.00 78.75 591 SER A CA 1
ATOM 4149 C C . SER A 1 591 ? 47.994 -5.447 -26.158 1.00 78.75 591 SER A C 1
ATOM 4151 O O . SER A 1 591 ? 47.777 -6.523 -25.617 1.00 78.75 591 SER A O 1
ATOM 4153 N N . ARG A 1 592 ? 49.062 -5.277 -26.953 1.00 79.62 592 ARG A N 1
ATOM 4154 C CA . ARG A 1 592 ? 50.117 -6.300 -27.173 1.00 79.62 592 ARG A CA 1
ATOM 4155 C C . ARG A 1 592 ? 49.601 -7.710 -27.555 1.00 79.62 592 ARG A C 1
ATOM 4157 O O . ARG A 1 592 ? 50.226 -8.710 -27.220 1.00 79.62 592 ARG A O 1
ATOM 4164 N N . GLY A 1 593 ? 48.464 -7.796 -28.251 1.00 74.25 593 GLY A N 1
ATOM 4165 C CA . GLY A 1 593 ? 47.817 -9.068 -28.615 1.00 74.25 593 GLY A CA 1
ATOM 4166 C C . GLY A 1 593 ? 46.943 -9.694 -27.519 1.00 74.25 593 GLY A C 1
ATOM 4167 O O . GLY A 1 593 ? 46.352 -10.743 -27.749 1.00 74.25 593 GLY A O 1
ATOM 4168 N N . VAL A 1 594 ? 46.818 -9.057 -26.355 1.00 78.25 594 VAL A N 1
ATOM 4169 C CA . VAL A 1 594 ? 45.795 -9.354 -25.345 1.00 78.25 594 VAL A CA 1
ATOM 4170 C C . VAL A 1 594 ? 44.535 -8.567 -25.688 1.00 78.25 594 VAL A C 1
ATOM 4172 O O . VAL A 1 594 ? 44.570 -7.336 -25.724 1.00 78.25 594 VAL A O 1
ATOM 4175 N N . LEU A 1 595 ? 43.436 -9.273 -25.947 1.00 78.62 595 LEU A N 1
ATOM 4176 C CA . LEU A 1 595 ? 42.087 -8.718 -25.922 1.00 78.62 595 LEU A CA 1
ATOM 4177 C C . LEU A 1 595 ? 41.568 -8.802 -24.484 1.00 78.62 595 LEU A C 1
ATOM 4179 O O . LEU A 1 595 ? 41.494 -9.899 -23.929 1.00 78.62 595 LEU A O 1
ATOM 4183 N N . THR A 1 596 ? 41.175 -7.664 -23.926 1.00 77.06 596 THR A N 1
ATOM 4184 C CA . THR A 1 596 ? 40.442 -7.576 -22.662 1.00 77.06 596 THR A CA 1
ATOM 4185 C C . THR A 1 596 ? 39.018 -7.123 -22.960 1.00 77.06 596 THR A C 1
ATOM 4187 O O . THR A 1 596 ? 38.795 -6.130 -23.659 1.00 77.06 596 THR A O 1
ATOM 4190 N N . VAL A 1 597 ? 38.057 -7.877 -22.436 1.00 74.12 597 VAL A N 1
ATOM 4191 C CA . VAL A 1 597 ? 36.623 -7.599 -22.495 1.00 74.12 597 VAL A CA 1
ATOM 4192 C C . VAL A 1 597 ? 36.189 -7.168 -21.102 1.00 74.12 597 VAL A C 1
ATOM 4194 O O . VAL A 1 597 ? 36.335 -7.944 -20.161 1.00 74.12 597 VAL A O 1
ATOM 4197 N N . GLN A 1 598 ? 35.668 -5.950 -20.969 1.00 71.12 598 GLN A N 1
ATOM 4198 C CA . GLN A 1 598 ? 35.148 -5.444 -19.698 1.00 71.12 598 GLN A CA 1
ATOM 4199 C C . GLN A 1 598 ? 33.659 -5.102 -19.838 1.00 71.12 598 GLN A C 1
ATOM 4201 O O . GLN A 1 598 ? 33.298 -4.266 -20.670 1.00 71.12 598 GLN A O 1
ATOM 4206 N N . PRO A 1 599 ? 32.780 -5.745 -19.053 1.00 65.12 599 PRO A N 1
ATOM 4207 C CA . PRO A 1 599 ? 31.385 -5.350 -18.926 1.00 65.12 599 PRO A CA 1
ATOM 4208 C C . PRO A 1 599 ? 31.269 -3.890 -18.464 1.00 65.12 599 PRO A C 1
ATOM 4210 O O . PRO A 1 599 ? 31.772 -3.527 -17.404 1.00 65.12 599 PRO A O 1
ATOM 4213 N N . ALA A 1 600 ? 30.579 -3.048 -19.235 1.00 61.72 600 ALA A N 1
ATOM 4214 C CA . ALA A 1 600 ? 30.267 -1.671 -18.843 1.00 61.72 600 ALA A CA 1
ATOM 4215 C C . ALA A 1 600 ? 28.965 -1.661 -18.023 1.00 61.72 600 ALA A C 1
ATOM 4217 O O . ALA A 1 600 ? 27.940 -1.118 -18.444 1.00 61.72 600 ALA A O 1
ATOM 4218 N N . MET A 1 601 ? 28.995 -2.370 -16.892 1.00 52.56 601 MET A N 1
ATOM 4219 C CA . MET A 1 601 ? 27.830 -2.607 -16.038 1.00 52.56 601 MET A CA 1
ATOM 4220 C C . MET A 1 601 ? 27.529 -1.407 -15.137 1.00 52.56 601 MET A C 1
ATOM 4222 O O . MET A 1 601 ? 28.367 -0.540 -14.890 1.00 52.56 601 MET A O 1
ATOM 4226 N N . ARG A 1 602 ? 26.293 -1.365 -14.642 1.00 45.41 602 ARG A N 1
ATOM 4227 C CA . ARG A 1 602 ? 25.835 -0.376 -13.659 1.00 45.41 602 ARG A CA 1
ATOM 4228 C C . ARG A 1 602 ? 26.344 -0.762 -12.265 1.00 45.41 602 ARG A C 1
ATOM 4230 O O . ARG A 1 602 ? 26.522 -1.955 -12.018 1.00 45.41 602 ARG A O 1
ATOM 4237 N N . PRO A 1 603 ? 26.479 0.188 -11.323 1.00 36.84 603 PRO A N 1
ATOM 4238 C CA . PRO A 1 603 ? 26.566 -0.145 -9.902 1.00 36.84 603 PRO A CA 1
ATOM 4239 C C . PRO A 1 603 ? 25.457 -1.137 -9.508 1.00 36.84 603 PRO A C 1
ATOM 4241 O O . PRO A 1 603 ? 24.318 -0.992 -9.947 1.00 36.84 603 PRO A O 1
ATOM 4244 N N . GLY A 1 604 ? 25.810 -2.177 -8.750 1.00 43.59 604 GLY A N 1
ATOM 4245 C CA . GLY A 1 604 ? 24.905 -3.265 -8.349 1.00 43.59 604 GLY A CA 1
ATOM 4246 C C . GLY A 1 604 ? 24.661 -4.365 -9.398 1.00 43.59 604 GLY A C 1
ATOM 4247 O O . GLY A 1 604 ? 24.370 -5.497 -9.019 1.00 43.59 604 GLY A O 1
ATOM 4248 N N . ALA A 1 605 ? 24.830 -4.099 -10.698 1.00 49.62 605 ALA A N 1
ATOM 4249 C CA . ALA A 1 605 ? 24.546 -5.081 -11.746 1.00 49.62 605 ALA A CA 1
ATOM 4250 C C . ALA A 1 605 ? 25.712 -6.071 -11.941 1.00 49.62 605 ALA A C 1
ATOM 4252 O O . ALA A 1 605 ? 26.759 -5.720 -12.485 1.00 49.62 605 ALA A O 1
ATOM 4253 N N . ARG A 1 606 ? 25.514 -7.327 -11.525 1.00 61.12 606 ARG A N 1
ATOM 4254 C CA . ARG A 1 606 ? 26.501 -8.415 -11.639 1.00 61.12 606 ARG A CA 1
ATOM 4255 C C . ARG A 1 606 ? 26.324 -9.231 -12.924 1.00 61.12 606 ARG A C 1
ATOM 4257 O O . ARG A 1 606 ? 25.211 -9.438 -13.406 1.00 61.12 606 ARG A O 1
ATOM 4264 N N . VAL A 1 607 ? 27.434 -9.755 -13.441 1.00 64.44 607 VAL A N 1
ATOM 4265 C CA . VAL A 1 607 ? 27.456 -10.719 -14.553 1.00 64.44 607 VAL A CA 1
ATOM 4266 C C . VAL A 1 607 ? 27.206 -12.132 -14.020 1.00 64.44 607 VAL A C 1
ATOM 4268 O O . VAL A 1 607 ? 27.819 -12.538 -13.039 1.00 64.44 607 VAL A O 1
ATOM 4271 N N . GLN A 1 608 ? 26.325 -12.893 -14.669 1.00 66.88 608 GLN A N 1
ATOM 4272 C CA . GLN A 1 608 ? 26.138 -14.325 -14.409 1.00 66.88 608 GLN A CA 1
ATOM 4273 C C . GLN A 1 608 ? 27.097 -15.161 -15.266 1.00 66.88 608 GLN A C 1
ATOM 4275 O O . GLN A 1 608 ? 27.731 -16.090 -14.772 1.00 66.88 608 GLN A O 1
ATOM 4280 N N . GLU A 1 609 ? 27.243 -14.802 -16.543 1.00 76.31 609 GLU A N 1
ATOM 4281 C CA . GLU A 1 609 ? 28.135 -15.474 -17.487 1.00 76.31 609 GLU A CA 1
ATOM 4282 C C . GLU A 1 609 ? 28.679 -14.492 -18.532 1.00 76.31 609 GLU A C 1
ATOM 4284 O O . GLU A 1 609 ? 27.931 -13.702 -19.109 1.00 76.31 609 GLU A O 1
ATOM 4289 N N . LEU A 1 610 ? 29.973 -14.586 -18.844 1.00 77.00 610 LEU A N 1
ATOM 4290 C CA . LEU A 1 610 ? 30.569 -13.933 -20.008 1.00 77.00 610 LEU A CA 1
ATOM 4291 C C . LEU A 1 610 ? 31.274 -14.968 -20.887 1.00 77.00 610 LEU A C 1
ATOM 4293 O O . LEU A 1 610 ? 32.227 -15.620 -20.469 1.00 77.00 610 LEU A O 1
ATOM 4297 N N . THR A 1 611 ? 30.852 -15.095 -22.143 1.00 79.56 611 THR A N 1
ATOM 4298 C CA . THR A 1 611 ? 31.512 -15.957 -23.136 1.00 79.56 611 THR A CA 1
ATOM 4299 C C . THR A 1 611 ? 32.126 -15.148 -24.263 1.00 79.56 611 THR A C 1
ATOM 4301 O O . THR A 1 611 ? 31.555 -14.166 -24.740 1.00 79.56 611 THR A O 1
ATOM 4304 N N . ALA A 1 612 ? 33.278 -15.608 -24.747 1.00 80.62 612 ALA A N 1
ATOM 4305 C CA . ALA A 1 612 ? 33.910 -15.104 -25.955 1.00 80.62 612 ALA A CA 1
ATOM 4306 C C . ALA A 1 612 ? 34.137 -16.237 -26.959 1.00 80.62 612 ALA A C 1
ATOM 4308 O O . ALA A 1 612 ? 34.720 -17.282 -26.653 1.00 80.62 612 ALA A O 1
ATOM 4309 N N . THR A 1 613 ? 33.730 -15.985 -28.198 1.00 82.88 613 THR A N 1
ATOM 4310 C CA . THR A 1 613 ? 34.036 -16.803 -29.371 1.00 82.88 613 THR A CA 1
ATOM 4311 C C . THR A 1 613 ? 34.896 -16.001 -30.344 1.00 82.88 613 THR A C 1
ATOM 4313 O O . THR A 1 613 ? 34.657 -14.813 -30.568 1.00 82.88 613 THR A O 1
ATOM 4316 N N . VAL A 1 614 ? 35.917 -16.646 -30.905 1.00 82.62 614 VAL A N 1
ATOM 4317 C CA . VAL A 1 614 ? 36.901 -16.056 -31.821 1.00 82.62 614 VAL A CA 1
ATOM 4318 C C . VAL A 1 614 ? 36.987 -16.943 -33.056 1.00 82.62 614 VAL A C 1
ATOM 4320 O O . VAL A 1 614 ? 37.186 -18.152 -32.941 1.00 82.62 614 VAL A O 1
ATOM 4323 N N . ASP A 1 615 ? 36.790 -16.352 -34.233 1.00 85.56 615 ASP A N 1
ATOM 4324 C CA . ASP A 1 615 ? 36.773 -17.034 -35.536 1.00 85.56 615 ASP A CA 1
ATOM 4325 C C . ASP A 1 615 ? 35.850 -18.271 -35.549 1.00 85.56 615 ASP A C 1
ATOM 4327 O O . ASP A 1 615 ? 36.177 -19.332 -36.080 1.00 85.56 615 ASP A O 1
ATOM 4331 N N . GLY A 1 616 ? 34.689 -18.136 -34.896 1.00 78.31 616 GLY A N 1
ATOM 4332 C CA . GLY A 1 616 ? 33.667 -19.181 -34.769 1.00 78.31 616 GLY A CA 1
ATOM 4333 C C . GLY A 1 616 ? 33.945 -20.262 -33.715 1.00 78.31 616 GLY A C 1
ATOM 4334 O O . GLY A 1 616 ? 33.104 -21.137 -33.527 1.00 78.31 616 GLY A O 1
ATOM 4335 N N . ARG A 1 617 ? 35.080 -20.221 -33.005 1.00 77.31 617 ARG A N 1
ATOM 4336 C CA . ARG A 1 617 ? 35.434 -21.187 -31.948 1.00 77.31 617 ARG A CA 1
ATOM 4337 C C . ARG A 1 617 ? 35.256 -20.587 -30.556 1.00 77.31 617 ARG A C 1
ATOM 4339 O O . ARG A 1 617 ? 35.515 -19.403 -30.361 1.00 77.31 617 ARG A O 1
ATOM 4346 N N . ALA A 1 618 ? 34.865 -21.400 -29.574 1.00 72.81 618 ALA A N 1
ATOM 4347 C CA . ALA A 1 618 ? 34.893 -21.003 -28.164 1.00 72.81 618 ALA A CA 1
ATOM 4348 C C . ALA A 1 618 ? 36.331 -20.648 -27.745 1.00 72.81 618 ALA A C 1
ATOM 4350 O O . ALA A 1 618 ? 37.257 -21.422 -27.989 1.00 72.81 618 ALA A O 1
ATOM 4351 N N . ALA A 1 619 ? 36.518 -19.462 -27.162 1.00 64.88 619 ALA A N 1
ATOM 4352 C CA . ALA A 1 619 ? 37.837 -18.905 -26.859 1.00 64.88 619 ALA A CA 1
ATOM 4353 C C . ALA A 1 619 ? 38.061 -18.684 -25.357 1.00 64.88 619 ALA A C 1
ATOM 4355 O O . ALA A 1 619 ? 39.183 -18.877 -24.888 1.00 64.88 619 ALA A O 1
ATOM 4356 N N . ALA A 1 620 ? 37.021 -18.304 -24.614 1.00 66.94 620 ALA A N 1
ATOM 4357 C CA . ALA A 1 620 ? 36.991 -18.308 -23.152 1.00 66.94 620 ALA A CA 1
ATOM 4358 C C . ALA A 1 620 ? 35.538 -18.215 -22.644 1.00 66.94 620 ALA A C 1
ATOM 4360 O O . ALA A 1 620 ? 34.640 -17.796 -23.382 1.00 66.94 620 ALA A O 1
ATOM 4361 N N . ARG A 1 621 ? 35.341 -18.596 -21.382 1.00 72.94 621 ARG A N 1
ATOM 4362 C CA . ARG A 1 621 ? 34.127 -18.411 -20.580 1.00 72.94 621 ARG A CA 1
ATOM 4363 C C . ARG A 1 621 ? 34.581 -17.945 -19.202 1.00 72.94 621 ARG A C 1
ATOM 4365 O O . ARG A 1 621 ? 35.573 -18.472 -18.703 1.00 72.94 621 ARG A O 1
ATOM 4372 N N . ASP A 1 622 ? 33.873 -16.984 -18.641 1.00 68.31 622 ASP A N 1
ATOM 4373 C CA . ASP A 1 622 ? 34.088 -16.428 -17.312 1.00 68.31 622 ASP A CA 1
ATOM 4374 C C . ASP A 1 622 ? 32.750 -16.397 -16.554 1.00 68.31 622 ASP A C 1
ATOM 4376 O O . ASP A 1 622 ? 31.685 -16.264 -17.169 1.00 68.31 622 ASP A O 1
ATOM 4380 N N . ALA A 1 623 ? 32.806 -16.576 -15.237 1.00 58.38 623 ALA A N 1
ATOM 4381 C CA . ALA A 1 623 ? 31.654 -16.677 -14.344 1.00 58.38 623 ALA A CA 1
ATOM 4382 C C . ALA A 1 623 ? 31.944 -15.834 -13.097 1.00 58.38 623 ALA A C 1
ATOM 4384 O O . ALA A 1 623 ? 32.777 -16.195 -12.268 1.00 58.38 623 ALA A O 1
ATOM 4385 N N . ALA A 1 624 ? 31.295 -14.674 -13.001 1.00 57.78 624 ALA A N 1
ATOM 4386 C CA . ALA A 1 624 ? 31.715 -13.605 -12.102 1.00 57.78 624 ALA A CA 1
ATOM 4387 C C . ALA A 1 624 ? 31.159 -13.775 -10.677 1.00 57.78 624 ALA A C 1
ATOM 4389 O O . ALA A 1 624 ? 30.287 -13.020 -10.244 1.00 57.78 624 ALA A O 1
ATOM 4390 N N . GLU A 1 625 ? 31.692 -14.743 -9.927 1.00 50.50 625 GLU A N 1
ATOM 4391 C CA . GLU A 1 625 ? 31.402 -14.906 -8.490 1.00 50.50 625 GLU A CA 1
ATOM 4392 C C . GLU A 1 625 ? 31.729 -13.620 -7.694 1.00 50.50 625 GLU A C 1
ATOM 4394 O O . GLU A 1 625 ? 31.002 -13.244 -6.772 1.00 50.50 625 GLU A O 1
ATOM 4399 N N . ASP A 1 626 ? 32.766 -12.886 -8.114 1.00 51.31 626 ASP A N 1
ATOM 4400 C CA . ASP A 1 626 ? 33.186 -11.591 -7.558 1.00 51.31 626 ASP A CA 1
ATOM 4401 C C . ASP A 1 626 ? 32.450 -10.368 -8.154 1.00 51.31 626 ASP A C 1
ATOM 4403 O O . ASP A 1 626 ? 32.603 -9.249 -7.665 1.00 51.31 626 ASP A O 1
ATOM 4407 N N . GLY A 1 627 ? 31.642 -10.565 -9.201 1.00 51.22 627 GLY A N 1
ATOM 4408 C CA . GLY A 1 627 ? 30.949 -9.507 -9.938 1.00 51.22 627 GLY A CA 1
ATOM 4409 C C . GLY A 1 627 ? 31.795 -8.704 -10.941 1.00 51.22 627 GLY A C 1
ATOM 4410 O O . GLY A 1 627 ? 31.249 -7.776 -11.536 1.00 51.22 627 GLY A O 1
ATOM 4411 N N . THR A 1 628 ? 33.076 -9.027 -11.170 1.00 59.09 628 THR A N 1
ATOM 4412 C CA . THR A 1 628 ? 33.959 -8.244 -12.066 1.00 59.09 628 THR A CA 1
ATOM 4413 C C . THR A 1 628 ? 33.862 -8.650 -13.541 1.00 59.09 628 THR A C 1
ATOM 4415 O O . THR A 1 628 ? 33.871 -7.783 -14.417 1.00 59.09 628 THR A O 1
ATOM 4418 N N . GLY A 1 629 ? 33.734 -9.952 -13.827 1.00 60.56 629 GLY A N 1
ATOM 4419 C CA . GLY A 1 629 ? 33.397 -10.505 -15.148 1.00 60.56 629 GLY A CA 1
ATOM 4420 C C . GLY A 1 629 ? 34.325 -10.098 -16.298 1.00 60.56 629 GLY A C 1
ATOM 4421 O O . GLY A 1 629 ? 33.846 -9.828 -17.401 1.00 60.56 629 GLY A O 1
ATOM 4422 N N . ALA A 1 630 ? 35.631 -9.971 -16.052 1.00 67.88 630 ALA A N 1
ATOM 4423 C CA . ALA A 1 630 ? 36.595 -9.428 -17.011 1.00 67.88 630 ALA A CA 1
ATOM 4424 C C . ALA A 1 630 ? 37.346 -10.530 -17.787 1.00 67.88 630 ALA A C 1
ATOM 4426 O O . ALA A 1 630 ? 38.349 -11.083 -17.331 1.00 67.88 630 ALA A O 1
ATOM 4427 N N . LEU A 1 631 ? 36.918 -10.801 -19.023 1.00 73.31 631 LEU A N 1
ATOM 4428 C CA . LEU A 1 631 ? 37.480 -11.871 -19.851 1.00 73.31 631 LEU A CA 1
ATOM 4429 C C . LEU A 1 631 ? 38.728 -11.406 -20.624 1.00 73.31 631 LEU A C 1
ATOM 4431 O O . LEU A 1 631 ? 38.680 -10.489 -21.447 1.00 73.31 631 LEU A O 1
ATOM 4435 N N . VAL A 1 632 ? 39.849 -12.102 -20.406 1.00 75.31 632 VAL A N 1
ATOM 4436 C CA . VAL A 1 632 ? 41.164 -11.806 -21.003 1.00 75.31 632 VAL A CA 1
ATOM 4437 C C . VAL A 1 632 ? 41.605 -12.938 -21.940 1.00 75.31 632 VAL A C 1
ATOM 4439 O O . VAL A 1 632 ? 41.624 -14.106 -21.553 1.00 75.31 632 VAL A O 1
ATOM 4442 N N . ARG A 1 633 ? 41.994 -12.619 -23.184 1.00 78.19 633 ARG A N 1
ATOM 4443 C CA . ARG A 1 633 ? 42.411 -13.620 -24.184 1.00 78.19 633 ARG A CA 1
ATOM 4444 C C . ARG A 1 633 ? 43.571 -13.146 -25.060 1.00 78.19 633 ARG A C 1
ATOM 4446 O O . ARG A 1 633 ? 43.488 -12.113 -25.717 1.00 78.19 633 ARG A O 1
ATOM 4453 N N . HIS A 1 634 ? 44.619 -13.965 -25.171 1.00 83.62 634 HIS A N 1
ATOM 4454 C CA . HIS A 1 634 ? 45.649 -13.784 -26.199 1.00 83.62 634 HIS A CA 1
ATOM 4455 C C . HIS A 1 634 ? 45.132 -14.164 -27.597 1.00 83.62 634 HIS A C 1
ATOM 4457 O O . HIS A 1 634 ? 44.573 -15.250 -27.799 1.00 83.62 634 HIS A O 1
ATOM 4463 N N . LEU A 1 635 ? 45.384 -13.276 -28.558 1.00 82.88 635 LEU A N 1
ATOM 4464 C CA . LEU A 1 635 ? 45.131 -13.421 -29.989 1.00 82.88 635 LEU A CA 1
ATOM 4465 C C . LEU A 1 635 ? 46.466 -13.375 -30.765 1.00 82.88 635 LEU A C 1
ATOM 4467 O O . LEU A 1 635 ? 47.337 -12.567 -30.429 1.00 82.88 635 LEU A O 1
ATOM 4471 N N . PRO A 1 636 ? 46.655 -14.212 -31.804 1.00 84.31 636 PRO A N 1
ATOM 4472 C CA . PRO A 1 636 ? 47.828 -14.138 -32.673 1.00 84.31 636 PRO A CA 1
ATOM 4473 C C . PRO A 1 636 ? 47.769 -12.899 -33.587 1.00 84.31 636 PRO A C 1
ATOM 4475 O O . PRO A 1 636 ? 46.778 -12.176 -33.622 1.00 84.31 636 PRO A O 1
ATOM 4478 N N . ARG A 1 637 ? 48.830 -12.654 -34.368 1.00 86.94 637 ARG A N 1
ATOM 4479 C CA . ARG A 1 637 ? 48.802 -11.645 -35.442 1.00 86.94 637 ARG A CA 1
ATOM 4480 C C . ARG A 1 637 ? 47.763 -12.024 -36.495 1.00 86.94 637 ARG A C 1
ATOM 4482 O O . ARG A 1 637 ? 47.834 -13.114 -37.056 1.00 86.94 637 ARG A O 1
ATOM 4489 N N . GLY A 1 638 ? 46.846 -11.110 -36.802 1.00 85.94 638 GLY A N 1
ATOM 4490 C CA . GLY A 1 638 ? 45.737 -11.396 -37.705 1.00 85.94 638 GLY A CA 1
ATOM 4491 C C . GLY A 1 638 ? 44.597 -10.385 -37.616 1.00 85.94 638 GLY A C 1
ATOM 4492 O O . GLY A 1 638 ? 44.685 -9.358 -36.942 1.00 85.94 638 GLY A O 1
ATOM 4493 N N . SER A 1 639 ? 43.513 -10.675 -38.333 1.00 87.19 639 SER A N 1
ATOM 4494 C CA . SER A 1 639 ? 42.213 -10.017 -38.161 1.00 87.19 639 SER A CA 1
ATOM 4495 C C . SER A 1 639 ? 41.214 -11.091 -37.749 1.00 87.19 639 SER A C 1
ATOM 4497 O O . SER A 1 639 ? 41.037 -12.048 -38.494 1.00 87.19 639 SER A O 1
ATOM 4499 N N . HIS A 1 640 ? 40.606 -10.930 -36.580 1.00 84.06 640 HIS A N 1
ATOM 4500 C CA . HIS A 1 640 ? 39.807 -11.945 -35.904 1.00 84.06 640 HIS A CA 1
ATOM 4501 C C . HIS A 1 640 ? 38.360 -11.484 -35.751 1.00 84.06 640 HIS A C 1
ATOM 4503 O O . HIS A 1 640 ? 38.109 -10.340 -35.359 1.00 84.06 640 HIS A O 1
ATOM 4509 N N . ALA A 1 641 ? 37.409 -12.367 -36.039 1.00 84.62 641 ALA A N 1
ATOM 4510 C CA . ALA A 1 641 ? 35.990 -12.140 -35.803 1.00 84.62 641 ALA A CA 1
ATOM 4511 C C . ALA A 1 641 ? 35.648 -12.547 -34.365 1.00 84.62 641 ALA A C 1
ATOM 4513 O O . ALA A 1 641 ? 35.670 -13.730 -34.026 1.00 84.62 641 ALA A O 1
ATOM 4514 N N . VAL A 1 642 ? 35.335 -11.569 -33.517 1.00 81.56 642 VAL A N 1
ATOM 4515 C CA . VAL A 1 642 ? 35.019 -11.772 -32.100 1.00 81.56 642 VAL A CA 1
ATOM 4516 C C . VAL A 1 642 ? 33.516 -11.603 -31.886 1.00 81.56 642 VAL A C 1
ATOM 4518 O O . VAL A 1 642 ? 32.955 -10.555 -32.214 1.00 81.56 642 VAL A O 1
ATOM 4521 N N . ARG A 1 643 ? 32.867 -12.621 -31.313 1.00 82.69 643 ARG A N 1
ATOM 4522 C CA . ARG A 1 643 ? 31.488 -12.568 -30.803 1.00 82.69 643 ARG A CA 1
ATOM 4523 C C . ARG A 1 643 ? 31.520 -12.854 -29.307 1.00 82.69 643 ARG A C 1
ATOM 4525 O O . ARG A 1 643 ? 32.002 -13.907 -28.893 1.00 82.69 643 ARG A O 1
ATOM 4532 N N . ILE A 1 644 ? 30.985 -11.928 -28.529 1.00 77.31 644 ILE A N 1
ATOM 4533 C CA . ILE A 1 644 ? 30.871 -11.989 -27.074 1.00 77.31 644 ILE A CA 1
ATOM 4534 C C . ILE A 1 644 ? 29.393 -12.074 -26.717 1.00 77.31 644 ILE A C 1
ATOM 4536 O O . ILE A 1 644 ? 28.584 -11.369 -27.321 1.00 77.31 644 ILE A O 1
ATOM 4540 N N . VAL A 1 645 ? 29.054 -12.923 -25.751 1.00 75.75 645 VAL A N 1
ATOM 4541 C CA . VAL A 1 645 ? 27.711 -13.000 -25.167 1.00 75.75 645 VAL A CA 1
ATOM 4542 C C . VAL A 1 645 ? 27.848 -12.868 -23.655 1.00 75.75 645 VAL A C 1
ATOM 4544 O O . VAL A 1 645 ? 28.541 -13.665 -23.025 1.00 75.75 645 VAL A O 1
ATOM 4547 N N . LEU A 1 646 ? 27.210 -11.838 -23.110 1.00 71.38 646 LEU A N 1
ATOM 4548 C CA . LEU A 1 646 ? 27.080 -11.559 -21.686 1.00 71.38 646 LEU A CA 1
ATOM 4549 C C . LEU A 1 646 ? 25.666 -11.942 -21.247 1.00 71.38 646 LEU A C 1
ATOM 4551 O O . LEU A 1 646 ? 24.703 -11.615 -21.941 1.00 71.38 646 LEU A O 1
ATOM 4555 N N . VAL A 1 647 ? 25.557 -12.594 -20.096 1.00 68.94 647 VAL A N 1
ATOM 4556 C CA . VAL A 1 647 ? 24.311 -12.841 -19.366 1.00 68.94 647 VAL A CA 1
ATOM 4557 C C . VAL A 1 647 ? 24.467 -12.188 -17.995 1.00 68.94 647 VAL A C 1
ATOM 4559 O O . VAL A 1 647 ? 25.461 -12.439 -17.309 1.00 68.94 647 VAL A O 1
ATOM 4562 N N . ASP A 1 648 ? 23.540 -11.317 -17.606 1.00 64.38 648 ASP A N 1
ATOM 4563 C CA . ASP A 1 648 ? 23.510 -10.746 -16.253 1.00 64.38 648 ASP A CA 1
ATOM 4564 C C . ASP A 1 648 ? 22.761 -11.657 -15.264 1.00 64.38 648 ASP A C 1
ATOM 4566 O O . ASP A 1 648 ? 22.193 -12.679 -15.646 1.00 64.38 648 ASP A O 1
ATOM 4570 N N . GLN A 1 649 ? 22.775 -11.319 -13.972 1.00 57.53 649 GLN A N 1
ATOM 4571 C CA . GLN A 1 649 ? 22.087 -12.118 -12.944 1.00 57.53 649 GLN A CA 1
ATOM 4572 C C . GLN A 1 649 ? 20.549 -12.130 -13.050 1.00 57.53 649 GLN A C 1
ATOM 4574 O O . GLN A 1 649 ? 19.914 -12.895 -12.330 1.00 57.53 649 GLN A O 1
ATOM 4579 N N . LEU A 1 650 ? 19.955 -11.359 -13.967 1.00 50.09 650 LEU A N 1
ATOM 4580 C CA . LEU A 1 650 ? 18.526 -11.409 -14.302 1.00 50.09 650 LEU A CA 1
ATOM 4581 C C . LEU A 1 650 ? 18.259 -12.255 -15.565 1.00 50.09 650 LEU A C 1
ATOM 4583 O O . LEU A 1 650 ? 17.131 -12.311 -16.054 1.00 50.09 650 LEU A O 1
ATOM 4587 N N . GLY A 1 651 ? 19.289 -12.912 -16.112 1.00 50.66 651 GLY A N 1
ATOM 4588 C CA . GLY A 1 651 ? 19.204 -13.735 -17.318 1.00 50.66 651 GLY A CA 1
ATOM 4589 C C . GLY A 1 651 ? 19.164 -12.938 -18.626 1.00 50.66 651 GLY A C 1
ATOM 4590 O O . GLY A 1 651 ? 18.942 -13.528 -19.688 1.00 50.66 651 GLY A O 1
ATOM 4591 N N . ALA A 1 652 ? 19.372 -11.615 -18.602 1.00 52.03 652 ALA A N 1
ATOM 4592 C CA . ALA A 1 652 ? 19.286 -10.795 -19.805 1.00 52.03 652 ALA A CA 1
ATOM 4593 C C . ALA A 1 652 ? 20.542 -10.959 -20.678 1.00 52.03 652 ALA A C 1
ATOM 4595 O O . ALA A 1 652 ? 21.676 -10.750 -20.242 1.00 52.03 652 ALA A O 1
ATOM 4596 N N . VAL A 1 653 ? 20.335 -11.328 -21.946 1.00 59.41 653 VAL A N 1
ATOM 4597 C CA . VAL A 1 653 ? 21.416 -11.704 -22.869 1.00 59.41 653 VAL A CA 1
ATOM 4598 C C . VAL A 1 653 ? 21.824 -10.531 -23.765 1.00 59.41 653 VAL A C 1
ATOM 4600 O O . VAL A 1 653 ? 21.085 -10.127 -24.663 1.00 59.41 653 VAL A O 1
ATOM 4603 N N . THR A 1 654 ? 23.044 -10.025 -23.579 1.00 63.53 654 THR A N 1
ATOM 4604 C CA . THR A 1 654 ? 23.671 -9.009 -24.440 1.00 63.53 654 THR A CA 1
ATOM 4605 C C . THR A 1 654 ? 24.712 -9.644 -25.360 1.00 63.53 654 THR A C 1
ATOM 4607 O O . THR A 1 654 ? 25.705 -10.201 -24.899 1.00 63.53 654 THR A O 1
ATOM 4610 N N . GLU A 1 655 ? 24.541 -9.508 -26.678 1.00 70.31 655 GLU A N 1
ATOM 4611 C CA . GLU A 1 655 ? 25.511 -9.983 -27.674 1.00 70.31 655 GLU A CA 1
ATOM 4612 C C . GLU A 1 655 ? 26.245 -8.825 -28.373 1.00 70.31 655 GLU A C 1
ATOM 4614 O O . GLU A 1 655 ? 25.625 -7.895 -28.889 1.00 70.31 655 GLU A O 1
ATOM 4619 N N . VAL A 1 656 ? 27.576 -8.920 -28.463 1.00 71.06 656 VAL A N 1
ATOM 4620 C CA . VAL A 1 656 ? 28.442 -7.956 -29.160 1.00 71.06 656 VAL A CA 1
ATOM 4621 C C . VAL A 1 656 ? 29.305 -8.679 -30.195 1.00 71.06 656 VAL A C 1
ATOM 4623 O O . VAL A 1 656 ? 30.008 -9.634 -29.873 1.00 71.06 656 VAL A O 1
ATOM 4626 N N . ARG A 1 657 ? 29.307 -8.199 -31.446 1.00 78.31 657 ARG A N 1
ATOM 4627 C CA . ARG A 1 657 ? 30.196 -8.684 -32.520 1.00 78.31 657 ARG A CA 1
ATOM 4628 C C . ARG A 1 657 ? 31.126 -7.573 -32.999 1.00 78.31 657 ARG A C 1
ATOM 4630 O O . ARG A 1 657 ? 30.645 -6.497 -33.351 1.00 78.31 657 ARG A O 1
ATOM 4637 N N . ARG A 1 658 ? 32.437 -7.827 -33.067 1.00 79.00 658 ARG A N 1
ATOM 4638 C CA . ARG A 1 658 ? 33.432 -6.919 -33.677 1.00 79.00 658 ARG A CA 1
ATOM 4639 C C . ARG A 1 658 ? 34.556 -7.680 -34.377 1.00 79.00 658 ARG A C 1
ATOM 4641 O O . ARG A 1 658 ? 34.917 -8.783 -33.983 1.00 79.00 658 ARG A O 1
ATOM 4648 N N . THR A 1 659 ? 35.167 -7.039 -35.370 1.00 82.81 659 THR A N 1
ATOM 4649 C CA . THR A 1 659 ? 36.445 -7.481 -35.944 1.00 82.81 659 THR A CA 1
ATOM 4650 C C . THR A 1 659 ? 37.595 -6.802 -35.206 1.00 82.81 659 THR A C 1
ATOM 4652 O O . THR A 1 659 ? 37.632 -5.576 -35.114 1.00 82.81 659 THR A O 1
ATOM 4655 N N . VAL A 1 660 ? 38.546 -7.586 -34.704 1.00 81.75 660 VAL A N 1
ATOM 4656 C CA . VAL A 1 660 ? 39.714 -7.120 -33.940 1.00 81.75 660 VAL A CA 1
ATOM 4657 C C . VAL A 1 660 ? 40.983 -7.428 -34.738 1.00 81.75 660 VAL A C 1
ATOM 4659 O O . VAL A 1 660 ? 41.158 -8.552 -35.200 1.00 81.75 660 VAL A O 1
ATOM 4662 N N . ARG A 1 661 ? 41.878 -6.449 -34.934 1.00 83.31 661 ARG A N 1
ATOM 4663 C CA . ARG A 1 661 ? 43.123 -6.627 -35.709 1.00 83.31 661 ARG A CA 1
ATOM 4664 C C . ARG A 1 661 ? 44.361 -6.470 -34.830 1.00 83.31 661 ARG A C 1
ATOM 4666 O O . ARG A 1 661 ? 44.647 -5.374 -34.356 1.00 83.31 661 ARG A O 1
ATOM 4673 N N . VAL A 1 662 ? 45.121 -7.552 -34.694 1.00 82.19 662 VAL A N 1
ATOM 4674 C CA . VAL A 1 662 ? 46.412 -7.602 -33.995 1.00 82.19 662 VAL A CA 1
ATOM 4675 C C . VAL A 1 662 ? 47.537 -7.326 -34.997 1.00 82.19 662 VAL A C 1
ATOM 4677 O O . VAL A 1 662 ? 47.536 -7.890 -36.093 1.00 82.19 662 VAL A O 1
ATOM 4680 N N . ARG A 1 663 ? 48.486 -6.459 -34.624 1.00 77.19 663 ARG A N 1
ATOM 4681 C CA . ARG A 1 663 ? 49.681 -6.098 -35.410 1.00 77.19 663 ARG A CA 1
ATOM 4682 C C . ARG A 1 663 ? 50.942 -6.719 -34.808 1.00 77.19 663 ARG A C 1
ATOM 4684 O O . ARG A 1 663 ? 50.999 -6.844 -33.571 1.00 77.19 663 ARG A O 1
#

Secondary structure (DSSP, 8-state):
----------------------------------------THHHHHHSS---TTGGGS-HHHHTTS-HHHHHHHHHHB-SSTTSEEEEEEEEETTEEEEEEEEE-TTTHHHHHHHHHTSTTEEEEEE---PPP----S-PPP--TTGGG-HHHHHTTHHHHTTS---SPPPEEEEEES--BTT-GGGTT-B--EEETTTTEEE-TT-B--SSSHHHHHHHHHH---SSSSS---S-TT--EEEEE---TTS---HHHHHHHHHHHHHTTEEEEEE---EES--HHHHHHHHHHHHTT-EEEEE--S-TTTT---EETTTSTTSEEEEEE-TTTTPBPTTS--STT--EEEE-SSEEEEETTTEEEEE-SHHHHHHHHHHHHHHHHHH-TT--HHHHHHHHHHTSB--SSSSSBTTTBT-B--HHHHTT--PPP--------TT--PPPP-----PPPPPP-PPPPP-----------------PPPPPP---PPPSEEEEEPPPEE-SSEEEE-EEEEESTT--EEEEEEEETTEEEEEE--SS--EEEEGGGS-SEEEEEEEEEEESSTT-EEEEEEEEEEPPSEEEEEETTEEEEEE-PPTT--EEEEEEEETTEEEEEE--TTS---EEEE--SEEEEEEEEEEETT--EEEEEEEEEE-

Foldseek 3Di:
DDDDDDDDDDDDDDDDDDDDDDDDDDDDDDDDDDDDDPDPPLVVVVVPDDQDPQLVQDDPVLVVFADPVLSVLSVQFFDPDPPFFKKWWWFDDDPDTDIGITGTHVPSRVVNQVSSQPTPRTPHMDGDDDDDDDDDDDQDDFLAPCQVLQLQCVVLVLSLLVVDDLPFQFFEEEQLFQWAQQLQPQNDPQECKADALVVRDIRHRSHGRHLAWLSNFLSFQQAGQTNPNHFYGHSDNRHYYHTQHQAHNQRDHDLLSSLVRLLVCLVVGGQEYQALDWDADDDPSNLVSLVNQLVSQHAYEYEQFQAQLHDLGRTPPLQHPRHQYEFEAESPPRHGDNRTRWAPSHAAYGHFFQRWGATPPNDIDGDGGSSSGRSVLSSLLRSLCSNVVPDRNVLSSVLQSVQADADDPGAADGRGGRHHGHSPSSNPDPDDGDPCPDPPDPPPDDDDDDDDDDDDDDDDDDDDDDDDDDDDDDDDDDDDDDDDDDDDDPPPPDAQKDKDWDAWDQDQFWIKIFIDIDGDPPWAWPWKFKDKPNHTDDIDDDPSDIDTDGPVNDDQAKIKIKIKTDTPDHVRIDIDIDIDGDHAQWDWDADQQKIKIWGNDDVVWAWQKKWKDKQNHTFDIDGPPVRGHIDIGGDDADWIWMWMWTQIPVRDIDIDIDIDGDD

InterPro domains:
  IPR000209 Peptidase S8/S53 domain [PF00082] (170-419)
  IPR015500 Peptidase S8, subtilisin-related [PR00723] (168-187)
  IPR015500 Peptidase S8, subtilisin-related [PR00723] (210-223)
  IPR015500 Peptidase S8, subtilisin-related [PR00723] (368-384)
  IPR022398 Peptidase S8, subtilisin, His-active site [PS00137] (214-224)
  IPR023827 Peptidase S8, subtilisin, Asp-active site [PS00136] (173-184)
  IPR023828 Peptidase S8, subtilisin, Ser-active site [PS00138] (369-379)
  IPR036852 Peptidase S8/S53 domain superfamily [G3DSA:3.40.50.200] (121-432)
  IPR036852 Peptidase S8/S53 domain superfamily [SSF52743] (149-428)
  IPR050131 Subtilisin-like serine protease [PTHR43806] (125-465)

Organism: NCBI:txid598650

Radius of gyration: 37.73 Å; Cα contacts (8 Å, |Δi|>4): 1375; chains: 1; bounding box: 104×129×100 Å

Sequence (663 aa):
MVRLHSPRRPVRAAALLSPLLCSAVALAAPAVAAADTTHDASNDALAAGSASAELRALPAPLLGQLDVSERLRATDALTTGTDGVPVALTVREGTRLQVVRLRAENGRARALVALLDGQPSVESAGLDTVATASDVSAAAAYDDPYRSMQWALDRLRHDQVSALPVAGPAPVVAVIDTGIQGSHPDLAGVQVAGYDAIRGTAIAPGTATDPNGHGTHVAGIIGAVGGNGVGVTGFLRSARIMPVRVLGSAGTGLGSTIAQGMIWAVDHGAKVLNLSLGGSGVDAQEQAAVDYAEAHGALVVAAAGNQGDAANPVEYPAGFVKTLAVGATAQAGDAIAPYSTHGPQVDISAPGDQVTSTYPTSVYANDSGTSMATPYVAAAAALDWAAHPSFTPADLRDHLVRTAEDLGAPGRDDFFGAGLVDPLAALTDSAPASTGSPTPDPAATAPATPTPEPTTTPAPSEAPVPGATPEPTDGPTPGTGPETAPVPDPVEAAPAFAVTLAAPAAGPTGVVLRPVVTATGGAVVSDVDLQVDGRLVAVDRSEPYRLYVAATALRQGRHSFVVTVHGSAPDAWARVSAVVRLPSAVELSLSRGVLTVQPAMRPGARVQELTATVDGRAAARDAAEDGTGALVRHLPRGSHAVRIVLVDQLGAVTEVRRTVRVR

Solvent-accessible surface area (backbone atoms only — not comparable to full-atom values): 38142 Å² total; per-residue (Å²): 130,84,87,86,89,84,88,89,82,89,83,90,87,86,90,84,89,84,89,84,91,90,86,94,90,87,86,93,87,90,91,89,86,89,85,92,74,99,65,75,67,71,59,64,57,71,72,62,85,61,73,49,85,48,54,68,68,53,55,69,75,52,59,72,66,53,48,76,69,51,48,47,54,46,47,77,19,37,39,90,54,88,86,28,45,44,28,32,33,36,34,51,62,89,96,43,78,45,80,45,75,49,27,12,34,83,89,32,37,67,59,45,29,58,62,48,40,73,33,98,41,35,81,42,44,41,74,50,76,84,84,78,91,73,84,93,72,80,86,78,74,61,62,13,79,42,43,92,58,32,58,54,44,64,75,46,40,39,79,60,48,65,71,55,88,65,80,42,75,59,48,31,38,25,43,49,27,26,13,25,40,21,68,24,76,48,41,57,87,27,42,40,66,28,32,29,43,82,78,74,41,79,36,60,56,48,49,66,59,38,67,63,29,66,27,21,27,39,48,17,42,27,22,8,47,51,61,69,62,45,56,38,55,15,76,26,88,65,34,31,37,22,41,20,18,28,25,41,58,78,70,48,67,48,53,65,31,42,18,50,34,49,47,51,38,44,78,73,56,27,38,27,38,29,27,54,49,61,39,87,58,91,51,72,51,37,52,52,24,53,55,49,31,43,76,71,54,14,32,44,30,13,5,24,25,71,34,27,83,76,72,42,60,71,13,30,65,9,60,37,99,78,33,45,8,17,11,14,22,29,81,74,82,75,38,71,29,66,42,26,17,53,34,93,58,32,43,26,16,27,58,9,35,66,45,54,22,37,28,65,92,68,43,72,46,68,49,68,31,9,36,53,5,17,25,54,52,37,34,37,53,36,51,42,40,22,66,40,77,82,55,47,32,64,47,48,49,55,43,48,40,72,34,23,48,68,45,90,55,95,49,75,36,39,63,29,5,26,5,34,57,31,51,48,46,48,73,63,61,84,74,76,78,76,86,73,73,86,70,86,71,99,72,81,78,72,84,77,78,80,79,85,75,90,78,84,88,80,82,91,83,89,82,90,82,89,83,87,87,91,86,88,85,85,87,84,90,89,89,82,87,89,76,83,80,74,81,77,70,84,75,74,73,76,60,42,36,49,56,48,68,59,84,69,46,76,52,82,73,21,41,45,40,49,54,50,75,47,63,36,99,81,50,51,77,63,36,36,39,32,24,50,76,88,37,82,78,49,76,44,78,49,88,87,44,75,50,76,43,53,44,85,83,52,70,82,42,77,49,42,38,39,42,37,40,35,31,81,46,96,87,34,54,32,68,44,75,52,75,50,69,52,76,75,62,56,47,79,49,78,55,98,38,34,40,39,37,38,62,56,62,55,91,93,56,37,37,49,34,39,38,35,27,46,73,89,37,87,70,52,74,43,66,23,88,87,42,68,48,64,49,73,44,85,52,71,80,45,78,41,47,37,41,35,43,37,25,31,75,85,67,53,75,49,77,50,77,50,79,49,73,37,126

Nearest PDB structures (foldseek):
  1thm-assembly1_A  TM=9.538E-01  e=2.048E-27  Thermoactinomyces vulgaris
  3tec-assembly1_E  TM=9.532E-01  e=1.211E-26  Thermoactinomyces vulgaris
  1sub-assembly1_A  TM=9.364E-01  e=5.258E-25  Bacillus amyloliquefaciens
  1v5i-assembly1_A  TM=9.233E-01  e=1.059E-2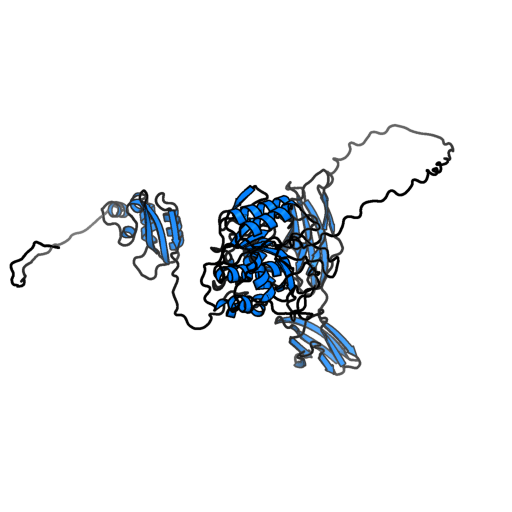4  Bacillus amyloliquefaciens
  7am7-assembly3_C  TM=9.076E-01  e=4.074E-20  Bacillus amyloliquefaciens

Mean predicted aligned error: 21.85 Å